Protein AF-0000000083389148 (afdb_homodimer)

Organism: Coprinellus micaceus (NCBI:txid71717)

Solvent-accessible surface area (backbone atoms only — not comparable to full-atom values): 21450 Å² total; per-residue (Å²): 126,83,51,64,66,78,69,57,43,71,58,50,53,53,45,54,47,49,53,52,48,44,46,50,51,17,46,52,50,36,64,71,65,41,65,90,82,55,54,67,67,57,47,53,50,42,22,49,34,43,27,48,22,49,42,19,52,53,56,44,33,50,50,49,64,32,34,44,97,87,35,23,25,69,78,48,78,57,72,66,26,52,40,46,45,57,49,20,66,25,35,42,52,67,25,64,41,32,40,64,60,51,44,50,43,50,44,35,34,72,41,46,15,56,49,29,50,51,37,50,54,26,56,68,66,68,40,59,46,31,41,62,52,48,35,45,46,27,42,48,43,42,52,48,55,49,63,68,44,42,31,36,62,75,69,69,32,84,51,48,34,73,82,45,66,62,30,29,52,46,59,55,38,51,68,42,47,56,53,46,53,51,32,51,53,51,36,55,54,30,45,54,57,46,34,49,32,36,45,49,50,51,50,52,54,52,53,59,66,76,100,127,83,50,63,67,79,70,57,44,71,59,52,51,52,46,54,47,48,54,52,48,45,46,50,51,17,46,51,50,37,65,70,65,42,65,91,82,55,54,67,67,58,48,51,49,43,22,49,35,42,27,49,23,48,44,20,52,53,56,45,33,48,50,49,64,32,35,44,97,88,36,23,25,69,79,49,77,56,74,67,25,52,39,47,46,58,48,20,67,25,34,42,51,67,27,63,42,32,39,65,59,50,44,49,44,50,44,35,34,71,42,45,16,56,49,29,50,52,37,49,54,25,56,68,68,67,40,59,46,31,42,61,53,49,36,43,48,27,42,47,43,42,51,48,55,48,66,69,44,41,32,36,59,74,67,70,32,82,52,47,33,75,83,44,66,62,30,30,52,46,60,57,38,50,69,44,47,56,55,45,53,51,34,50,54,51,38,55,55,30,46,53,57,46,33,49,31,35,45,49,50,52,52,51,55,53,53,60,67,76,99

Sequence (422 aa):
MSDFADVFTLTSAFSLGGVVLLGTVAYGTSKSLLPKNTRWQDQYIFVWLAFDALIHFIFEGSFLWLSVFGRQVNTSTGPFAEMWREYTKADARWGVSDPTVVSLELLTVLGAGPLACYILYQLVKNDPARHYWIVVLSTAELYGGWMTFCPEWLTGSPALSTSNVLHLWVYLFLMNFIWVVIPILLMVDSYNHIAGSLRLAQANSKAKKGLMSDFADVFTLTSAFSLGGVVLLGTVAYGTSKSLLPKNTRWQDQYIFVWLAFDALIHFIFEGSFLWLSVFGRQVNTSTGPFAEMWREYTKADARWGVSDPTVVSLELLTVLGAGPLACYILYQLVKNDPARHYWIVVLSTAELYGGWMTFCPEWLTGSPALSTSNVLHLWVYLFLMNFIWVVIPILLMVDSYNHIAGSLRLAQANSKAKKGL

Structure (mmCIF, N/CA/C/O backbone):
data_AF-0000000083389148-model_v1
#
loop_
_entity.id
_entity.type
_entity.pdbx_description
1 polymer 'Emopamil-binding protein'
#
loop_
_atom_site.group_PDB
_atom_site.id
_atom_site.type_symbol
_atom_site.label_atom_id
_atom_site.label_alt_id
_atom_site.label_comp_id
_atom_site.label_asym_id
_atom_site.label_entity_id
_atom_site.label_seq_id
_atom_site.pdbx_PDB_ins_code
_atom_site.Cartn_x
_atom_site.Cartn_y
_atom_site.Cartn_z
_atom_site.occupancy
_atom_site.B_iso_or_equiv
_atom_site.auth_seq_id
_atom_site.auth_comp_id
_atom_site.auth_asym_id
_atom_site.auth_atom_id
_atom_site.pdbx_PDB_model_num
ATOM 1 N N . MET A 1 1 ? -25.859 -15.594 -28.031 1 37.41 1 MET A N 1
ATOM 2 C CA . MET A 1 1 ? -26.188 -14.492 -27.141 1 37.41 1 MET A CA 1
ATOM 3 C C . MET A 1 1 ? -26.594 -15.016 -25.766 1 37.41 1 MET A C 1
ATOM 5 O O . MET A 1 1 ? -27.672 -15.594 -25.594 1 37.41 1 MET A O 1
ATOM 9 N N . SER A 1 2 ? -25.625 -15.484 -24.984 1 50.69 2 SER A N 1
ATOM 10 C CA . SER A 1 2 ? -26 -16.141 -23.734 1 50.69 2 SER A CA 1
ATOM 11 C C . SER A 1 2 ? -26.984 -15.289 -22.953 1 50.69 2 SER A C 1
ATOM 13 O O . SER A 1 2 ? -26.859 -14.062 -22.891 1 50.69 2 SER A O 1
ATOM 15 N N . ASP A 1 3 ? -28.188 -15.734 -22.812 1 55.72 3 ASP A N 1
ATOM 16 C CA . ASP A 1 3 ? -29.328 -15.133 -22.125 1 55.72 3 ASP A CA 1
ATOM 17 C C . ASP A 1 3 ? -28.906 -14.445 -20.828 1 55.72 3 ASP A C 1
ATOM 19 O O . ASP A 1 3 ? -28.016 -14.93 -20.125 1 55.72 3 ASP A O 1
ATOM 23 N N . PHE A 1 4 ? -29.156 -13.109 -20.875 1 57.38 4 PHE A N 1
ATOM 24 C CA . PHE A 1 4 ? -28.938 -12.297 -19.688 1 57.38 4 PHE A CA 1
ATOM 25 C C . PHE A 1 4 ? -29.25 -13.086 -18.422 1 57.38 4 PHE A C 1
ATOM 27 O O . PHE A 1 4 ? -28.547 -12.945 -17.422 1 57.38 4 PHE A O 1
ATOM 34 N N . ALA A 1 5 ? -30.25 -13.836 -18.516 1 58.66 5 ALA A N 1
ATOM 35 C CA . ALA A 1 5 ? -30.672 -14.641 -17.375 1 58.66 5 ALA A CA 1
ATOM 36 C C . ALA A 1 5 ? -29.625 -15.703 -17.031 1 58.66 5 ALA A C 1
ATOM 38 O O . ALA A 1 5 ? -29.547 -16.172 -15.891 1 58.66 5 ALA A O 1
ATOM 39 N N . ASP A 1 6 ? -28.953 -16.031 -18 1 70.88 6 ASP A N 1
ATOM 40 C CA . ASP A 1 6 ? -27.906 -17.031 -17.766 1 70.88 6 ASP A CA 1
ATOM 41 C C . ASP A 1 6 ? -26.719 -16.422 -17.047 1 70.88 6 ASP A C 1
ATOM 43 O O . ASP A 1 6 ? -25.984 -17.125 -16.344 1 70.88 6 ASP A O 1
ATOM 47 N N . VAL A 1 7 ? -26.844 -15.109 -17.109 1 74.31 7 VAL A N 1
ATOM 48 C CA . VAL A 1 7 ? -25.656 -14.445 -16.562 1 74.31 7 VAL A CA 1
ATOM 49 C C . VAL A 1 7 ? -26.016 -13.781 -15.227 1 74.31 7 VAL A C 1
ATOM 51 O O . VAL A 1 7 ? -25.25 -13.859 -14.266 1 74.31 7 VAL A O 1
ATOM 54 N N . PHE A 1 8 ? -27.266 -13.25 -15.141 1 85.69 8 PHE A N 1
ATOM 55 C CA . PHE A 1 8 ? -27.734 -12.602 -13.922 1 85.69 8 PHE A CA 1
ATOM 56 C C . PHE A 1 8 ? -28.641 -13.539 -13.133 1 85.69 8 PHE A C 1
ATOM 58 O O . PHE A 1 8 ? -29.812 -13.703 -13.461 1 85.69 8 PHE A O 1
ATOM 65 N N . THR A 1 9 ? -28.188 -14.133 -12.031 1 88.62 9 THR A N 1
ATOM 66 C CA . THR A 1 9 ? -28.875 -15.148 -11.234 1 88.62 9 THR A CA 1
ATOM 67 C C . THR A 1 9 ? -29.438 -14.539 -9.961 1 88.62 9 THR A C 1
ATOM 69 O O . THR A 1 9 ? -29.25 -13.344 -9.695 1 88.62 9 THR A O 1
ATOM 72 N N . LEU A 1 10 ? -30.203 -15.328 -9.25 1 90.06 10 LEU A N 1
ATOM 73 C CA . LEU A 1 10 ? -30.688 -14.914 -7.945 1 90.06 10 LEU A CA 1
ATOM 74 C C . LEU A 1 10 ? -29.531 -14.578 -7.008 1 90.06 10 LEU A C 1
ATOM 76 O O . LEU A 1 10 ? -29.625 -13.641 -6.219 1 90.06 10 LEU A O 1
ATOM 80 N N . THR A 1 11 ? -28.531 -15.289 -7.102 1 90.38 11 THR A N 1
ATOM 81 C CA . THR A 1 11 ? -27.328 -15.031 -6.305 1 90.38 11 THR A CA 1
ATOM 82 C C . THR A 1 11 ? -26.719 -13.68 -6.664 1 90.38 11 THR A C 1
ATOM 84 O O . THR A 1 11 ? -26.281 -12.938 -5.785 1 90.38 11 THR A O 1
ATOM 87 N N . SER A 1 12 ? -26.703 -13.391 -7.945 1 91.31 12 SER A N 1
ATOM 88 C CA . SER A 1 12 ? -26.234 -12.078 -8.383 1 91.31 12 SER A CA 1
ATOM 89 C C . SER A 1 12 ? -27.047 -10.961 -7.746 1 91.31 12 SER A C 1
ATOM 91 O O . SER A 1 12 ? -26.5 -9.984 -7.242 1 91.31 12 SER A O 1
ATOM 93 N N . ALA A 1 13 ? -28.344 -11.164 -7.801 1 91.69 13 ALA A N 1
ATOM 94 C CA . ALA A 1 13 ? -29.25 -10.148 -7.27 1 91.69 13 ALA A CA 1
ATOM 95 C C . ALA A 1 13 ? -29.047 -9.961 -5.773 1 91.69 13 ALA A C 1
ATOM 97 O O . ALA A 1 13 ? -28.953 -8.828 -5.293 1 91.69 13 ALA A O 1
ATOM 98 N N . PHE A 1 14 ? -28.953 -10.992 -5.047 1 92.25 14 PHE A N 1
ATOM 99 C CA . PHE A 1 14 ? -28.766 -10.914 -3.602 1 92.25 14 PHE A CA 1
ATOM 100 C C . PHE A 1 14 ? -27.406 -10.312 -3.262 1 92.25 14 PHE A C 1
ATOM 102 O O . PHE A 1 14 ? -27.281 -9.555 -2.295 1 92.25 14 PHE A O 1
ATOM 109 N N . SER A 1 15 ? -26.438 -10.672 -4.012 1 91.88 15 SER A N 1
ATOM 110 C CA . SER A 1 15 ? -25.094 -10.156 -3.766 1 91.88 15 SER A CA 1
ATOM 111 C C . SER A 1 15 ? -25.031 -8.656 -3.994 1 91.88 15 SER A C 1
ATOM 113 O O . SER A 1 15 ? -24.5 -7.914 -3.154 1 91.88 15 SER A O 1
ATOM 115 N N . LEU A 1 16 ? -25.547 -8.219 -5.094 1 92.88 16 LEU A N 1
ATOM 116 C CA . LEU A 1 16 ? -25.578 -6.789 -5.395 1 92.88 16 LEU A CA 1
ATOM 117 C C . LEU A 1 16 ? -26.469 -6.039 -4.418 1 92.88 16 LEU A C 1
ATOM 119 O O . LEU A 1 16 ? -26.172 -4.906 -4.039 1 92.88 16 LEU A O 1
ATOM 123 N N . GLY A 1 17 ? -27.594 -6.723 -4.059 1 95 17 GLY A N 1
ATOM 124 C CA . GLY A 1 17 ? -28.453 -6.168 -3.018 1 95 17 GLY A CA 1
ATOM 125 C C . GLY A 1 17 ? -27.734 -5.984 -1.692 1 95 17 GLY A C 1
ATOM 126 O O . GLY A 1 17 ? -28 -5.023 -0.967 1 95 17 GLY A O 1
ATOM 127 N N . GLY A 1 18 ? -26.859 -6.902 -1.344 1 95.69 18 GLY A N 1
ATOM 128 C CA . GLY A 1 18 ? -26.031 -6.777 -0.148 1 95.69 18 GLY A CA 1
ATOM 129 C C . GLY A 1 18 ? -25.141 -5.559 -0.17 1 95.69 18 GLY A C 1
ATOM 130 O O . GLY A 1 18 ? -24.984 -4.871 0.843 1 95.69 18 GLY A O 1
ATOM 131 N N . VAL A 1 19 ? -24.547 -5.281 -1.296 1 95.31 19 VAL A N 1
ATOM 132 C CA . VAL A 1 19 ? -23.688 -4.102 -1.449 1 95.31 19 VAL A CA 1
ATOM 133 C C . VAL A 1 19 ? -24.516 -2.838 -1.224 1 95.31 19 VAL A C 1
ATOM 135 O O . VAL A 1 19 ? -24.094 -1.937 -0.493 1 95.31 19 VAL A O 1
ATOM 138 N N . VAL A 1 20 ? -25.703 -2.799 -1.841 1 96.12 20 VAL A N 1
ATOM 139 C CA . VAL A 1 20 ? -26.594 -1.648 -1.716 1 96.12 20 VAL A CA 1
ATOM 140 C C . VAL A 1 20 ? -27.016 -1.485 -0.26 1 96.12 20 VAL A C 1
ATOM 142 O O . VAL A 1 20 ? -27.078 -0.366 0.253 1 96.12 20 VAL A O 1
ATOM 145 N N . LEU A 1 21 ? -27.312 -2.602 0.357 1 97.69 21 LEU A N 1
ATOM 146 C CA . LEU A 1 21 ? -27.703 -2.568 1.761 1 97.69 21 LEU A CA 1
ATOM 147 C C . LEU A 1 21 ? -26.594 -1.964 2.623 1 97.69 21 LEU A C 1
ATOM 149 O O . LEU A 1 21 ? -26.875 -1.136 3.494 1 97.69 21 LEU A O 1
ATOM 153 N N . LEU A 1 22 ? -25.391 -2.34 2.418 1 97.75 22 LEU A N 1
ATOM 154 C CA . LEU A 1 22 ? -24.281 -1.797 3.195 1 97.75 22 LEU A CA 1
ATOM 155 C C . LEU A 1 22 ? -24.125 -0.3 2.945 1 97.75 22 LEU A C 1
ATOM 157 O O . LEU A 1 22 ? -23.812 0.459 3.869 1 97.75 22 LEU A O 1
ATOM 161 N N . GLY A 1 23 ? -24.281 0.124 1.681 1 97.62 23 GLY A N 1
ATOM 162 C CA . GLY A 1 23 ? -24.281 1.548 1.384 1 97.62 23 GLY A CA 1
ATOM 163 C C . GLY A 1 23 ? -25.375 2.312 2.102 1 97.62 23 GLY A C 1
ATOM 164 O O . GLY A 1 23 ? -25.156 3.422 2.59 1 97.62 23 GLY A O 1
ATOM 165 N N . THR A 1 24 ? -26.531 1.688 2.17 1 98 24 THR A N 1
ATOM 166 C CA . THR A 1 24 ? -27.672 2.309 2.84 1 98 24 THR A CA 1
ATOM 167 C C . THR A 1 24 ? -27.422 2.418 4.34 1 98 24 THR A C 1
ATOM 169 O O . THR A 1 24 ? -27.75 3.432 4.961 1 98 24 THR A O 1
ATOM 172 N N . VAL A 1 25 ? -26.859 1.427 4.891 1 98.06 25 VAL A N 1
ATOM 173 C CA . VAL A 1 25 ? -26.516 1.456 6.309 1 98.06 25 VAL A CA 1
ATOM 174 C C . VAL A 1 25 ? -25.484 2.557 6.562 1 98.06 25 VAL A C 1
ATOM 176 O O . VAL A 1 25 ? -25.594 3.311 7.531 1 98.06 25 VAL A O 1
ATOM 179 N N . ALA A 1 26 ? -24.469 2.65 5.719 1 98.12 26 ALA A N 1
ATOM 180 C CA . ALA A 1 26 ? -23.453 3.691 5.836 1 98.12 26 ALA A CA 1
ATOM 181 C C . ALA A 1 26 ? -24.078 5.082 5.789 1 98.12 26 ALA A C 1
ATOM 183 O O . ALA A 1 26 ? -23.75 5.945 6.605 1 98.12 26 ALA A O 1
ATOM 184 N N . TYR A 1 27 ? -24.984 5.262 4.875 1 96.94 27 TYR A N 1
ATOM 185 C CA . TYR A 1 27 ? -25.688 6.535 4.746 1 96.94 27 TYR A CA 1
ATOM 186 C C . TYR A 1 27 ? -26.5 6.844 6 1 96.94 27 TYR A C 1
ATOM 188 O O . TYR A 1 27 ? -26.453 7.961 6.516 1 96.94 27 TYR A O 1
ATOM 196 N N . GLY A 1 28 ? -27.25 5.879 6.473 1 96.94 28 GLY A N 1
ATOM 197 C CA . GLY A 1 28 ? -28.031 6.059 7.68 1 96.94 28 GLY A CA 1
ATOM 198 C C . GLY A 1 28 ? -27.188 6.41 8.891 1 96.94 28 GLY A C 1
ATOM 199 O O . GLY A 1 28 ? -27.578 7.262 9.695 1 96.94 28 GLY A O 1
ATOM 200 N N . THR A 1 29 ? -26.047 5.754 9.062 1 96.56 29 THR A N 1
ATOM 201 C CA . THR A 1 29 ? -25.156 6.02 10.195 1 96.56 29 THR A CA 1
ATOM 202 C C . THR A 1 29 ? -24.594 7.438 10.117 1 96.56 29 THR A C 1
ATOM 204 O O . THR A 1 29 ? -24.359 8.078 11.148 1 96.56 29 THR A O 1
ATOM 207 N N . SER A 1 30 ? -24.312 7.906 8.898 1 95.44 30 SER A N 1
ATOM 208 C CA . SER A 1 30 ? -23.844 9.281 8.742 1 95.44 30 SER A CA 1
ATOM 209 C C . SER A 1 30 ? -24.875 10.281 9.242 1 95.44 30 SER A C 1
ATOM 211 O O . SER A 1 30 ? -24.516 11.273 9.891 1 95.44 30 SER A O 1
ATOM 213 N N . LYS A 1 31 ? -26.188 9.992 9.023 1 94.56 31 LYS A N 1
ATOM 214 C CA . LYS A 1 31 ? -27.266 10.883 9.445 1 94.56 31 LYS A CA 1
ATOM 215 C C . LYS A 1 31 ? -27.469 10.828 10.953 1 94.56 31 LYS A C 1
ATOM 217 O O . LYS A 1 31 ? -27.875 11.82 11.562 1 94.56 31 LYS A O 1
ATOM 222 N N . SER A 1 32 ? -27.109 9.781 11.523 1 95 32 SER A N 1
ATOM 223 C CA . SER A 1 32 ? -27.328 9.594 12.953 1 95 32 SER A CA 1
ATOM 224 C C . SER A 1 32 ? -26.172 10.148 13.766 1 95 32 SER A C 1
ATOM 226 O O . SER A 1 32 ? -26.359 10.648 14.875 1 95 32 SER A O 1
ATOM 228 N N . LEU A 1 33 ? -24.984 10.078 13.219 1 94.31 33 LEU A N 1
ATOM 229 C CA . LEU A 1 33 ? -23.812 10.336 14.039 1 94.31 33 LEU A CA 1
ATOM 230 C C . LEU A 1 33 ? -23.25 11.719 13.758 1 94.31 33 LEU A C 1
ATOM 232 O O . LEU A 1 33 ? -22.5 12.266 14.57 1 94.31 33 LEU A O 1
ATOM 236 N N . LEU A 1 34 ? -23.547 12.227 12.609 1 92.94 34 LEU A N 1
ATOM 237 C CA . LEU A 1 34 ? -23.031 13.547 12.273 1 92.94 34 LEU A CA 1
ATOM 238 C C . LEU A 1 34 ? -24.062 14.625 12.602 1 92.94 34 LEU A C 1
ATOM 240 O O . LEU A 1 34 ? -25.266 14.414 12.43 1 92.94 34 LEU A O 1
ATOM 244 N N . PRO A 1 35 ? -23.547 15.805 13.055 1 90.75 35 PRO A N 1
ATOM 245 C CA . PRO A 1 35 ? -24.484 16.922 13.242 1 90.75 35 PRO A CA 1
ATOM 246 C C . PRO A 1 35 ? -25.203 17.312 11.961 1 90.75 35 PRO A C 1
ATOM 248 O O . PRO A 1 35 ? -24.688 17.109 10.859 1 90.75 35 PRO A O 1
ATOM 251 N N . LYS A 1 36 ? -26.328 17.922 12.148 1 89.69 36 LYS A N 1
ATOM 252 C CA . LYS A 1 36 ? -27.172 18.281 11.016 1 89.69 36 LYS A CA 1
ATOM 253 C C . LYS A 1 36 ? -26.5 19.344 10.156 1 89.69 36 LYS A C 1
ATOM 255 O O . LYS A 1 36 ? -26.75 19.422 8.945 1 89.69 36 LYS A O 1
ATOM 260 N N . ASN A 1 37 ? -25.578 20.109 10.703 1 89.31 37 ASN A N 1
ATOM 261 C CA . ASN A 1 37 ? -24.953 21.203 9.969 1 89.31 37 ASN A CA 1
ATOM 262 C C . ASN A 1 37 ? -23.594 20.797 9.398 1 89.31 37 ASN A C 1
ATOM 264 O O . ASN A 1 37 ? -22.797 21.641 9.008 1 89.31 37 ASN A O 1
ATOM 268 N N . THR A 1 38 ? -23.422 19.5 9.344 1 90.5 38 THR A N 1
ATOM 269 C CA . THR A 1 38 ? -22.172 19 8.789 1 90.5 38 THR A CA 1
ATOM 270 C C . THR A 1 38 ? -22.078 19.328 7.301 1 90.5 38 THR A C 1
ATOM 272 O O . THR A 1 38 ? -23.047 19.203 6.562 1 90.5 38 THR A O 1
ATOM 275 N N . ARG A 1 39 ? -20.844 19.766 6.93 1 90.12 39 ARG A N 1
ATOM 276 C CA . ARG A 1 39 ? -20.609 20.031 5.516 1 90.12 39 ARG A CA 1
ATOM 277 C C . ARG A 1 39 ? -20.859 18.797 4.668 1 90.12 39 ARG A C 1
ATOM 279 O O . ARG A 1 39 ? -20.516 17.688 5.082 1 90.12 39 ARG A O 1
ATOM 286 N N . TRP A 1 40 ? -21.359 18.984 3.398 1 91.31 40 TRP A N 1
ATOM 287 C CA . TRP A 1 40 ? -21.719 17.859 2.541 1 91.31 40 TRP A CA 1
ATOM 288 C C . TRP A 1 40 ? -20.5 17 2.225 1 91.31 40 TRP A C 1
ATOM 290 O O . TRP A 1 40 ? -20.609 15.781 2.104 1 91.31 40 TRP A O 1
ATOM 300 N N . GLN A 1 41 ? -19.359 17.609 2.059 1 91.25 41 GLN A N 1
ATOM 301 C CA . GLN A 1 41 ? -18.141 16.844 1.803 1 91.25 41 GLN A CA 1
ATOM 302 C C . GLN A 1 41 ? -17.859 15.859 2.939 1 91.25 41 GLN A C 1
ATOM 304 O O . GLN A 1 41 ? -17.516 14.703 2.697 1 91.25 41 GLN A O 1
ATOM 309 N N . ASP A 1 42 ? -18.016 16.344 4.137 1 93 42 ASP A N 1
ATOM 310 C CA . ASP A 1 42 ? -17.766 15.492 5.293 1 93 42 ASP A CA 1
ATOM 311 C C . ASP A 1 42 ? -18.797 14.367 5.391 1 93 42 ASP A C 1
ATOM 313 O O . ASP A 1 42 ? -18.469 13.266 5.84 1 93 42 ASP A O 1
ATOM 317 N N . GLN A 1 43 ? -20 14.688 5.008 1 94.81 43 GLN A N 1
ATOM 318 C CA . GLN A 1 43 ? -21.031 13.664 4.996 1 94.81 43 GLN A CA 1
ATOM 319 C C . GLN A 1 43 ? -20.688 12.531 4.031 1 94.81 43 GLN A C 1
ATOM 321 O O . GLN A 1 43 ? -20.797 11.359 4.375 1 94.81 43 GLN A O 1
ATOM 326 N N . TYR A 1 44 ? -20.266 12.914 2.867 1 95.81 44 TYR A N 1
ATOM 327 C CA . TYR A 1 44 ? -19.938 11.914 1.859 1 95.81 44 TYR A CA 1
ATOM 328 C C . TYR A 1 44 ? -18.688 11.133 2.254 1 95.81 44 TYR A C 1
ATOM 330 O O . TYR A 1 44 ? -18.578 9.938 1.971 1 95.81 44 TYR A O 1
ATOM 338 N N . ILE A 1 45 ? -17.75 11.859 2.854 1 97.25 45 ILE A N 1
ATOM 339 C CA . ILE A 1 45 ? -16.547 11.188 3.336 1 97.25 45 ILE A CA 1
ATOM 340 C C . ILE A 1 45 ? -16.938 10.164 4.406 1 97.25 45 ILE A C 1
ATOM 342 O O . ILE A 1 45 ? -16.422 9.039 4.398 1 97.25 45 ILE A O 1
ATOM 346 N N . PHE A 1 46 ? -17.859 10.586 5.262 1 97.88 46 PHE A N 1
ATOM 347 C CA . PHE A 1 46 ? -18.328 9.664 6.289 1 97.88 46 PHE A CA 1
ATOM 348 C C . PHE A 1 46 ? -18.969 8.438 5.66 1 97.88 46 PHE A C 1
ATOM 350 O O . PHE A 1 46 ? -18.656 7.305 6.047 1 97.88 46 PHE A O 1
ATOM 357 N N . VAL A 1 47 ? -19.781 8.656 4.754 1 98.31 47 VAL A N 1
ATOM 358 C CA . VAL A 1 47 ? -20.5 7.559 4.113 1 98.31 47 VAL A CA 1
ATOM 359 C C . VAL A 1 47 ? -19.5 6.605 3.455 1 98.31 47 VAL A C 1
ATOM 361 O O . VAL A 1 47 ? -19.625 5.387 3.59 1 98.31 47 VAL A O 1
ATOM 364 N N . TRP A 1 48 ? -18.562 7.117 2.773 1 98.56 48 TRP A N 1
ATOM 365 C CA . TRP A 1 48 ? -17.562 6.285 2.121 1 98.56 48 TRP A CA 1
ATOM 366 C C . TRP A 1 48 ? -16.812 5.441 3.143 1 98.56 48 TRP A C 1
ATOM 368 O O . TRP A 1 48 ? -16.641 4.234 2.957 1 98.56 48 TRP A O 1
ATOM 378 N N . LEU A 1 49 ? -16.344 6.098 4.176 1 98.81 49 LEU A N 1
ATOM 379 C CA . LEU A 1 49 ? -15.531 5.418 5.172 1 98.81 49 LEU A CA 1
ATOM 380 C C . LEU A 1 49 ? -16.344 4.344 5.895 1 98.81 49 LEU A C 1
ATOM 382 O O . LEU A 1 49 ? -15.82 3.266 6.195 1 98.81 49 LEU A O 1
ATOM 386 N N . ALA A 1 50 ? -17.578 4.672 6.184 1 98.69 50 ALA A N 1
ATOM 387 C CA . ALA A 1 50 ? -18.438 3.678 6.812 1 98.69 50 ALA A CA 1
ATOM 388 C C . ALA A 1 50 ? -18.703 2.506 5.867 1 98.69 50 ALA A C 1
ATOM 390 O O . ALA A 1 50 ? -18.625 1.345 6.277 1 98.69 50 ALA A O 1
ATOM 391 N N . PHE A 1 51 ? -19.078 2.816 4.664 1 98.69 51 PHE A N 1
ATOM 392 C CA . PHE A 1 51 ? -19.281 1.793 3.645 1 98.69 51 PHE A CA 1
ATOM 393 C C . PHE A 1 51 ? -18.031 0.936 3.488 1 98.69 51 PHE A C 1
ATOM 395 O O . PHE A 1 51 ? -18.109 -0.292 3.422 1 98.69 51 PHE A O 1
ATOM 402 N N . ASP A 1 52 ? -16.906 1.585 3.404 1 98.69 52 ASP A N 1
ATOM 403 C CA . ASP A 1 52 ? -15.602 0.942 3.295 1 98.69 52 ASP A CA 1
ATOM 404 C C . ASP A 1 52 ? -15.375 -0.042 4.441 1 98.69 52 ASP A C 1
ATOM 406 O O . ASP A 1 52 ? -15.055 -1.208 4.207 1 98.69 52 ASP A O 1
ATOM 410 N N . ALA A 1 53 ? -15.562 0.419 5.629 1 98.69 53 ALA A N 1
ATOM 411 C CA . ALA A 1 53 ? -15.398 -0.431 6.805 1 98.69 53 ALA A CA 1
ATOM 412 C C . ALA A 1 53 ? -16.328 -1.635 6.746 1 98.69 53 ALA A C 1
ATOM 414 O O . ALA A 1 53 ? -15.922 -2.766 7.012 1 98.69 53 ALA A O 1
ATOM 415 N N . LEU A 1 54 ? -17.562 -1.415 6.402 1 98.62 54 LEU A N 1
ATOM 416 C CA . LEU A 1 54 ? -18.547 -2.484 6.34 1 98.62 54 LEU A CA 1
ATOM 417 C C . LEU A 1 54 ? -18.172 -3.516 5.281 1 98.62 54 LEU A C 1
ATOM 419 O O . LEU A 1 54 ? -18.297 -4.723 5.512 1 98.62 54 LEU A O 1
ATOM 423 N N . ILE A 1 55 ? -17.75 -3.078 4.145 1 98.44 55 ILE A N 1
ATOM 424 C CA . ILE A 1 55 ? -17.328 -3.988 3.09 1 98.44 55 ILE A CA 1
ATOM 425 C C . ILE A 1 55 ? -16.156 -4.84 3.59 1 98.44 55 ILE A C 1
ATOM 427 O O . ILE A 1 55 ? -16.156 -6.059 3.416 1 98.44 55 ILE A O 1
ATOM 431 N N . HIS A 1 56 ? -15.141 -4.223 4.219 1 98.56 56 HIS A N 1
ATOM 432 C CA . HIS A 1 56 ? -13.969 -4.949 4.695 1 98.56 56 HIS A CA 1
ATOM 433 C C . HIS A 1 56 ? -14.352 -5.973 5.762 1 98.56 56 HIS A C 1
ATOM 435 O O . HIS A 1 56 ? -13.922 -7.125 5.703 1 98.56 56 HIS A O 1
ATOM 441 N N . PHE A 1 57 ? -15.203 -5.621 6.648 1 98.5 57 PHE A N 1
ATOM 442 C CA . PHE A 1 57 ? -15.492 -6.5 7.777 1 98.5 57 PHE A CA 1
ATOM 443 C C . PHE A 1 57 ? -16.469 -7.594 7.375 1 98.5 57 PHE A C 1
ATOM 445 O O . PHE A 1 57 ? -16.312 -8.75 7.766 1 98.5 57 PHE A O 1
ATOM 452 N N . ILE A 1 58 ? -17.5 -7.246 6.621 1 98.25 58 ILE A N 1
ATOM 453 C CA . ILE A 1 58 ? -18.562 -8.211 6.352 1 98.25 58 ILE A CA 1
ATOM 454 C C . ILE A 1 58 ? -18.219 -9.016 5.098 1 98.25 58 ILE A C 1
ATOM 456 O O . ILE A 1 58 ? -18.062 -10.234 5.16 1 98.25 58 ILE A O 1
ATOM 460 N N . PHE A 1 59 ? -18.031 -8.375 3.971 1 97.81 59 PHE A N 1
ATOM 461 C CA . PHE A 1 59 ? -17.781 -9.102 2.734 1 97.81 59 PHE A CA 1
ATOM 462 C C . PHE A 1 59 ? -16.375 -9.68 2.719 1 97.81 59 PHE A C 1
ATOM 464 O O . PHE A 1 59 ? -16.203 -10.898 2.66 1 97.81 59 PHE A O 1
ATOM 471 N N . GLU A 1 60 ? -15.398 -8.891 2.885 1 98.12 60 GLU A N 1
ATOM 472 C CA . GLU A 1 60 ? -14.031 -9.398 2.783 1 98.12 60 GLU A CA 1
ATOM 473 C C . GLU A 1 60 ? -13.664 -10.242 4 1 98.12 60 GLU A C 1
ATOM 475 O O . GLU A 1 60 ? -12.898 -11.195 3.889 1 98.12 60 GLU A O 1
ATOM 480 N N . GLY A 1 61 ? -14.25 -9.828 5.133 1 98.69 61 GLY A N 1
ATOM 481 C CA . GLY A 1 61 ? -14.094 -10.695 6.289 1 98.69 61 GLY A CA 1
ATOM 482 C C . GLY A 1 61 ? -14.633 -12.102 6.062 1 98.69 61 GLY A C 1
ATOM 483 O O . GLY A 1 61 ? -14 -13.086 6.445 1 98.69 61 GLY A O 1
ATOM 484 N N . SER A 1 62 ? -15.805 -12.227 5.496 1 98.69 62 SER A N 1
ATOM 485 C CA . SER A 1 62 ? -16.375 -13.539 5.191 1 98.69 62 SER A CA 1
ATOM 486 C C . SER A 1 62 ? -15.508 -14.289 4.18 1 98.69 62 SER A C 1
ATOM 488 O O . SER A 1 62 ? -15.336 -15.5 4.285 1 98.69 62 SER A O 1
ATOM 490 N N . PHE A 1 63 ? -15 -13.609 3.189 1 98.69 63 PHE A N 1
ATOM 491 C CA . PHE A 1 63 ? -14.078 -14.227 2.24 1 98.69 63 PHE A CA 1
ATOM 492 C C . PHE A 1 63 ? -12.875 -14.812 2.959 1 98.69 63 PHE A C 1
ATOM 494 O O . PHE A 1 63 ? -12.469 -15.945 2.686 1 98.69 63 PHE A O 1
ATOM 501 N N . LEU A 1 64 ? -12.281 -14 3.818 1 98.62 64 LEU A N 1
ATOM 502 C CA . LEU A 1 64 ? -11.102 -14.469 4.551 1 98.62 64 LEU A CA 1
ATOM 503 C C . LEU A 1 64 ? -11.43 -15.711 5.367 1 98.62 64 LEU A C 1
ATOM 505 O O . LEU A 1 64 ? -10.664 -16.672 5.367 1 98.62 64 LEU A O 1
ATOM 509 N N . TRP A 1 65 ? -12.57 -15.656 6.047 1 98.25 65 TRP A N 1
ATOM 510 C CA . TRP A 1 65 ? -13 -16.812 6.82 1 98.25 65 TRP A CA 1
ATOM 511 C C . TRP A 1 65 ? -13.078 -18.062 5.938 1 98.25 65 TRP A C 1
ATOM 513 O O . TRP A 1 65 ? -12.68 -19.156 6.348 1 98.25 65 TRP A O 1
ATOM 523 N N . LEU A 1 66 ? -13.5 -17.906 4.742 1 98.62 66 LEU A N 1
ATOM 524 C CA . LEU A 1 66 ? -13.727 -19.016 3.816 1 98.62 66 LEU A CA 1
ATOM 525 C C . LEU A 1 66 ? -12.438 -19.406 3.1 1 98.62 66 LEU A C 1
ATOM 527 O O . LEU A 1 66 ? -12.422 -20.344 2.301 1 98.62 66 LEU A O 1
ATOM 531 N N . SER A 1 67 ? -11.312 -18.703 3.365 1 98.56 67 SER A N 1
ATOM 532 C CA . SER A 1 67 ? -10.148 -18.875 2.504 1 98.56 67 SER A CA 1
ATOM 533 C C . SER A 1 67 ? -8.898 -19.203 3.32 1 98.56 67 SER A C 1
ATOM 535 O O . SER A 1 67 ? -7.797 -19.297 2.773 1 98.56 67 SER A O 1
ATOM 537 N N . VAL A 1 68 ? -9.008 -19.312 4.648 1 96.88 68 VAL A N 1
ATOM 538 C CA . VAL A 1 68 ? -7.848 -19.609 5.484 1 96.88 68 VAL A CA 1
ATOM 539 C C . VAL A 1 68 ? -8.039 -20.953 6.168 1 96.88 68 VAL A C 1
ATOM 541 O O . VAL A 1 68 ? -9.125 -21.547 6.113 1 96.88 68 VAL A O 1
ATOM 544 N N . PHE A 1 69 ? -6.898 -21.531 6.668 1 95.44 69 PHE A N 1
ATOM 545 C CA . PHE A 1 69 ? -6.879 -22.75 7.453 1 95.44 69 PHE A CA 1
ATOM 546 C C . PHE A 1 69 ? -7.445 -23.922 6.652 1 95.44 69 PHE A C 1
ATOM 548 O O . PHE A 1 69 ? -8.219 -24.719 7.18 1 95.44 69 PHE A O 1
ATOM 555 N N . GLY A 1 70 ? -7.141 -23.938 5.379 1 94.81 70 GLY A N 1
ATOM 556 C CA . GLY A 1 70 ? -7.473 -25.078 4.531 1 94.81 70 GLY A CA 1
ATOM 557 C C . GLY A 1 70 ? -8.828 -24.938 3.861 1 94.81 70 GLY A C 1
ATOM 558 O O . GLY A 1 70 ? -9.219 -25.797 3.066 1 94.81 70 GLY A O 1
ATOM 559 N N . ARG A 1 71 ? -9.594 -23.828 4.121 1 97.56 71 ARG A N 1
ATOM 560 C CA . ARG A 1 71 ? -10.891 -23.594 3.502 1 97.56 71 ARG A CA 1
ATOM 561 C C . ARG A 1 71 ? -10.75 -22.875 2.166 1 97.56 71 ARG A C 1
ATOM 563 O O . ARG A 1 71 ? -9.766 -22.172 1.94 1 97.56 71 ARG A O 1
ATOM 570 N N . GLN A 1 72 ? -11.664 -23.125 1.322 1 98.5 72 GLN A N 1
ATOM 571 C CA . GLN A 1 72 ? -11.828 -22.406 0.058 1 98.5 72 GLN A CA 1
ATOM 572 C C . GLN A 1 72 ? -13.289 -22.062 -0.199 1 98.5 72 GLN A C 1
ATOM 574 O O . GLN A 1 72 ? -14.188 -22.812 0.203 1 98.5 72 GLN A O 1
ATOM 579 N N . VAL A 1 73 ? -13.477 -20.984 -0.83 1 98.69 73 VAL A N 1
ATOM 580 C CA . VAL A 1 73 ? -14.82 -20.578 -1.202 1 98.69 73 VAL A CA 1
ATOM 581 C C . VAL A 1 73 ? -15.508 -21.703 -1.979 1 98.69 73 VAL A C 1
ATOM 583 O O . VAL A 1 73 ? -16.641 -22.062 -1.68 1 98.69 73 VAL A O 1
ATOM 586 N N . ASN A 1 74 ? -14.836 -22.312 -2.936 1 98.56 74 ASN A N 1
ATOM 587 C CA . ASN A 1 74 ? -15.414 -23.281 -3.848 1 98.56 74 ASN A CA 1
ATOM 588 C C . ASN A 1 74 ? -15.852 -24.547 -3.111 1 98.56 74 ASN A C 1
ATOM 590 O O . ASN A 1 74 ? -16.734 -25.281 -3.584 1 98.56 74 ASN A O 1
ATOM 594 N N . THR A 1 75 ? -15.32 -24.844 -1.98 1 98.25 75 THR A N 1
ATOM 595 C CA . THR A 1 75 ? -15.656 -26.078 -1.266 1 98.25 75 THR A CA 1
ATOM 596 C C . THR A 1 75 ? -16.484 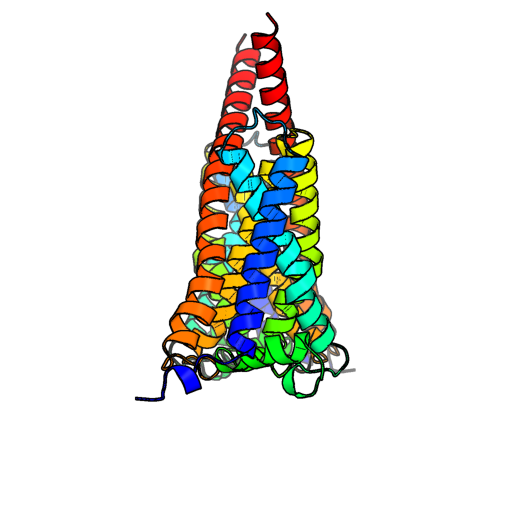-25.766 -0.018 1 98.25 75 THR A C 1
ATOM 598 O O . THR A 1 75 ? -16.734 -26.656 0.798 1 98.25 75 THR A O 1
ATOM 601 N N . SER A 1 76 ? -16.812 -24.547 0.188 1 98.19 76 SER A N 1
ATOM 602 C CA . SER A 1 76 ? -17.562 -24.141 1.365 1 98.19 76 SER A CA 1
ATOM 603 C C . SER A 1 76 ? -19.062 -24.031 1.054 1 98.19 76 SER A C 1
ATOM 605 O O . SER A 1 76 ? -19.453 -24.109 -0.108 1 98.19 76 SER A O 1
ATOM 607 N N . THR A 1 77 ? -19.891 -2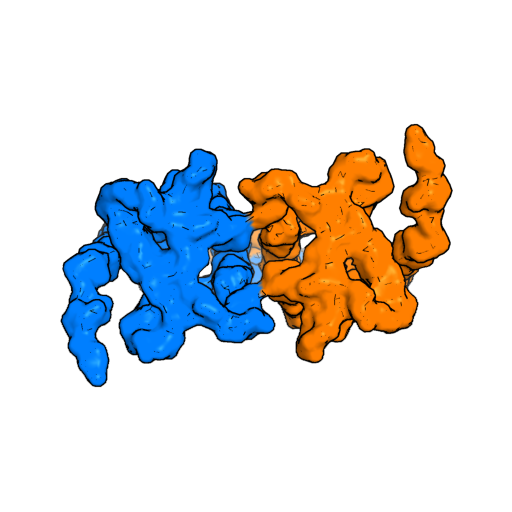3.969 2.121 1 97.31 77 THR A N 1
ATOM 608 C CA . THR A 1 77 ? -21.328 -23.828 1.991 1 97.31 77 THR A CA 1
ATOM 609 C C . THR A 1 77 ? -21.812 -22.609 2.77 1 97.31 77 THR A C 1
ATOM 611 O O . THR A 1 77 ? -21.078 -22.047 3.586 1 97.31 77 THR A O 1
ATOM 614 N N . GLY A 1 78 ? -23.062 -22.188 2.385 1 96.5 78 GLY A N 1
ATOM 615 C CA . GLY A 1 78 ? -23.672 -21.047 3.066 1 96.5 78 GLY A CA 1
ATOM 616 C C . GLY A 1 78 ? -23.844 -19.844 2.17 1 96.5 78 GLY A C 1
ATOM 617 O O . GLY A 1 78 ? -23.344 -19.812 1.04 1 96.5 78 GLY A O 1
ATOM 618 N N . PRO A 1 79 ? -24.562 -18.891 2.688 1 95.5 79 PRO A N 1
ATOM 619 C CA . PRO A 1 79 ? -24.906 -17.734 1.856 1 95.5 79 PRO A CA 1
ATOM 620 C C . PRO A 1 79 ? -23.688 -16.922 1.409 1 95.5 79 PRO A C 1
ATOM 622 O O . PRO A 1 79 ? -23.625 -16.484 0.26 1 95.5 79 PRO A O 1
ATOM 625 N N . PHE A 1 80 ? -22.703 -16.75 2.271 1 97.81 80 PHE A N 1
ATOM 626 C CA . PHE A 1 80 ? -21.516 -16 1.887 1 97.81 80 PHE A CA 1
ATOM 627 C C . PHE A 1 80 ? -20.688 -16.781 0.879 1 97.81 80 PHE A C 1
ATOM 629 O O . PHE A 1 80 ? -20.078 -16.203 -0.025 1 97.81 80 PHE A O 1
ATOM 636 N N . ALA A 1 81 ? -20.609 -18.078 1.047 1 98.19 81 ALA A N 1
ATOM 637 C CA . ALA A 1 81 ? -19.906 -18.922 0.073 1 98.19 81 ALA A CA 1
ATOM 638 C C . ALA A 1 81 ? -20.547 -18.797 -1.308 1 98.19 81 ALA A C 1
ATOM 640 O O . ALA A 1 81 ? -19.844 -18.703 -2.316 1 98.19 81 ALA A O 1
ATOM 641 N N . GLU A 1 82 ? -21.875 -18.812 -1.305 1 96.88 82 GLU A N 1
ATOM 642 C CA . GLU A 1 82 ? -22.578 -18.672 -2.57 1 96.88 82 GLU A CA 1
ATOM 643 C C . GLU A 1 82 ? -22.312 -17.312 -3.207 1 96.88 82 GLU A C 1
ATOM 645 O O . GLU A 1 82 ? -22.125 -17.219 -4.422 1 96.88 82 GLU A O 1
ATOM 650 N N . MET A 1 83 ? -22.328 -16.312 -2.383 1 96.75 83 MET A N 1
ATOM 651 C CA . MET A 1 83 ? -22.062 -14.961 -2.877 1 96.75 83 MET A CA 1
ATOM 652 C C . MET A 1 83 ? -20.672 -14.875 -3.51 1 96.75 83 MET A C 1
ATOM 654 O O . MET A 1 83 ? -20.531 -14.375 -4.629 1 96.75 83 MET A O 1
ATOM 658 N N . TRP A 1 84 ? -19.672 -15.391 -2.822 1 97.88 84 TRP A N 1
ATOM 659 C CA . TRP A 1 84 ? -18.312 -15.305 -3.338 1 97.88 84 TRP A CA 1
ATOM 660 C C . TRP A 1 84 ? -18.125 -16.219 -4.543 1 97.88 84 TRP A C 1
ATOM 662 O O . TRP A 1 84 ? -17.359 -15.906 -5.457 1 97.88 84 TRP A O 1
ATOM 672 N N . ARG A 1 85 ? -18.812 -17.375 -4.578 1 97 85 ARG A N 1
ATOM 673 C CA . ARG A 1 85 ? -18.734 -18.219 -5.758 1 97 85 ARG A C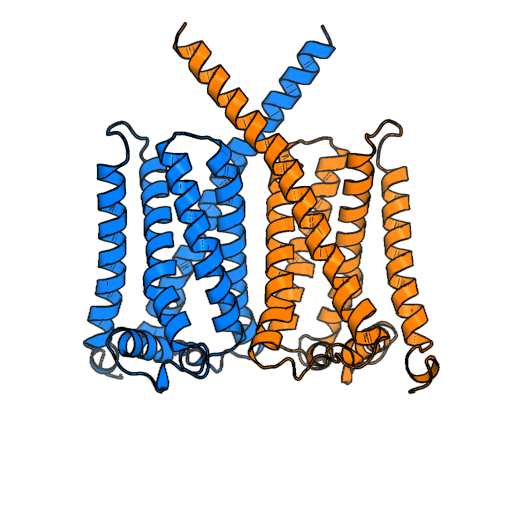A 1
ATOM 674 C C . ARG A 1 85 ? -19.266 -17.5 -6.992 1 97 85 ARG A C 1
ATOM 676 O O . ARG A 1 85 ? -18.766 -17.719 -8.102 1 97 85 ARG A O 1
ATOM 683 N N . GLU A 1 86 ? -20.266 -16.672 -6.762 1 94.75 86 GLU A N 1
ATOM 684 C CA . GLU A 1 86 ? -20.719 -15.812 -7.848 1 94.75 86 GLU A CA 1
ATOM 685 C C . GLU A 1 86 ? -19.594 -14.93 -8.367 1 94.75 86 GLU A C 1
ATOM 687 O O . GLU A 1 86 ? -19.422 -14.773 -9.578 1 94.75 86 GLU A O 1
ATOM 692 N N . TYR A 1 87 ? -18.828 -14.383 -7.492 1 96.19 87 TYR A N 1
ATOM 693 C CA . TYR A 1 87 ? -17.75 -13.5 -7.887 1 96.19 87 TYR A CA 1
ATOM 694 C C . TYR A 1 87 ? -16.609 -14.281 -8.531 1 96.19 87 TYR A C 1
ATOM 696 O O . TYR A 1 87 ? -15.867 -13.742 -9.359 1 96.19 87 TYR A O 1
ATOM 704 N N . THR A 1 88 ? -16.484 -15.586 -8.219 1 97.06 88 THR A N 1
ATOM 705 C CA . THR A 1 88 ? -15.438 -16.406 -8.828 1 97.06 88 THR A CA 1
ATOM 706 C C . THR A 1 88 ? -15.656 -16.531 -10.328 1 97.06 88 THR A C 1
ATOM 708 O O . THR A 1 88 ? -14.727 -16.859 -11.07 1 97.06 88 THR A O 1
ATOM 711 N N . LYS A 1 89 ? -16.859 -16.328 -10.773 1 95.12 89 LYS A N 1
ATOM 712 C CA . LYS A 1 89 ? -17.156 -16.375 -12.203 1 95.12 89 LYS A CA 1
ATOM 713 C C . LYS A 1 89 ? -16.453 -15.234 -12.938 1 95.12 89 LYS A C 1
ATOM 715 O O . LYS A 1 89 ? -16.156 -15.344 -14.125 1 95.12 89 LYS A O 1
ATOM 720 N N . ALA A 1 90 ? -16.203 -14.164 -12.211 1 96.25 90 ALA A N 1
ATOM 721 C CA . ALA A 1 90 ? -15.5 -13.023 -12.773 1 96.25 90 ALA A CA 1
ATOM 722 C C . ALA A 1 90 ? -14 -13.117 -12.516 1 96.25 90 ALA A C 1
ATOM 724 O O . ALA A 1 90 ? -13.188 -12.781 -13.383 1 96.25 90 ALA A O 1
ATOM 725 N N . ASP A 1 91 ? -13.609 -13.586 -11.406 1 98.12 91 ASP A N 1
ATOM 726 C CA . ASP A 1 91 ? -12.219 -13.773 -10.992 1 98.12 91 ASP A CA 1
ATOM 727 C C . ASP A 1 91 ? -12.047 -15.094 -10.242 1 98.12 91 ASP A C 1
ATOM 729 O O . ASP A 1 91 ? -12.289 -15.164 -9.039 1 98.12 91 ASP A O 1
ATOM 733 N N . ALA A 1 92 ? -11.578 -16.094 -10.906 1 98.38 92 ALA A N 1
ATOM 734 C CA . ALA A 1 92 ? -11.547 -17.469 -10.422 1 98.38 92 ALA A CA 1
ATOM 735 C C . ALA A 1 92 ? -10.617 -17.609 -9.219 1 98.38 92 ALA A C 1
ATOM 737 O O . ALA A 1 92 ? -10.75 -18.547 -8.422 1 98.38 92 ALA A O 1
ATOM 738 N N . ARG A 1 93 ? -9.664 -16.688 -8.969 1 98.38 93 ARG A N 1
ATOM 739 C CA . ARG A 1 93 ? -8.711 -16.766 -7.867 1 98.38 93 ARG A CA 1
ATOM 740 C C . ARG A 1 93 ? -9.422 -16.688 -6.52 1 98.38 93 ARG A C 1
ATOM 742 O O . ARG A 1 93 ? -8.938 -17.234 -5.527 1 98.38 93 ARG A O 1
ATOM 749 N N . TRP A 1 94 ? -10.562 -16.031 -6.48 1 98.38 94 TRP A N 1
ATOM 750 C CA . TRP A 1 94 ? -11.312 -15.82 -5.242 1 98.38 94 TRP A CA 1
ATOM 751 C C . TRP A 1 94 ? -11.961 -17.125 -4.773 1 98.38 94 TRP A C 1
ATOM 753 O O . TRP A 1 94 ? -12.484 -17.188 -3.66 1 98.38 94 TRP A O 1
ATOM 763 N N . GLY A 1 95 ? -11.859 -18.234 -5.594 1 98.69 95 GLY A N 1
ATOM 764 C CA . GLY A 1 95 ? -12.477 -19.5 -5.246 1 98.69 95 GLY A CA 1
ATOM 765 C C . GLY A 1 95 ? -11.5 -20.5 -4.676 1 98.69 95 GLY A C 1
ATOM 766 O O . GLY A 1 95 ? -11.906 -21.516 -4.113 1 98.69 95 GLY A O 1
ATOM 767 N N . VAL A 1 96 ? -10.211 -20.219 -4.777 1 98.31 96 VAL A N 1
ATOM 768 C CA . VAL A 1 96 ? -9.25 -21.297 -4.543 1 98.31 96 VAL A CA 1
ATOM 769 C C . VAL A 1 96 ? -8.195 -20.828 -3.537 1 98.31 96 VAL A C 1
ATOM 771 O O . VAL A 1 96 ? -7.043 -21.266 -3.6 1 98.31 96 VAL A O 1
ATOM 774 N N . SER A 1 97 ? -8.508 -19.812 -2.695 1 98.06 97 SER A N 1
ATOM 775 C CA . SER A 1 97 ? -7.609 -19.281 -1.674 1 98.06 97 SER A CA 1
ATOM 776 C C . SER A 1 97 ? -6.266 -18.875 -2.273 1 98.06 97 SER A C 1
ATOM 778 O O . SER A 1 97 ? -5.211 -19.281 -1.774 1 98.06 97 SER A O 1
ATOM 780 N N . ASP A 1 98 ? -6.355 -18.172 -3.373 1 98.25 98 ASP A N 1
ATOM 781 C CA . ASP A 1 98 ? -5.137 -17.641 -3.977 1 98.25 98 ASP A CA 1
ATOM 782 C C . ASP A 1 98 ? -4.316 -16.859 -2.959 1 98.25 98 ASP A C 1
ATOM 784 O O . ASP A 1 98 ? -4.828 -15.938 -2.318 1 98.25 98 ASP A O 1
ATOM 788 N N . PRO A 1 99 ? -3.064 -17.172 -2.797 1 97.88 99 PRO A N 1
ATOM 789 C CA . PRO A 1 99 ? -2.291 -16.562 -1.711 1 97.88 99 PRO A CA 1
ATOM 790 C C . PRO A 1 99 ? -2.143 -15.047 -1.864 1 97.88 99 PRO A C 1
ATOM 792 O O . PRO A 1 99 ? -2.066 -14.328 -0.866 1 97.88 99 PRO A O 1
ATOM 795 N N . THR A 1 100 ? -2.027 -14.547 -3.09 1 98.06 100 THR A N 1
ATOM 796 C CA . THR A 1 100 ? -1.931 -13.109 -3.32 1 98.06 100 THR A CA 1
ATOM 797 C C . THR A 1 100 ? -3.219 -12.406 -2.898 1 98.06 100 THR A C 1
ATOM 799 O O . THR A 1 100 ? -3.18 -11.414 -2.176 1 98.06 100 THR A O 1
ATOM 802 N N . VAL A 1 101 ? -4.336 -12.977 -3.289 1 98.31 101 VAL A N 1
ATOM 803 C CA . VAL A 1 101 ? -5.633 -12.391 -2.975 1 98.31 101 VAL A CA 1
ATOM 804 C C . VAL A 1 101 ? -5.875 -12.445 -1.467 1 98.31 101 VAL A C 1
ATOM 806 O O . VAL A 1 101 ? -6.281 -11.445 -0.861 1 98.31 101 VAL A O 1
ATOM 809 N N . VAL A 1 102 ? -5.617 -13.594 -0.897 1 98.69 102 VAL A N 1
ATOM 810 C CA . VAL A 1 102 ? -5.828 -13.758 0.538 1 98.69 102 VAL A CA 1
ATOM 811 C C . VAL A 1 102 ? -4.938 -12.781 1.305 1 98.69 102 VAL A C 1
ATOM 813 O O . VAL A 1 102 ? -5.375 -12.18 2.285 1 98.69 102 VAL A O 1
ATOM 816 N N . SER A 1 103 ? -3.697 -12.617 0.886 1 98.62 103 SER A N 1
ATOM 817 C CA . SER A 1 103 ? -2.773 -11.688 1.53 1 98.62 103 SER A CA 1
ATOM 818 C C . SER A 1 103 ? -3.311 -10.266 1.498 1 98.62 103 SER A C 1
ATOM 820 O O . SER A 1 103 ? -3.215 -9.531 2.488 1 98.62 103 SER A O 1
ATOM 822 N N . LEU A 1 104 ? -3.846 -9.836 0.405 1 98 104 LEU A N 1
ATOM 823 C CA . LEU A 1 104 ? -4.457 -8.516 0.262 1 98 104 LEU A CA 1
ATOM 824 C C . LEU A 1 104 ? -5.602 -8.344 1.256 1 98 104 LEU A C 1
ATOM 826 O O . LEU A 1 104 ? -5.691 -7.309 1.924 1 98 104 LEU A O 1
ATOM 830 N N . GLU A 1 105 ? -6.391 -9.359 1.334 1 98.5 105 GLU A N 1
ATOM 831 C CA . GLU A 1 105 ? -7.613 -9.242 2.123 1 98.5 105 GLU A CA 1
ATOM 832 C C . GLU A 1 105 ? -7.312 -9.281 3.619 1 98.5 105 GLU A C 1
ATOM 834 O O . GLU A 1 105 ? -8.039 -8.695 4.422 1 98.5 105 GLU A O 1
ATOM 839 N N . LEU A 1 106 ? -6.227 -9.914 3.969 1 98.69 106 LEU A N 1
ATOM 840 C CA . LEU A 1 106 ? -5.801 -9.836 5.363 1 98.69 106 LEU A CA 1
ATOM 841 C C . LEU A 1 106 ? -5.559 -8.391 5.773 1 98.69 106 LEU A C 1
ATOM 843 O O . LEU A 1 106 ? -5.992 -7.965 6.848 1 98.69 106 LEU A O 1
ATOM 847 N N . LEU A 1 107 ? -4.926 -7.625 4.891 1 98.25 107 LEU A N 1
ATOM 848 C CA . LEU A 1 107 ? -4.648 -6.223 5.191 1 98.25 107 LEU A CA 1
ATOM 849 C C . LEU A 1 107 ? -5.93 -5.398 5.164 1 98.25 107 LEU A C 1
ATOM 851 O O . LEU A 1 107 ? -6.074 -4.445 5.934 1 98.25 107 LEU A O 1
ATOM 855 N N . THR A 1 108 ? -6.789 -5.754 4.258 1 98 108 THR A N 1
ATOM 856 C CA . THR A 1 108 ? -8.008 -4.961 4.168 1 98 108 THR A CA 1
ATOM 857 C C . THR A 1 108 ? -8.891 -5.18 5.391 1 98 108 THR A C 1
ATOM 859 O O . THR A 1 108 ? -9.461 -4.23 5.934 1 98 108 THR A O 1
ATOM 862 N N . VAL A 1 109 ? -8.984 -6.375 5.824 1 98.62 109 VAL A N 1
ATOM 863 C CA . VAL A 1 109 ? -9.883 -6.711 6.922 1 98.62 109 VAL A CA 1
ATOM 864 C C . VAL A 1 109 ? -9.266 -6.285 8.25 1 98.62 109 VAL A C 1
ATOM 866 O O . VAL A 1 109 ? -9.93 -5.664 9.086 1 98.62 109 VAL A O 1
ATOM 869 N N . LEU A 1 110 ? -7.992 -6.535 8.453 1 98.5 110 LEU A N 1
ATOM 870 C CA . LEU A 1 110 ? -7.367 -6.32 9.75 1 98.5 110 LEU A CA 1
ATOM 871 C C . LEU A 1 110 ? -6.699 -4.949 9.812 1 98.5 110 LEU A C 1
ATOM 873 O O . LEU A 1 110 ? -6.375 -4.461 10.898 1 98.5 110 LEU A O 1
ATOM 877 N N . GLY A 1 111 ? -6.422 -4.348 8.688 1 98.44 111 GLY A N 1
ATOM 878 C CA . GLY A 1 111 ? -5.781 -3.043 8.633 1 98.44 111 GLY A CA 1
ATOM 879 C C . GLY A 1 111 ? -6.723 -1.934 8.203 1 98.44 111 GLY A C 1
ATOM 880 O O . GLY A 1 111 ? -7.121 -1.098 9.023 1 98.44 111 GLY A O 1
ATOM 881 N N . ALA A 1 112 ? -7.195 -1.989 6.957 1 98.56 112 ALA A N 1
ATOM 882 C CA . ALA A 1 112 ? -8.008 -0.936 6.355 1 98.56 112 ALA A CA 1
ATOM 883 C C . ALA A 1 112 ? -9.336 -0.782 7.09 1 98.56 112 ALA A C 1
ATOM 885 O O . ALA A 1 112 ? -9.805 0.337 7.312 1 98.56 112 ALA A O 1
ATOM 886 N N . GLY A 1 113 ? -9.992 -1.896 7.422 1 98.62 113 GLY A N 1
ATOM 887 C CA . GLY A 1 113 ? -11.242 -1.838 8.156 1 98.62 113 GLY A CA 1
ATOM 888 C C . GLY A 1 113 ? -11.141 -1.062 9.453 1 98.62 113 GLY A C 1
ATOM 889 O O . GLY A 1 113 ? -11.797 -0.034 9.625 1 98.62 113 GLY A O 1
ATOM 890 N N . PRO A 1 114 ? -10.305 -1.531 10.367 1 98.88 114 PRO A N 1
ATOM 891 C CA . PRO A 1 114 ? -10.117 -0.812 11.633 1 98.88 114 PRO A CA 1
ATOM 892 C C . PRO A 1 114 ? -9.68 0.635 11.422 1 98.88 114 PRO A C 1
ATOM 894 O O . PRO A 1 114 ? -10.109 1.527 12.156 1 98.88 114 PRO A O 1
ATOM 897 N N . LEU A 1 115 ? -8.82 0.859 10.477 1 98.88 115 LEU A N 1
ATOM 898 C CA . LEU A 1 115 ? -8.352 2.217 10.211 1 98.88 115 LEU A CA 1
ATOM 899 C C . LEU A 1 115 ? -9.508 3.111 9.766 1 98.88 115 LEU A C 1
ATOM 901 O O . LEU A 1 115 ? -9.586 4.273 10.172 1 98.88 115 LEU A O 1
ATOM 905 N N . ALA A 1 116 ? -10.367 2.59 8.883 1 98.88 116 ALA A N 1
ATOM 906 C CA . ALA A 1 116 ? -11.547 3.344 8.469 1 98.88 116 ALA A CA 1
ATOM 907 C C . ALA A 1 116 ? -12.406 3.717 9.672 1 98.88 116 ALA A C 1
ATOM 909 O O . ALA A 1 116 ? -12.891 4.848 9.773 1 98.88 116 ALA A O 1
ATOM 910 N N . CYS A 1 117 ? -12.602 2.809 10.586 1 98.75 117 CYS A N 1
ATOM 911 C CA . CYS A 1 117 ? -13.375 3.084 11.797 1 98.75 117 CYS A CA 1
ATOM 912 C C . CYS A 1 117 ? -12.711 4.172 12.633 1 98.75 117 CYS A C 1
ATOM 914 O O . CYS A 1 117 ? -13.391 5.035 13.188 1 98.75 117 CYS A O 1
ATOM 916 N N . TYR A 1 118 ? -11.406 4.125 12.758 1 98.88 118 TYR A N 1
ATOM 917 C CA . TYR A 1 118 ? -10.688 5.137 13.516 1 98.88 118 TYR A CA 1
ATOM 918 C C . TYR A 1 118 ? -10.859 6.516 12.898 1 98.88 118 TYR A C 1
ATOM 920 O O . TYR A 1 118 ? -11.031 7.508 13.609 1 98.88 118 TYR A O 1
ATOM 928 N N . ILE A 1 119 ? -10.805 6.605 11.594 1 98.75 119 ILE A N 1
ATOM 929 C CA . ILE A 1 119 ? -11 7.871 10.898 1 98.75 119 ILE A CA 1
ATOM 930 C C . ILE A 1 119 ? -12.422 8.383 11.148 1 98.75 119 ILE A C 1
ATOM 932 O O . ILE A 1 119 ? -12.633 9.578 11.336 1 98.75 119 ILE A O 1
ATOM 936 N N . LEU A 1 120 ? -13.383 7.453 11.07 1 98.5 120 LEU A N 1
ATOM 937 C CA . LEU A 1 120 ? -14.758 7.824 11.391 1 98.5 120 LEU A CA 1
ATOM 938 C C . LEU A 1 120 ? -14.852 8.43 12.781 1 98.5 120 LEU A C 1
ATOM 940 O O . LEU A 1 120 ? -15.539 9.438 12.984 1 98.5 120 LEU A O 1
ATOM 944 N N . TYR A 1 121 ? -14.203 7.816 13.742 1 98 121 TYR A N 1
ATOM 945 C CA . TYR A 1 121 ? -14.148 8.344 15.102 1 98 121 TYR A CA 1
ATOM 946 C C . TYR A 1 121 ? -13.578 9.758 15.117 1 98 121 TYR A C 1
ATOM 948 O O . TYR A 1 121 ? -14.141 10.648 15.758 1 98 121 TYR A O 1
ATOM 956 N N . GLN A 1 122 ? -12.516 9.984 14.398 1 97.62 122 GLN A N 1
ATOM 957 C CA . GLN A 1 122 ? -11.906 11.305 14.32 1 97.62 122 GLN A CA 1
ATOM 958 C C . GLN A 1 122 ? -12.844 12.305 13.648 1 97.62 122 GLN A C 1
ATOM 960 O O . GLN A 1 122 ? -12.875 13.484 14.008 1 97.62 122 GLN A O 1
ATOM 965 N N . LEU A 1 123 ? -13.484 11.82 12.609 1 96.38 123 LEU A N 1
ATOM 966 C CA . LEU A 1 123 ? -14.43 12.664 11.898 1 96.38 123 LEU A CA 1
ATOM 967 C C . LEU A 1 123 ? -15.539 13.148 12.828 1 96.38 123 LEU A C 1
ATOM 969 O O . LEU A 1 123 ? -15.883 14.336 12.836 1 96.38 123 LEU A O 1
ATOM 973 N N . VAL A 1 124 ? -16.078 12.266 13.617 1 95.44 124 VAL A N 1
ATOM 974 C CA . VAL A 1 124 ? -17.141 12.594 14.555 1 95.44 124 VAL A CA 1
ATOM 975 C C . VAL A 1 124 ? -16.609 13.555 15.617 1 95.44 124 VAL A C 1
ATOM 977 O O . VAL A 1 124 ? -17.328 14.469 16.047 1 95.44 124 VAL A O 1
ATOM 980 N N . LYS A 1 125 ? -15.375 13.445 16.016 1 95.25 125 LYS A N 1
ATOM 981 C CA . LYS A 1 125 ? -14.773 14.289 17.031 1 95.25 125 LYS A CA 1
ATOM 982 C C . LYS A 1 125 ? -14.195 15.562 16.422 1 95.25 125 LYS A C 1
ATOM 984 O O . LYS A 1 125 ? -13.586 16.375 17.125 1 95.25 125 LYS A O 1
ATOM 989 N N . ASN A 1 126 ? -14.328 15.672 15.18 1 94.56 126 ASN A N 1
ATOM 990 C CA . ASN A 1 126 ? -13.82 16.828 14.438 1 94.56 126 ASN A CA 1
ATOM 991 C C . ASN A 1 126 ? -12.312 17 14.648 1 94.56 126 ASN A C 1
ATOM 993 O O . ASN A 1 126 ? -11.836 18.125 14.828 1 94.56 126 ASN A O 1
ATOM 997 N N . ASP A 1 127 ? -11.586 15.906 14.766 1 97.19 127 ASP A N 1
ATOM 998 C CA . ASP A 1 127 ? -10.125 15.914 14.828 1 97.19 127 ASP A CA 1
ATOM 999 C C . ASP A 1 127 ? -9.508 15.992 13.438 1 97.19 127 ASP A C 1
ATOM 1001 O O . ASP A 1 127 ? -9.641 15.062 12.641 1 97.19 127 ASP A O 1
ATOM 1005 N N . PRO A 1 128 ? -8.766 17.047 13.141 1 97.81 128 PRO A N 1
ATOM 1006 C CA . PRO A 1 128 ? -8.242 17.219 11.789 1 97.81 128 PRO A CA 1
ATOM 1007 C C . PRO A 1 128 ? -7.109 16.25 11.461 1 97.81 128 PRO A C 1
ATOM 1009 O O . PRO A 1 128 ? -6.723 16.125 10.297 1 97.81 128 PRO A O 1
ATOM 1012 N N . ALA A 1 129 ? -6.629 15.562 12.43 1 98.38 129 ALA A N 1
ATOM 1013 C CA . ALA A 1 129 ? -5.586 14.57 12.188 1 98.38 129 ALA A CA 1
ATOM 1014 C C . ALA A 1 129 ? -6.113 13.422 11.336 1 98.38 129 ALA A C 1
ATOM 1016 O O . ALA A 1 129 ? -5.336 12.594 10.844 1 98.38 129 ALA A O 1
ATOM 1017 N N . ARG A 1 130 ? -7.426 13.383 11.102 1 98.5 130 ARG A N 1
ATOM 1018 C CA . ARG A 1 130 ? -8.023 12.375 10.234 1 98.5 130 ARG A CA 1
ATOM 1019 C C . ARG A 1 130 ? -7.402 12.398 8.844 1 98.5 130 ARG A C 1
ATOM 1021 O O . ARG A 1 130 ? -7.309 11.367 8.18 1 98.5 130 ARG A O 1
ATOM 1028 N N . HIS A 1 131 ? -6.988 13.555 8.414 1 98.75 131 HIS A N 1
ATOM 1029 C CA . HIS A 1 131 ? -6.43 13.688 7.074 1 98.75 131 HIS A CA 1
ATOM 1030 C C . HIS A 1 131 ? -5.16 12.859 6.926 1 98.75 131 HIS A C 1
ATOM 1032 O O . HIS A 1 131 ? -4.898 12.305 5.855 1 98.75 131 HIS A O 1
ATOM 1038 N N . TYR A 1 132 ? -4.332 12.789 7.996 1 98.94 132 TYR A N 1
ATOM 1039 C CA . TYR A 1 132 ? -3.168 11.906 7.98 1 98.94 132 TYR A CA 1
ATOM 1040 C C . TYR A 1 132 ? -3.574 10.469 7.711 1 98.94 132 TYR A C 1
ATOM 1042 O O . TYR A 1 132 ? -3.023 9.812 6.82 1 98.94 132 TYR A O 1
ATOM 1050 N N . TRP A 1 133 ? -4.516 10.008 8.383 1 98.94 133 TRP A N 1
ATOM 1051 C CA . TRP A 1 133 ? -4.918 8.609 8.32 1 98.94 133 TRP A CA 1
ATOM 1052 C C . TRP A 1 133 ? -5.684 8.32 7.031 1 98.94 133 TRP A C 1
ATOM 1054 O O . TRP A 1 133 ? -5.605 7.215 6.488 1 98.94 133 TRP A O 1
ATOM 1064 N N . ILE A 1 134 ? -6.406 9.305 6.527 1 98.88 134 ILE A N 1
ATOM 1065 C CA . ILE A 1 134 ? -7.062 9.164 5.23 1 98.88 134 ILE A CA 1
ATOM 1066 C C . ILE A 1 134 ? -6.016 8.914 4.148 1 98.88 134 ILE A C 1
ATOM 1068 O O . ILE A 1 134 ? -6.223 8.094 3.25 1 98.88 134 ILE A O 1
ATOM 1072 N N . VAL A 1 135 ? -4.879 9.586 4.246 1 98.94 135 VAL A N 1
ATOM 1073 C CA . VAL A 1 135 ? -3.807 9.398 3.273 1 98.94 135 VAL A CA 1
ATOM 1074 C C . VAL A 1 135 ? -3.25 7.977 3.389 1 98.94 135 VAL A C 1
ATOM 1076 O O . VAL A 1 135 ? -3.033 7.305 2.379 1 98.94 135 VAL A O 1
ATOM 1079 N N . VAL A 1 136 ? -3.047 7.492 4.602 1 98.94 136 VAL A N 1
ATOM 1080 C CA . VAL A 1 136 ? -2.545 6.141 4.828 1 98.94 136 VAL A CA 1
ATOM 1081 C C . VAL A 1 136 ? -3.521 5.125 4.242 1 98.94 136 VAL A C 1
ATOM 1083 O O . VAL A 1 136 ? -3.127 4.254 3.465 1 98.94 136 VAL A O 1
ATOM 1086 N N . LEU A 1 137 ? -4.793 5.262 4.57 1 98.94 137 LEU A N 1
ATOM 1087 C CA . LEU A 1 137 ? -5.82 4.328 4.129 1 98.94 137 LEU A CA 1
ATOM 1088 C C . LEU A 1 137 ? -5.945 4.332 2.609 1 98.94 137 LEU A C 1
ATOM 1090 O O . LEU A 1 137 ? -5.984 3.271 1.981 1 98.94 137 LEU A O 1
ATOM 1094 N N . SER A 1 138 ? -6.02 5.52 2.068 1 98.88 138 SER A N 1
ATOM 1095 C CA . SER A 1 138 ? -6.207 5.656 0.626 1 98.88 138 SER A CA 1
ATOM 1096 C C . SER A 1 138 ? -5.016 5.09 -0.14 1 98.88 138 SER A C 1
ATOM 1098 O O . SER A 1 138 ? -5.191 4.41 -1.154 1 98.88 138 SER A O 1
ATOM 1100 N N . THR A 1 139 ? -3.805 5.371 0.325 1 98.88 139 THR A N 1
ATOM 1101 C CA . THR A 1 139 ? -2.613 4.812 -0.305 1 98.88 139 THR A CA 1
ATOM 1102 C C . THR A 1 139 ? -2.652 3.287 -0.278 1 98.88 139 THR A C 1
ATOM 1104 O O . THR A 1 139 ? -2.375 2.637 -1.287 1 98.88 139 THR A O 1
ATOM 1107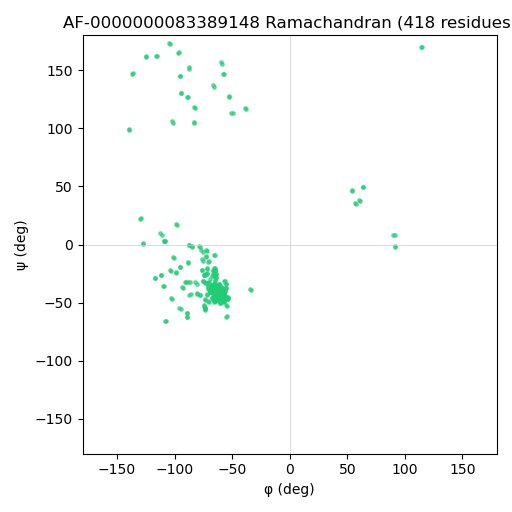 N N . ALA A 1 140 ? -3 2.768 0.862 1 98.69 140 ALA A N 1
ATOM 1108 C CA . ALA A 1 140 ? -3.082 1.316 1.014 1 98.69 140 ALA A CA 1
ATOM 1109 C C . ALA A 1 140 ? -4.113 0.723 0.06 1 98.69 140 ALA A C 1
ATOM 1111 O O . ALA A 1 140 ? -3.871 -0.318 -0.558 1 98.69 140 ALA A O 1
ATOM 1112 N N . GLU A 1 141 ? -5.238 1.369 -0.072 1 98.44 141 GLU A N 1
ATOM 1113 C CA . GLU A 1 141 ? -6.309 0.85 -0.917 1 98.44 141 GLU A CA 1
ATOM 1114 C C . GLU A 1 141 ? -5.918 0.893 -2.393 1 98.44 141 GLU A C 1
ATOM 1116 O O . GLU A 1 141 ? -6.219 -0.035 -3.146 1 98.44 141 GLU A O 1
ATOM 1121 N N . LEU A 1 142 ? -5.277 1.955 -2.779 1 98.69 142 LEU A N 1
ATOM 1122 C CA . LEU A 1 142 ? -4.797 2.043 -4.156 1 98.69 142 LEU A CA 1
ATOM 1123 C C . LEU A 1 142 ? -3.768 0.955 -4.441 1 98.69 142 LEU A C 1
ATOM 1125 O O . LEU A 1 142 ? -3.799 0.33 -5.504 1 98.69 142 LEU A O 1
ATOM 1129 N N . TYR A 1 143 ? -2.834 0.751 -3.5 1 98.56 143 TYR A N 1
ATOM 1130 C CA . TYR A 1 143 ? -1.832 -0.3 -3.646 1 98.56 143 TYR A CA 1
ATOM 1131 C C . TYR A 1 143 ? -2.492 -1.669 -3.764 1 98.56 143 TYR A C 1
ATOM 1133 O O . TYR A 1 143 ? -2.105 -2.48 -4.605 1 98.56 143 TYR A O 1
ATOM 1141 N N . GLY A 1 144 ? -3.463 -1.926 -2.898 1 97.81 144 GLY A N 1
ATOM 1142 C CA . GLY A 1 144 ? -4.195 -3.182 -2.957 1 97.81 144 GLY A CA 1
ATOM 1143 C C . GLY A 1 144 ? -4.895 -3.402 -4.281 1 97.81 144 GLY A C 1
ATOM 1144 O O . GLY A 1 144 ? -4.902 -4.52 -4.809 1 97.81 144 GLY A O 1
ATOM 1145 N N . GLY A 1 145 ? -5.535 -2.328 -4.793 1 97.62 145 GLY A N 1
ATOM 1146 C CA . GLY A 1 145 ? -6.141 -2.426 -6.113 1 97.62 145 GLY A CA 1
ATOM 1147 C C . GLY A 1 145 ? -5.145 -2.795 -7.195 1 97.62 145 GLY A C 1
ATOM 1148 O O . GLY A 1 145 ? -5.438 -3.627 -8.055 1 97.62 145 GLY A O 1
ATOM 1149 N N . TRP A 1 146 ? -3.973 -2.174 -7.148 1 98.25 146 TRP A N 1
ATOM 1150 C CA . TRP A 1 146 ? -2.906 -2.479 -8.094 1 98.25 146 TRP A CA 1
ATOM 1151 C C . TRP A 1 146 ? -2.508 -3.947 -8.016 1 98.25 146 TRP A C 1
ATOM 1153 O O . TRP A 1 146 ? -2.404 -4.629 -9.039 1 98.25 146 TRP A O 1
ATOM 1163 N N . MET A 1 147 ? -2.371 -4.508 -6.836 1 98.19 147 MET A N 1
ATOM 1164 C CA . MET A 1 147 ? -1.902 -5.879 -6.648 1 98.19 147 MET A CA 1
ATOM 1165 C C . MET A 1 147 ? -3.006 -6.879 -6.98 1 98.19 147 MET A C 1
ATOM 1167 O O . MET A 1 147 ? -2.729 -8.055 -7.234 1 98.19 147 MET A O 1
ATOM 1171 N N . THR A 1 148 ? -4.242 -6.406 -6.922 1 97.56 148 THR A N 1
ATOM 1172 C CA . THR A 1 148 ? -5.352 -7.281 -7.281 1 97.56 148 THR A CA 1
ATOM 1173 C C . THR A 1 148 ? -5.316 -7.613 -8.773 1 97.56 148 THR A C 1
ATOM 1175 O O . THR A 1 148 ? -5.586 -8.75 -9.164 1 97.56 148 THR A O 1
ATOM 1178 N N . PHE A 1 149 ? -4.887 -6.66 -9.602 1 97.88 149 PHE A N 1
ATOM 1179 C CA . PHE A 1 149 ? -5.137 -6.863 -11.023 1 97.88 149 PHE A CA 1
ATOM 1180 C C . PHE A 1 149 ? -3.824 -6.98 -11.789 1 97.88 149 PHE A C 1
ATOM 1182 O O . PHE A 1 149 ? -3.75 -7.676 -12.805 1 97.88 149 PHE A O 1
ATOM 1189 N N . CYS A 1 150 ? -2.787 -6.363 -11.336 1 98.12 150 CYS A N 1
ATOM 1190 C CA . CYS A 1 150 ? -1.569 -6.262 -12.133 1 98.12 150 CYS A CA 1
ATOM 1191 C C . CYS A 1 150 ? -0.949 -7.633 -12.367 1 98.12 150 CYS A C 1
ATOM 1193 O O . CYS A 1 150 ? -0.526 -7.949 -13.477 1 98.12 150 CYS A O 1
ATOM 1195 N N . PRO A 1 151 ? -0.839 -8.508 -11.352 1 97.88 151 PRO A N 1
ATOM 1196 C CA . PRO A 1 151 ? -0.285 -9.836 -11.633 1 97.88 151 PRO A CA 1
ATOM 1197 C C . PRO A 1 151 ? -1.04 -10.57 -12.734 1 97.88 151 PRO A C 1
ATOM 1199 O O . PRO A 1 151 ? -0.428 -11.273 -13.547 1 97.88 151 PRO A O 1
ATOM 1202 N N . GLU A 1 152 ? -2.348 -10.383 -12.828 1 97.12 152 GLU A N 1
ATOM 1203 C CA . GLU A 1 152 ? -3.166 -11 -13.867 1 97.12 152 GLU A CA 1
ATOM 1204 C C . GLU A 1 152 ? -2.908 -10.352 -15.227 1 97.12 152 GLU A C 1
ATOM 1206 O O . GLU A 1 152 ? -2.764 -11.055 -16.234 1 97.12 152 GLU A O 1
ATOM 1211 N N . TRP A 1 153 ? -2.818 -9.047 -15.211 1 96.81 153 TRP A N 1
ATOM 1212 C CA . TRP A 1 153 ? -2.568 -8.359 -16.469 1 96.81 153 TRP A CA 1
ATOM 1213 C C . TRP A 1 153 ? -1.235 -8.789 -17.078 1 96.81 153 TRP A C 1
ATOM 1215 O O . TRP A 1 153 ? -1.122 -8.953 -18.297 1 96.81 153 TRP A O 1
ATOM 1225 N N . LEU A 1 154 ? -0.261 -9.07 -16.25 1 97 154 LEU A N 1
ATOM 1226 C CA . LEU A 1 154 ? 1.085 -9.414 -16.703 1 97 154 LEU A CA 1
ATOM 1227 C C . LEU A 1 154 ? 1.111 -10.797 -17.328 1 97 154 LEU A C 1
ATOM 1229 O O . LEU A 1 154 ? 2.01 -11.117 -18.109 1 97 154 LEU A O 1
ATOM 1233 N N . THR A 1 155 ? 0.116 -11.625 -17 1 95.94 155 THR A N 1
ATOM 1234 C CA . THR A 1 155 ? 0.126 -13.008 -17.484 1 95.94 155 THR A CA 1
ATOM 1235 C C . THR A 1 155 ? -0.991 -13.227 -18.5 1 95.94 155 THR A C 1
ATOM 1237 O O . THR A 1 155 ? -1.334 -14.367 -18.812 1 95.94 155 THR A O 1
ATOM 1240 N N . GLY A 1 156 ? -1.656 -12.188 -18.906 1 94.75 156 GLY A N 1
ATOM 1241 C CA . GLY A 1 156 ? -2.709 -12.312 -19.906 1 94.75 156 GLY A CA 1
ATOM 1242 C C . GLY A 1 156 ? -4.082 -12.539 -19.297 1 94.75 156 GLY A C 1
ATOM 1243 O O . GLY A 1 156 ? -5 -12.984 -19.984 1 94.75 156 GLY A O 1
ATOM 1244 N N . SER A 1 157 ? -4.293 -12.461 -18.031 1 96.5 157 SER A N 1
ATOM 1245 C CA . SER A 1 157 ? -5.535 -12.453 -17.281 1 96.5 157 SER A CA 1
ATOM 1246 C C . SER A 1 157 ? -6.293 -13.766 -17.438 1 96.5 157 SER A C 1
ATOM 1248 O O . SER A 1 157 ? -7.492 -13.766 -17.719 1 96.5 157 SER A O 1
ATOM 1250 N N . PRO A 1 158 ? -5.629 -14.883 -17.25 1 96.12 158 PRO A N 1
ATOM 1251 C CA . PRO A 1 158 ? -6.312 -16.172 -17.438 1 96.12 158 PRO A CA 1
ATOM 1252 C C . PRO A 1 158 ? -7.441 -16.391 -16.438 1 96.12 158 PRO A C 1
ATOM 1254 O O . PRO A 1 158 ? -8.398 -17.109 -16.719 1 96.12 158 PRO A O 1
ATOM 1257 N N . ALA A 1 159 ? -7.391 -15.766 -15.273 1 97.25 159 ALA A N 1
ATOM 1258 C CA . ALA A 1 159 ? -8.383 -16 -14.227 1 97.25 159 ALA A CA 1
ATOM 1259 C C . ALA A 1 159 ? -9.578 -15.055 -14.383 1 97.25 159 ALA A C 1
ATOM 1261 O O . ALA A 1 159 ? -10.617 -15.25 -13.75 1 97.25 159 ALA A O 1
ATOM 1262 N N . LEU A 1 160 ? -9.461 -14.031 -15.133 1 96.5 160 LEU A N 1
ATOM 1263 C CA . LEU A 1 160 ? -10.492 -13.008 -15.242 1 96.5 160 LEU A CA 1
ATOM 1264 C C . LEU A 1 160 ? -11.422 -13.289 -16.422 1 96.5 160 LEU A C 1
ATOM 1266 O O . LEU A 1 160 ? -10.953 -13.586 -17.531 1 96.5 160 LEU A O 1
ATOM 1270 N N . SER A 1 161 ? -12.68 -13.242 -16.172 1 94.56 161 SER A N 1
ATOM 1271 C CA . SER A 1 161 ? -13.68 -13.328 -17.219 1 94.56 161 SER A CA 1
ATOM 1272 C C . SER A 1 161 ? -13.922 -11.977 -17.875 1 94.56 161 SER A C 1
ATOM 1274 O O . SER A 1 161 ? -14.672 -11.148 -17.344 1 94.56 161 SER A O 1
ATOM 1276 N N . THR A 1 162 ? -13.406 -11.797 -19.062 1 91.31 162 THR A N 1
ATOM 1277 C CA . THR A 1 162 ? -13.492 -10.484 -19.703 1 91.31 162 THR A CA 1
ATOM 1278 C C . THR A 1 162 ? -14.477 -10.508 -20.859 1 91.31 162 THR A C 1
ATOM 1280 O O . THR A 1 162 ? -14.703 -9.477 -21.516 1 91.31 162 THR A O 1
ATOM 1283 N N . SER A 1 163 ? -15.125 -11.609 -21.078 1 91.12 163 SER A N 1
ATOM 1284 C CA . SER A 1 163 ? -16.016 -11.719 -22.234 1 91.12 163 SER A CA 1
ATOM 1285 C C . SER A 1 163 ? -17.469 -11.492 -21.828 1 91.12 163 SER A C 1
ATOM 1287 O O . SER A 1 163 ? -18.297 -11.133 -22.672 1 91.12 163 SER A O 1
ATOM 1289 N N . ASN A 1 164 ? -17.75 -11.742 -20.578 1 90.81 164 ASN A N 1
ATOM 1290 C CA . ASN A 1 164 ? -19.109 -11.539 -20.062 1 90.81 164 ASN A CA 1
ATOM 1291 C C . ASN A 1 164 ? -19.297 -10.109 -19.562 1 90.81 164 ASN A C 1
ATOM 1293 O O . ASN A 1 164 ? -18.547 -9.625 -18.734 1 90.81 164 ASN A O 1
ATOM 1297 N N . VAL A 1 165 ? -20.312 -9.438 -20.031 1 90.69 165 VAL A N 1
ATOM 1298 C CA . VAL A 1 165 ? -20.531 -8.016 -19.781 1 90.69 165 VAL A CA 1
ATOM 1299 C C . VAL A 1 165 ? -20.734 -7.777 -18.297 1 90.69 165 VAL A C 1
ATOM 1301 O O . VAL A 1 165 ? -20.172 -6.824 -17.734 1 90.69 165 VAL A O 1
ATOM 1304 N N . LEU A 1 166 ? -21.516 -8.641 -17.625 1 90.88 166 LEU A N 1
ATOM 1305 C CA . LEU A 1 166 ? -21.75 -8.492 -16.188 1 90.88 166 LEU A CA 1
ATOM 1306 C C . LEU A 1 166 ? -20.453 -8.688 -15.406 1 90.88 166 LEU A C 1
ATOM 1308 O O . LEU A 1 166 ? -20.141 -7.895 -14.516 1 90.88 166 LEU A O 1
ATOM 1312 N N . HIS A 1 167 ? -19.719 -9.727 -15.742 1 93.5 167 HIS A N 1
ATOM 1313 C CA . HIS A 1 167 ? -18.484 -10.031 -15.047 1 93.5 167 HIS A CA 1
ATOM 1314 C C . HIS A 1 167 ? -17.453 -8.922 -15.242 1 93.5 167 HIS A C 1
ATOM 1316 O O . HIS A 1 167 ? -16.844 -8.453 -14.273 1 93.5 167 HIS A O 1
ATOM 1322 N N . LEU A 1 168 ? -17.359 -8.477 -16.422 1 94.5 168 LEU A N 1
ATOM 1323 C CA . LEU A 1 168 ? -16.328 -7.492 -16.75 1 94.5 168 LEU A CA 1
ATOM 1324 C C . LEU A 1 168 ? -16.703 -6.121 -16.188 1 94.5 168 LEU A C 1
ATOM 1326 O O . LEU A 1 168 ? -15.93 -5.531 -15.43 1 94.5 168 LEU A O 1
ATOM 1330 N N . TRP A 1 169 ? -17.859 -5.602 -16.453 1 94.44 169 TRP A N 1
ATOM 1331 C CA . TRP A 1 169 ? -18.141 -4.184 -16.234 1 94.44 169 TRP A CA 1
ATOM 1332 C C . TRP A 1 169 ? -18.688 -3.949 -14.828 1 94.44 169 TRP A C 1
ATOM 1334 O O . TRP A 1 169 ? -18.438 -2.902 -14.227 1 94.44 169 TRP A O 1
ATOM 1344 N N . VAL A 1 170 ? -19.391 -4.867 -14.312 1 93.44 170 VAL A N 1
ATOM 1345 C CA . VAL A 1 170 ? -19.969 -4.656 -12.984 1 93.44 170 VAL A CA 1
ATOM 1346 C C . VAL A 1 170 ? -19.047 -5.25 -11.922 1 93.44 170 VAL A C 1
ATOM 1348 O O . VAL A 1 170 ? -18.578 -4.539 -11.031 1 93.44 170 VAL A O 1
ATOM 1351 N N . TYR A 1 171 ? -18.719 -6.539 -12.055 1 94.12 171 TYR A N 1
ATOM 1352 C CA . TYR A 1 171 ? -17.969 -7.207 -11 1 94.12 171 TYR A CA 1
ATOM 1353 C C . TYR A 1 171 ? -16.516 -6.758 -11 1 94.12 171 TYR A C 1
ATOM 1355 O O . TYR A 1 171 ? -15.969 -6.375 -9.961 1 94.12 171 TYR A O 1
ATOM 1363 N N . LEU A 1 172 ? -15.93 -6.75 -12.141 1 96.25 172 LEU A N 1
ATOM 1364 C CA . LEU A 1 172 ? -14.5 -6.457 -12.195 1 96.25 172 LEU A CA 1
ATOM 1365 C C . LEU A 1 172 ? -14.258 -4.953 -12.258 1 96.25 172 LEU A C 1
ATOM 1367 O O . LEU A 1 172 ? -13.383 -4.43 -11.562 1 96.25 172 LEU A O 1
ATOM 1371 N N . PHE A 1 173 ? -14.969 -4.219 -13.008 1 95.81 173 PHE A N 1
ATOM 1372 C CA . PHE A 1 173 ? -14.656 -2.809 -13.219 1 95.81 173 PHE A CA 1
ATOM 1373 C C . PHE A 1 173 ? -15.344 -1.938 -12.18 1 95.81 173 PHE A C 1
ATOM 1375 O O . PHE A 1 173 ? -14.688 -1.291 -11.367 1 95.81 173 PHE A O 1
ATOM 1382 N N . LEU A 1 174 ? -16.641 -1.916 -12.117 1 93.5 174 LEU A N 1
ATOM 1383 C CA . LEU A 1 174 ? -17.375 -0.99 -11.266 1 93.5 174 LEU A CA 1
ATOM 1384 C C . LEU A 1 174 ? -17.062 -1.239 -9.789 1 93.5 174 LEU A C 1
ATOM 1386 O O . LEU A 1 174 ? -16.828 -0.296 -9.039 1 93.5 174 LEU A O 1
ATOM 1390 N N . MET A 1 175 ? -17.016 -2.439 -9.375 1 93.06 175 MET A N 1
ATOM 1391 C CA . MET A 1 175 ? -16.812 -2.777 -7.969 1 93.06 175 MET A CA 1
ATOM 1392 C C . MET A 1 175 ? -15.391 -2.463 -7.527 1 93.06 175 MET A C 1
ATOM 1394 O O . MET A 1 175 ? -15.117 -2.396 -6.328 1 93.06 175 MET A O 1
ATOM 1398 N N . ASN A 1 176 ? -14.586 -2.256 -8.492 1 95.19 176 ASN A N 1
ATOM 1399 C CA . ASN A 1 176 ? -13.211 -1.94 -8.133 1 95.19 176 ASN A CA 1
ATOM 1400 C C . ASN A 1 176 ? -12.859 -0.497 -8.484 1 95.19 176 ASN A C 1
ATOM 1402 O O . ASN A 1 176 ? -12.008 0.114 -7.828 1 95.19 176 ASN A O 1
ATOM 1406 N N . PHE A 1 177 ? -13.5 0.051 -9.414 1 96.12 177 PHE A N 1
ATOM 1407 C CA . PHE A 1 177 ? -13.172 1.378 -9.922 1 96.12 177 PHE A CA 1
ATOM 1408 C C . PHE A 1 177 ? -13.461 2.445 -8.867 1 96.12 177 PHE A C 1
ATOM 1410 O O . PHE A 1 177 ? -12.719 3.418 -8.75 1 96.12 177 PHE A O 1
ATOM 1417 N N . ILE A 1 178 ? -14.477 2.279 -8.109 1 95.25 178 ILE A N 1
ATOM 1418 C CA . ILE A 1 178 ? -14.844 3.232 -7.07 1 95.25 178 ILE A CA 1
ATOM 1419 C C . ILE A 1 178 ? -13.758 3.273 -6 1 95.25 178 ILE A C 1
ATOM 1421 O O . ILE A 1 178 ? -13.5 4.324 -5.402 1 95.25 178 ILE A O 1
ATOM 1425 N N . TRP A 1 179 ? -13.109 2.137 -5.828 1 96.94 179 TRP A N 1
ATOM 1426 C CA . TRP A 1 179 ? -12.039 2.039 -4.84 1 96.94 179 TRP A CA 1
ATOM 1427 C C . TRP A 1 179 ? -10.75 2.66 -5.371 1 96.94 179 TRP A C 1
ATOM 1429 O O . TRP A 1 179 ? -9.742 2.701 -4.668 1 96.94 179 TRP A O 1
ATOM 1439 N N . VAL A 1 180 ? -10.727 3.123 -6.512 1 97.88 180 VAL A N 1
ATOM 1440 C CA . VAL A 1 180 ? -9.594 3.857 -7.074 1 97.88 180 VAL A CA 1
ATOM 1441 C C . VAL A 1 180 ? -9.898 5.355 -7.066 1 97.88 180 VAL A C 1
ATOM 1443 O O . VAL A 1 180 ? -9.094 6.152 -6.586 1 97.88 180 VAL A O 1
ATOM 1446 N N . VAL A 1 181 ? -11.07 5.707 -7.496 1 98.12 181 VAL A N 1
ATOM 1447 C CA . VAL A 1 181 ? -11.43 7.105 -7.707 1 98.12 181 VAL A CA 1
ATOM 1448 C C . VAL A 1 181 ? -11.57 7.812 -6.359 1 98.12 181 VAL A C 1
ATOM 1450 O O . VAL A 1 181 ? -10.992 8.883 -6.148 1 98.12 181 VAL A O 1
ATOM 1453 N N . ILE A 1 182 ? -12.289 7.23 -5.461 1 98.31 182 ILE A N 1
ATOM 1454 C CA . ILE A 1 182 ? -12.617 7.906 -4.211 1 98.31 182 ILE A CA 1
ATOM 1455 C C . ILE A 1 182 ? -11.352 8.086 -3.379 1 98.31 182 ILE A C 1
ATOM 1457 O O . ILE A 1 182 ? -11.07 9.188 -2.887 1 98.31 182 ILE A O 1
ATOM 1461 N N . PRO A 1 183 ? -10.523 7.059 -3.24 1 98.62 183 PRO A N 1
ATOM 1462 C CA . PRO A 1 183 ? -9.273 7.273 -2.506 1 98.62 183 PRO A CA 1
ATOM 1463 C C . PRO A 1 183 ? -8.414 8.375 -3.117 1 98.62 183 PRO A C 1
ATOM 1465 O O . PRO A 1 183 ? -7.793 9.156 -2.389 1 98.62 183 PRO A O 1
ATOM 1468 N N . ILE A 1 184 ? -8.336 8.461 -4.402 1 98.75 184 ILE A N 1
ATOM 1469 C CA . ILE A 1 184 ? -7.547 9.5 -5.051 1 98.75 184 ILE A CA 1
ATOM 1470 C C . ILE A 1 184 ? -8.117 10.875 -4.691 1 98.75 184 ILE A C 1
ATOM 1472 O O . ILE A 1 184 ? -7.371 11.789 -4.348 1 98.75 184 ILE A O 1
ATOM 1476 N N . LEU A 1 185 ? -9.43 11.008 -4.77 1 98.38 185 LEU A N 1
ATOM 1477 C CA . LEU A 1 185 ? -10.078 12.273 -4.43 1 98.38 185 LEU A CA 1
ATOM 1478 C C . LEU A 1 185 ? -9.82 12.633 -2.971 1 98.38 185 LEU A C 1
ATOM 1480 O O . LEU A 1 185 ? -9.57 13.797 -2.65 1 98.38 185 LEU A O 1
ATOM 1484 N N . LEU A 1 186 ? -9.891 11.672 -2.113 1 98.62 186 LEU A N 1
ATOM 1485 C CA . LEU A 1 186 ? -9.633 11.906 -0.696 1 98.62 186 LEU A CA 1
ATOM 1486 C C . LEU A 1 186 ? -8.188 12.336 -0.468 1 98.62 186 LEU A C 1
ATOM 1488 O O . LEU A 1 186 ? -7.914 13.195 0.371 1 98.62 186 LEU A O 1
ATOM 1492 N N . MET A 1 187 ? -7.316 11.719 -1.186 1 98.75 187 MET A N 1
ATOM 1493 C CA . MET A 1 187 ? -5.906 12.078 -1.053 1 98.75 187 MET A CA 1
ATOM 1494 C C . MET A 1 187 ? -5.66 13.508 -1.515 1 98.75 187 MET A C 1
ATOM 1496 O O . MET A 1 187 ? -4.895 14.242 -0.89 1 98.75 187 MET A O 1
ATOM 1500 N N . VAL A 1 188 ? -6.266 13.906 -2.584 1 98.56 188 VAL A N 1
ATOM 1501 C CA . VAL A 1 188 ? -6.117 15.266 -3.086 1 98.56 188 VAL A CA 1
ATOM 1502 C C . VAL A 1 188 ? -6.672 16.25 -2.062 1 98.56 188 VAL A C 1
ATOM 1504 O O . VAL A 1 188 ? -6.047 17.281 -1.776 1 98.56 188 VAL A O 1
ATOM 1507 N N . ASP A 1 189 ? -7.828 15.977 -1.545 1 98.12 189 ASP A N 1
ATOM 1508 C CA . ASP A 1 189 ? -8.422 16.812 -0.513 1 98.12 189 ASP A CA 1
ATOM 1509 C C . ASP A 1 189 ? -7.504 16.922 0.701 1 98.12 189 ASP A C 1
ATOM 1511 O O . ASP A 1 189 ? -7.246 18.031 1.192 1 98.12 189 ASP A O 1
ATOM 1515 N N . SER A 1 190 ? -7.023 15.805 1.162 1 98.56 190 SER A N 1
ATOM 1516 C CA . SER A 1 190 ? -6.16 15.781 2.34 1 98.56 190 SER A CA 1
ATOM 1517 C C . SER A 1 190 ? -4.836 16.484 2.068 1 98.56 190 SER A C 1
ATOM 1519 O O . SER A 1 190 ? -4.262 17.109 2.965 1 98.56 190 SER A O 1
ATOM 1521 N N . TYR A 1 191 ? -4.324 16.391 0.848 1 98.75 191 TYR A N 1
ATOM 1522 C CA . TYR A 1 191 ? -3.119 17.141 0.5 1 98.75 191 TYR A CA 1
ATOM 1523 C C . TYR A 1 191 ? -3.314 18.625 0.742 1 98.75 191 TYR A C 1
ATOM 1525 O O . TYR A 1 191 ? -2.438 19.297 1.296 1 98.75 191 TYR A O 1
ATOM 1533 N N . ASN A 1 192 ? -4.418 19.141 0.302 1 98.12 192 ASN A N 1
ATOM 1534 C CA . ASN A 1 192 ? -4.691 20.562 0.446 1 98.12 192 ASN A CA 1
ATOM 1535 C C . ASN A 1 192 ? -4.746 20.984 1.913 1 98.12 192 ASN A C 1
ATOM 1537 O O . ASN A 1 192 ? -4.184 22.016 2.293 1 98.12 192 ASN A O 1
ATOM 1541 N N . HIS A 1 193 ? -5.367 20.219 2.744 1 97.31 193 HIS A N 1
ATOM 1542 C CA . HIS A 1 193 ? -5.438 20.516 4.168 1 97.31 193 HIS A CA 1
ATOM 1543 C C . HIS A 1 193 ? -4.059 20.438 4.816 1 97.31 193 HIS A C 1
ATOM 1545 O O . HIS A 1 193 ? -3.67 21.328 5.578 1 97.31 193 HIS A O 1
ATOM 1551 N N . ILE A 1 194 ? -3.344 19.391 4.477 1 98.44 194 ILE A N 1
ATOM 1552 C CA . ILE A 1 194 ? -2.068 19.125 5.133 1 98.44 194 ILE A CA 1
ATOM 1553 C C . ILE A 1 194 ? -1.018 20.109 4.645 1 98.44 194 ILE A C 1
ATOM 1555 O O . ILE A 1 194 ? -0.399 20.812 5.449 1 98.44 194 ILE A O 1
ATOM 1559 N N . ALA A 1 195 ? -0.842 20.172 3.363 1 98.31 195 ALA A N 1
ATOM 1560 C CA . ALA A 1 195 ? 0.175 21.047 2.801 1 98.31 195 ALA A CA 1
ATOM 1561 C C . ALA A 1 195 ? -0.093 22.5 3.176 1 98.31 195 ALA A C 1
ATOM 1563 O O . ALA A 1 195 ? 0.827 23.234 3.557 1 98.31 195 ALA A O 1
ATOM 1564 N N . GLY A 1 196 ? -1.329 22.906 3.051 1 97.25 196 GLY A N 1
ATOM 1565 C CA . GLY A 1 196 ? -1.676 24.266 3.428 1 97.25 196 GLY A CA 1
ATOM 1566 C C . GLY A 1 196 ? -1.346 24.594 4.875 1 97.25 196 GLY A C 1
ATOM 1567 O O . GLY A 1 196 ? -0.754 25.625 5.164 1 97.25 196 GLY A O 1
ATOM 1568 N N . SER A 1 197 ? -1.74 23.719 5.715 1 97 197 SER A N 1
ATOM 1569 C CA . SER A 1 197 ? -1.5 23.938 7.137 1 97 197 SER A CA 1
ATOM 1570 C C . SER A 1 197 ? -0.008 23.938 7.453 1 97 197 SER A C 1
ATOM 1572 O O . SER A 1 197 ? 0.46 24.75 8.258 1 97 197 SER A O 1
ATOM 1574 N N . LEU A 1 198 ? 0.724 23.031 6.898 1 97.75 198 LEU A N 1
ATOM 1575 C CA . LEU A 1 198 ? 2.16 22.953 7.145 1 97.75 198 LEU A CA 1
ATOM 1576 C C . LEU A 1 198 ? 2.877 24.188 6.629 1 97.75 198 LEU A C 1
ATOM 1578 O O . LEU A 1 198 ? 3.742 24.734 7.316 1 97.75 198 LEU A O 1
ATOM 1582 N N . ARG A 1 199 ? 2.545 24.578 5.473 1 97.06 199 ARG A N 1
ATOM 1583 C CA . ARG A 1 199 ? 3.191 25.766 4.898 1 97.06 199 ARG A CA 1
ATOM 1584 C C . ARG A 1 199 ? 2.838 27.016 5.68 1 97.06 199 ARG A C 1
ATOM 1586 O O . ARG A 1 199 ? 3.682 27.891 5.867 1 97.06 199 ARG A O 1
ATOM 1593 N N . LEU A 1 200 ? 1.611 27.109 6.074 1 94.62 200 LEU A N 1
ATOM 1594 C CA . LEU A 1 200 ? 1.205 28.234 6.902 1 94.62 200 LEU A CA 1
ATOM 1595 C C . LEU A 1 200 ? 1.966 28.234 8.227 1 94.62 200 LEU A C 1
ATOM 1597 O O . LEU A 1 200 ? 2.402 29.297 8.688 1 94.62 200 LEU A O 1
ATOM 1601 N N . ALA A 1 201 ? 2.043 27.109 8.836 1 94.19 201 ALA A N 1
ATOM 1602 C CA . ALA A 1 201 ? 2.785 27 10.086 1 94.19 201 ALA A CA 1
ATOM 1603 C C . ALA A 1 201 ? 4.246 27.406 9.898 1 94.19 201 ALA A C 1
ATOM 1605 O O . ALA A 1 201 ? 4.828 28.062 10.766 1 94.19 201 ALA A O 1
ATOM 1606 N N . GLN A 1 202 ? 4.812 26.922 8.844 1 94.44 202 GLN A N 1
ATOM 1607 C CA . GLN A 1 202 ? 6.203 27.266 8.547 1 94.44 202 GLN A CA 1
ATOM 1608 C C . GLN A 1 202 ? 6.371 28.766 8.336 1 94.44 202 GLN A C 1
ATOM 1610 O O . GLN A 1 202 ? 7.332 29.359 8.828 1 94.44 202 GLN A O 1
ATOM 1615 N N . ALA A 1 203 ? 5.484 29.375 7.633 1 93.44 203 ALA A N 1
ATOM 1616 C CA . ALA A 1 203 ? 5.523 30.812 7.395 1 93.44 203 ALA A CA 1
ATOM 1617 C C . ALA A 1 203 ? 5.406 31.594 8.703 1 93.44 203 ALA A C 1
ATOM 1619 O O . ALA A 1 203 ? 6.113 32.594 8.906 1 93.44 203 ALA A O 1
ATOM 1620 N N . ASN A 1 204 ? 4.539 31.125 9.508 1 91.56 204 ASN A N 1
ATOM 1621 C CA . ASN A 1 204 ? 4.34 31.797 10.797 1 91.56 204 ASN A CA 1
ATOM 1622 C C . ASN A 1 204 ? 5.578 31.688 11.68 1 91.56 204 ASN A C 1
ATOM 1624 O O . ASN A 1 204 ? 5.906 32.625 12.414 1 91.56 204 ASN A O 1
ATOM 1628 N N . SER A 1 205 ? 6.16 30.547 11.664 1 90.56 205 SER A N 1
ATOM 1629 C CA . SER A 1 205 ? 7.367 30.359 12.461 1 90.56 205 SER A CA 1
ATOM 1630 C C . SER A 1 205 ? 8.508 31.234 11.961 1 90.56 205 SER A C 1
ATOM 1632 O O . SER A 1 205 ? 9.281 31.766 12.758 1 90.56 205 SER A O 1
ATOM 1634 N N . LYS A 1 206 ? 8.656 31.422 10.688 1 89.31 206 LYS A N 1
ATOM 1635 C CA . LYS A 1 206 ? 9.68 32.281 10.102 1 89.31 206 LYS A CA 1
ATOM 1636 C C . LYS A 1 206 ? 9.422 33.75 10.453 1 89.31 206 LYS A C 1
ATOM 1638 O O . LYS A 1 206 ? 10.359 34.5 10.734 1 89.31 206 LYS A O 1
ATOM 1643 N N . ALA A 1 207 ? 8.195 34.094 10.469 1 89.25 207 ALA A N 1
ATOM 1644 C CA . ALA A 1 207 ? 7.816 35.469 10.797 1 89.25 207 ALA A CA 1
ATOM 1645 C C . ALA A 1 207 ? 8.133 35.781 12.25 1 89.25 207 ALA A C 1
ATOM 1647 O O . ALA A 1 207 ? 8.578 36.906 12.562 1 89.25 207 ALA A O 1
ATOM 1648 N N . LYS A 1 208 ? 7.945 35.031 13.086 1 89.38 208 LYS A N 1
ATOM 1649 C CA . LYS A 1 208 ? 8.203 35.25 14.508 1 89.38 208 LYS A CA 1
ATOM 1650 C C . LYS A 1 208 ? 9.703 35.312 14.781 1 89.38 208 LYS A C 1
ATOM 1652 O O . LYS A 1 208 ? 10.133 36.094 15.656 1 89.38 208 LYS A O 1
ATOM 1657 N N . LYS A 1 209 ? 10.492 34.656 14.047 1 83.62 209 LYS A N 1
ATOM 1658 C CA . LYS A 1 209 ? 11.938 34.656 14.258 1 83.62 209 LYS A CA 1
ATOM 1659 C C . LYS A 1 209 ? 12.586 35.875 13.633 1 83.62 209 LYS A C 1
ATOM 1661 O O . LYS A 1 209 ? 13.68 36.281 14.023 1 83.62 209 LYS A O 1
ATOM 1666 N N . GLY A 1 210 ? 12.07 36.312 12.609 1 70.38 210 GLY A N 1
ATOM 1667 C CA . GLY A 1 210 ? 12.57 37.531 12.008 1 70.38 210 GLY A CA 1
ATOM 1668 C C . GLY A 1 210 ? 12.117 38.781 12.734 1 70.38 210 GLY A C 1
ATOM 1669 O O . GLY A 1 210 ? 12.469 39.906 12.344 1 70.38 210 GLY A O 1
ATOM 1670 N N . LEU A 1 211 ? 11.211 38.781 13.82 1 53.53 211 LEU A N 1
ATOM 1671 C CA . LEU A 1 211 ? 10.875 39.906 14.68 1 53.53 211 LEU A CA 1
ATOM 1672 C C . LEU A 1 211 ? 11.789 39.938 15.898 1 53.53 211 LEU A C 1
ATOM 1674 O O . LEU A 1 211 ? 12.234 38.906 16.391 1 53.53 211 LEU A O 1
ATOM 1678 N N . MET B 1 1 ? 27.953 -28.969 7.777 1 37.03 1 MET B N 1
ATOM 1679 C CA . MET B 1 1 ? 28.234 -27.547 7.945 1 37.03 1 MET B CA 1
ATOM 1680 C C . MET B 1 1 ? 28.625 -26.922 6.617 1 37.03 1 MET B C 1
ATOM 1682 O O . MET B 1 1 ? 29.734 -27.156 6.117 1 37.03 1 MET B O 1
ATOM 1686 N N . SER B 1 2 ? 27.703 -26.688 5.723 1 50.5 2 SER B N 1
ATOM 1687 C CA . SER B 1 2 ? 28.094 -26.234 4.395 1 50.5 2 SER B CA 1
ATOM 1688 C C . SER B 1 2 ? 29.031 -25.031 4.477 1 50.5 2 SER B C 1
ATOM 1690 O O . SER B 1 2 ? 28.859 -24.141 5.312 1 50.5 2 SER B O 1
ATOM 1692 N N . ASP B 1 3 ? 30.219 -25.203 4.086 1 56.28 3 ASP B N 1
ATOM 1693 C CA . ASP B 1 3 ? 31.328 -24.234 4.062 1 56.28 3 ASP B CA 1
ATOM 1694 C C . ASP B 1 3 ? 30.844 -22.844 3.676 1 56.28 3 ASP B C 1
ATOM 1696 O O . ASP B 1 3 ? 29.984 -22.703 2.799 1 56.28 3 ASP B O 1
ATOM 1700 N N . PHE B 1 4 ? 31.031 -21.969 4.691 1 57 4 PHE B N 1
ATOM 1701 C CA . PHE B 1 4 ? 30.719 -20.562 4.488 1 57 4 PHE B CA 1
ATOM 1702 C C . PHE B 1 4 ? 31.031 -20.141 3.062 1 57 4 PHE B C 1
ATOM 1704 O O . PHE B 1 4 ? 30.312 -19.344 2.469 1 57 4 PHE B O 1
ATOM 1711 N N . ALA B 1 5 ? 32.094 -20.703 2.633 1 56.81 5 ALA B N 1
ATOM 1712 C CA . ALA B 1 5 ? 32.562 -20.359 1.284 1 56.81 5 ALA B CA 1
ATOM 1713 C C . ALA B 1 5 ? 31.578 -20.875 0.236 1 56.81 5 ALA B C 1
ATOM 1715 O O . ALA B 1 5 ? 31.484 -20.328 -0.866 1 56.81 5 ALA B O 1
ATOM 1716 N N . ASP B 1 6 ? 30.938 -21.844 0.596 1 68.81 6 ASP B N 1
ATOM 1717 C CA . ASP B 1 6 ? 29.953 -22.406 -0.327 1 68.81 6 ASP B CA 1
ATOM 1718 C C . ASP B 1 6 ? 28.688 -21.531 -0.38 1 68.81 6 ASP B C 1
ATOM 1720 O O . ASP B 1 6 ? 27.969 -21.531 -1.382 1 68.81 6 ASP B O 1
ATOM 1724 N N . VAL B 1 7 ? 28.75 -20.672 0.622 1 73.94 7 VAL B N 1
ATOM 1725 C CA . VAL B 1 7 ? 27.516 -19.891 0.721 1 73.94 7 VAL B CA 1
ATOM 1726 C C . VAL B 1 7 ? 27.797 -18.438 0.321 1 73.94 7 VAL B C 1
ATOM 1728 O O . VAL B 1 7 ? 27 -17.828 -0.392 1 73.94 7 VAL B O 1
ATOM 1731 N N . PHE B 1 8 ? 29 -17.938 0.666 1 85.56 8 PHE B N 1
ATOM 1732 C CA . PHE B 1 8 ? 29.391 -16.562 0.329 1 85.56 8 PHE B CA 1
ATOM 1733 C C . PHE B 1 8 ? 30.328 -16.547 -0.871 1 85.56 8 PHE B C 1
ATOM 1735 O O . PHE B 1 8 ? 31.516 -16.844 -0.738 1 85.56 8 PHE B O 1
ATOM 1742 N N . THR B 1 9 ? 29.891 -16.141 -2.062 1 88.25 9 THR B N 1
ATOM 1743 C CA . THR B 1 9 ? 30.609 -16.188 -3.328 1 88.25 9 THR B CA 1
ATOM 1744 C C . THR B 1 9 ? 31.094 -14.797 -3.721 1 88.25 9 THR B C 1
ATOM 1746 O O . THR B 1 9 ? 30.812 -13.812 -3.023 1 88.25 9 THR B O 1
ATOM 1749 N N . LEU B 1 10 ? 31.859 -14.75 -4.758 1 89.81 10 LEU B N 1
ATOM 1750 C CA . LEU B 1 10 ? 32.281 -13.461 -5.312 1 89.81 10 LEU B CA 1
ATOM 1751 C C . LEU B 1 10 ? 31.078 -12.633 -5.723 1 89.81 10 LEU B C 1
ATOM 1753 O O . LEU B 1 10 ? 31.062 -11.406 -5.555 1 89.81 10 LEU B O 1
ATOM 1757 N N . THR B 1 11 ? 30.125 -13.25 -6.215 1 90.19 11 THR B N 1
ATOM 1758 C CA . THR B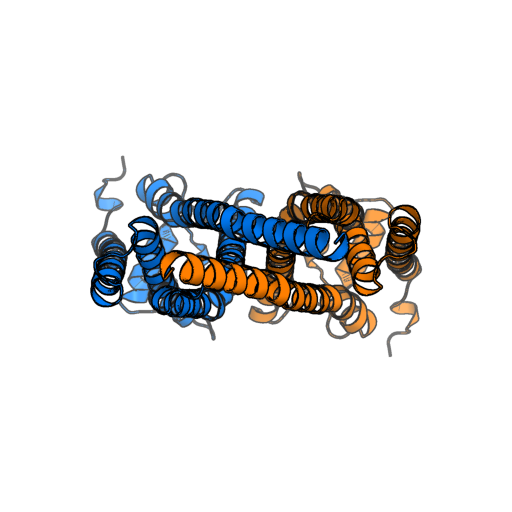 1 11 ? 28.891 -12.57 -6.594 1 90.19 11 THR B CA 1
ATOM 1759 C C . THR B 1 11 ? 28.203 -11.977 -5.363 1 90.19 11 THR B C 1
ATOM 1761 O O . THR B 1 11 ? 27.688 -10.867 -5.418 1 90.19 11 THR B O 1
ATOM 1764 N N . SER B 1 12 ? 28.234 -12.734 -4.297 1 91 12 SER B N 1
ATOM 1765 C CA . SER B 1 12 ? 27.688 -12.211 -3.047 1 91 12 SER B CA 1
ATOM 1766 C C . SER B 1 12 ? 28.406 -10.938 -2.619 1 91 12 SER B C 1
ATOM 1768 O O . SER B 1 12 ? 27.75 -9.953 -2.25 1 91 12 SER B O 1
ATOM 1770 N N . ALA B 1 13 ? 29.703 -11.008 -2.689 1 91.5 13 ALA B N 1
ATOM 1771 C CA . ALA B 1 13 ? 30.516 -9.875 -2.273 1 91.5 13 ALA B CA 1
ATOM 1772 C C . ALA B 1 13 ? 30.25 -8.648 -3.143 1 91.5 13 ALA B C 1
ATOM 1774 O O . ALA B 1 13 ? 30.047 -7.547 -2.627 1 91.5 13 ALA B O 1
ATOM 1775 N N . PHE B 1 14 ? 30.203 -8.812 -4.395 1 92 14 PHE B N 1
ATOM 1776 C CA . PHE B 1 14 ? 29.953 -7.711 -5.316 1 92 14 PHE B CA 1
ATOM 1777 C C . PHE B 1 14 ? 28.547 -7.152 -5.137 1 92 14 PHE B C 1
ATOM 1779 O O . PHE B 1 14 ? 28.344 -5.941 -5.227 1 92 14 PHE B O 1
ATOM 1786 N N . SER B 1 15 ? 27.625 -8.016 -4.93 1 91.69 15 SER B N 1
ATOM 1787 C CA . SER B 1 15 ? 26.234 -7.586 -4.75 1 91.69 15 SER B CA 1
ATOM 1788 C C . SER B 1 15 ? 26.078 -6.75 -3.484 1 91.69 15 SER B C 1
ATOM 1790 O O . SER B 1 15 ? 25.484 -5.668 -3.518 1 91.69 15 SER B O 1
ATOM 1792 N N . LEU B 1 16 ? 26.609 -7.238 -2.408 1 92.69 16 LEU B N 1
ATOM 1793 C CA . LEU B 1 16 ? 26.547 -6.504 -1.148 1 92.69 16 LEU B CA 1
ATOM 1794 C C . LEU B 1 16 ? 27.359 -5.219 -1.224 1 92.69 16 LEU B C 1
ATOM 1796 O O . LEU B 1 16 ? 26.984 -4.199 -0.648 1 92.69 16 LEU B O 1
ATOM 1800 N N . GLY B 1 17 ? 28.531 -5.32 -1.937 1 94.88 17 GLY B N 1
ATOM 1801 C CA . GLY B 1 17 ? 29.312 -4.121 -2.199 1 94.88 17 GLY B CA 1
ATOM 1802 C C . GLY B 1 17 ? 28.531 -3.068 -2.975 1 94.88 17 GLY B C 1
ATOM 1803 O O . GLY B 1 17 ? 28.703 -1.87 -2.74 1 94.88 17 GLY B O 1
ATOM 1804 N N . GLY B 1 18 ? 27.719 -3.484 -3.916 1 95.56 18 GLY B N 1
ATOM 1805 C CA . GLY B 1 18 ? 26.859 -2.572 -4.648 1 95.56 18 GLY B CA 1
ATOM 1806 C C . GLY B 1 18 ? 25.875 -1.836 -3.758 1 95.56 18 GLY B C 1
ATOM 1807 O O . GLY B 1 18 ? 25.641 -0.637 -3.932 1 95.56 18 GLY B O 1
ATOM 1808 N N . VAL B 1 19 ? 25.297 -2.52 -2.818 1 95.19 19 VAL B N 1
ATOM 1809 C CA . VAL B 1 19 ? 24.375 -1.904 -1.869 1 95.19 19 VAL B CA 1
ATOM 1810 C C . VAL B 1 19 ? 25.109 -0.835 -1.058 1 95.19 19 VAL B C 1
ATOM 1812 O O . VAL B 1 19 ? 24.594 0.279 -0.893 1 95.19 19 VAL B O 1
ATOM 1815 N N . VAL B 1 20 ? 26.297 -1.186 -0.579 1 96 20 VAL B N 1
ATOM 1816 C CA . VAL B 1 20 ? 27.094 -0.263 0.217 1 96 20 VAL B CA 1
ATOM 1817 C C . VAL B 1 20 ? 27.469 0.955 -0.625 1 96 20 VAL B C 1
ATOM 1819 O O . VAL B 1 20 ? 27.438 2.088 -0.138 1 96 20 VAL B O 1
ATOM 1822 N N . LEU B 1 21 ? 27.828 0.685 -1.859 1 97.62 21 LEU B N 1
ATOM 1823 C CA . LEU B 1 21 ? 28.172 1.775 -2.766 1 97.62 21 LEU B CA 1
ATOM 1824 C C . LEU B 1 21 ? 27 2.74 -2.928 1 97.62 21 LEU B C 1
ATOM 1826 O O . LEU B 1 21 ? 27.188 3.959 -2.885 1 97.62 21 LEU B O 1
ATOM 1830 N N . LEU B 1 22 ? 25.812 2.258 -3.096 1 97.69 22 LEU B N 1
ATOM 1831 C CA . LEU B 1 22 ? 24.641 3.117 -3.248 1 97.69 22 LEU B CA 1
ATOM 1832 C C . LEU B 1 22 ? 24.391 3.92 -1.976 1 97.69 22 LEU B C 1
ATOM 1834 O O . LEU B 1 22 ? 24.016 5.09 -2.041 1 97.69 22 LEU B O 1
ATOM 1838 N N . GLY B 1 23 ? 24.578 3.281 -0.812 1 97.56 23 GLY B N 1
ATOM 1839 C CA . GLY B 1 23 ? 24.484 4.012 0.442 1 97.56 23 GLY B CA 1
ATOM 1840 C C . GLY B 1 23 ? 25.5 5.133 0.559 1 97.56 23 GLY B C 1
ATOM 1841 O O . GLY B 1 23 ? 25.188 6.219 1.044 1 97.56 23 GLY B O 1
ATOM 1842 N N . THR B 1 24 ? 26.688 4.848 0.085 1 97.94 24 THR B N 1
ATOM 1843 C CA . THR B 1 24 ? 27.766 5.84 0.13 1 97.94 24 THR B CA 1
ATOM 1844 C C . THR B 1 24 ? 27.453 7.008 -0.804 1 97.94 24 THR B C 1
ATOM 1846 O O . THR B 1 24 ? 27.703 8.164 -0.457 1 97.94 24 THR B O 1
ATOM 1849 N N . VAL B 1 25 ? 26.953 6.715 -1.925 1 98 25 VAL B N 1
ATOM 1850 C CA . VAL B 1 25 ? 26.562 7.758 -2.863 1 98 25 VAL B CA 1
ATOM 1851 C C . VAL B 1 25 ? 25.453 8.609 -2.252 1 98 25 VAL B C 1
ATOM 1853 O O . VAL B 1 25 ? 25.484 9.836 -2.338 1 98 25 VAL B O 1
ATOM 1856 N N . ALA B 1 26 ? 24.453 7.977 -1.644 1 98.06 26 ALA B N 1
ATOM 1857 C CA . ALA B 1 26 ? 23.375 8.688 -0.98 1 98.06 26 ALA B CA 1
ATOM 1858 C C . ALA B 1 26 ? 23.906 9.625 0.098 1 98.06 26 ALA B C 1
ATOM 1860 O O . ALA B 1 26 ? 23.484 10.789 0.178 1 98.06 26 ALA B O 1
ATOM 1861 N N . TYR B 1 27 ? 24.812 9.133 0.874 1 96.94 27 TYR B N 1
ATOM 1862 C CA . TYR B 1 27 ? 25.422 9.938 1.925 1 96.94 27 TYR B CA 1
ATOM 1863 C C . TYR B 1 27 ? 26.172 11.133 1.335 1 96.94 27 TYR B C 1
ATOM 1865 O O . TYR B 1 27 ? 26.047 12.258 1.815 1 96.94 27 TYR B O 1
ATOM 1873 N N . GLY B 1 28 ? 26.969 10.875 0.32 1 96.94 28 GLY B N 1
ATOM 1874 C CA . GLY B 1 28 ? 27.703 11.945 -0.335 1 96.94 28 GLY B CA 1
ATOM 1875 C C . GLY B 1 28 ? 26.812 13.023 -0.913 1 96.94 28 GLY B C 1
ATOM 1876 O O . GLY B 1 28 ? 27.109 14.211 -0.806 1 96.94 28 GLY B O 1
ATOM 1877 N N . THR B 1 29 ? 25.688 12.641 -1.537 1 96.56 29 THR B N 1
ATOM 1878 C CA . THR B 1 29 ? 24.766 13.594 -2.121 1 96.56 29 THR B CA 1
ATOM 1879 C C . THR B 1 29 ? 24.109 14.445 -1.034 1 96.56 29 THR B C 1
ATOM 1881 O O . THR B 1 29 ? 23.797 15.617 -1.255 1 96.56 29 THR B O 1
ATOM 1884 N N . SER B 1 30 ? 23.844 13.844 0.118 1 95.38 30 SER B N 1
ATOM 1885 C CA . SER B 1 30 ? 23.281 14.602 1.229 1 95.38 30 SER B CA 1
ATOM 1886 C C . SER B 1 30 ? 24.219 15.719 1.668 1 95.38 30 SER B C 1
ATOM 1888 O O . SER B 1 30 ? 23.781 16.828 1.958 1 95.38 30 SER B O 1
ATOM 1890 N N . LYS B 1 31 ? 25.562 15.445 1.639 1 94.5 31 LYS B N 1
ATOM 1891 C CA . LYS B 1 31 ? 26.562 16.422 2.053 1 94.5 31 LYS B CA 1
ATOM 1892 C C . LYS B 1 31 ? 26.719 17.531 1.008 1 94.5 31 LYS B C 1
ATOM 1894 O O . LYS B 1 31 ? 27.047 18.672 1.347 1 94.5 31 LYS B O 1
ATOM 1899 N N . SER B 1 32 ? 26.422 17.219 -0.163 1 94.94 32 SER B N 1
ATOM 1900 C CA . SER B 1 32 ? 26.594 18.172 -1.253 1 94.94 32 SER B CA 1
ATOM 1901 C C . SER B 1 32 ? 25.375 19.062 -1.419 1 94.94 32 SER B C 1
ATOM 1903 O O . SER B 1 32 ? 25.5 20.234 -1.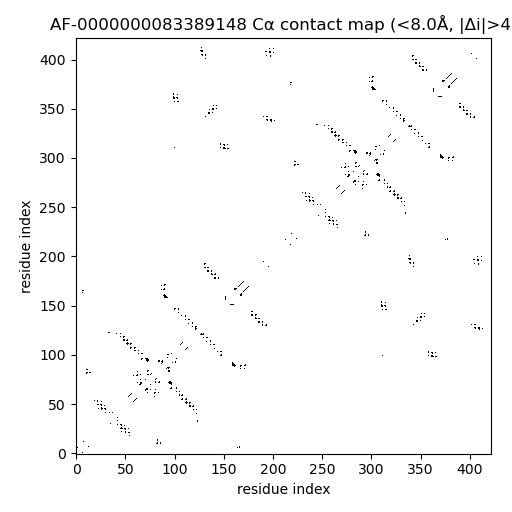781 1 94.94 32 SER B O 1
ATOM 1905 N N . LEU B 1 33 ? 24.234 18.516 -1.135 1 94.25 33 LEU B N 1
ATOM 1906 C CA . LEU B 1 33 ? 23.016 19.234 -1.531 1 94.25 33 LEU B CA 1
ATOM 1907 C C . LEU B 1 33 ? 22.359 19.891 -0.329 1 94.25 33 LEU B C 1
ATOM 1909 O O . LEU B 1 33 ? 21.547 20.812 -0.488 1 94.25 33 LEU B O 1
ATOM 1913 N N . LEU B 1 34 ? 22.656 19.391 0.818 1 92.94 34 LEU B N 1
ATOM 1914 C CA . LEU B 1 34 ? 22.062 20 2.01 1 92.94 34 LEU B CA 1
ATOM 1915 C C . LEU B 1 34 ? 23.016 21.031 2.627 1 92.94 34 LEU B C 1
ATOM 1917 O O . LEU B 1 34 ? 24.234 20.844 2.623 1 92.94 34 LEU B O 1
ATOM 1921 N N . PRO B 1 35 ? 22.406 22.109 3.18 1 90.69 35 PRO B N 1
ATOM 1922 C CA . PRO B 1 35 ? 23.234 23.062 3.912 1 90.69 35 PRO B CA 1
ATOM 1923 C C . PRO B 1 35 ? 23.984 22.422 5.082 1 90.69 35 PRO B C 1
ATOM 1925 O O . PRO B 1 35 ? 23.5 21.438 5.652 1 90.69 35 PRO B O 1
ATOM 1928 N N . LYS B 1 36 ? 25.062 23.031 5.434 1 89.62 36 LYS B N 1
ATOM 1929 C CA . LYS B 1 36 ? 25.906 22.484 6.488 1 89.62 36 LYS B CA 1
ATOM 1930 C C . LYS B 1 36 ? 25.203 22.516 7.836 1 89.62 36 LYS B C 1
ATOM 1932 O O . LYS B 1 36 ? 25.484 21.672 8.703 1 89.62 36 LYS B O 1
ATOM 1937 N N . ASN B 1 37 ? 24.203 23.375 8.016 1 89.56 37 ASN B N 1
ATOM 1938 C CA . ASN B 1 37 ? 23.516 23.516 9.297 1 89.56 37 ASN B CA 1
ATOM 1939 C C . ASN B 1 37 ? 22.219 22.719 9.328 1 89.56 37 ASN B C 1
ATOM 1941 O O . ASN B 1 37 ? 21.375 22.938 10.203 1 89.56 37 ASN B O 1
ATOM 1945 N N . THR B 1 38 ? 22.125 21.812 8.391 1 90.44 38 THR B N 1
ATOM 1946 C CA . THR B 1 38 ? 20.938 20.969 8.352 1 90.44 38 THR B CA 1
ATOM 1947 C C . THR B 1 38 ? 20.875 20.078 9.586 1 90.44 38 THR B C 1
ATOM 1949 O O . THR B 1 38 ? 21.875 19.516 10.008 1 90.44 38 THR B O 1
ATOM 1952 N N . ARG B 1 39 ? 19.641 20.016 10.148 1 90.5 39 ARG B N 1
ATOM 1953 C CA . ARG B 1 39 ? 19.422 19.125 11.289 1 90.5 39 ARG B CA 1
ATOM 1954 C C . ARG B 1 39 ? 19.781 17.688 10.93 1 90.5 39 ARG B C 1
ATOM 1956 O O . ARG B 1 39 ? 19.5 17.234 9.82 1 90.5 39 ARG B O 1
ATOM 1963 N N . TRP B 1 40 ? 20.297 16.906 11.93 1 91.5 40 TRP B N 1
ATOM 1964 C CA . TRP B 1 40 ? 20.766 15.555 11.68 1 91.5 40 TRP B CA 1
ATOM 1965 C C . TRP B 1 40 ? 19.609 14.656 11.219 1 91.5 40 TRP B C 1
ATOM 1967 O O . TRP B 1 40 ? 19.812 13.758 10.398 1 91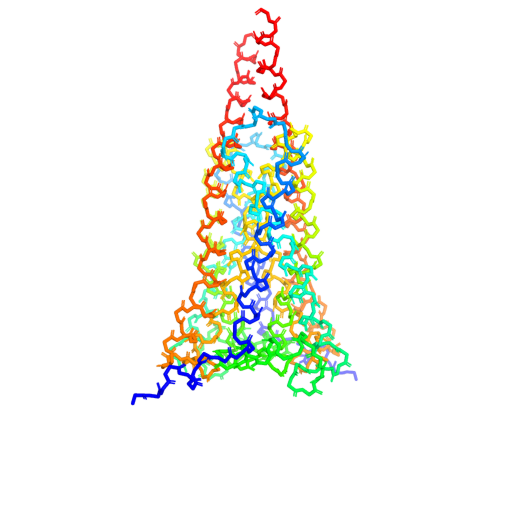.5 40 TRP B O 1
ATOM 1977 N N . GLN B 1 41 ? 18.438 14.883 11.742 1 91.19 41 GLN B N 1
ATOM 1978 C CA . GLN B 1 41 ? 17.297 14.102 11.312 1 91.19 41 GLN B CA 1
ATOM 1979 C C . GLN B 1 41 ? 17.031 14.266 9.82 1 91.19 41 GLN B C 1
ATOM 1981 O O . GLN B 1 41 ? 16.781 13.289 9.117 1 91.19 41 GLN B O 1
ATOM 1986 N N . ASP B 1 42 ? 17.125 15.484 9.383 1 93 42 ASP B N 1
ATOM 1987 C CA . ASP B 1 42 ? 16.891 15.75 7.969 1 93 42 ASP B CA 1
ATOM 1988 C C . ASP B 1 42 ? 17.984 15.148 7.102 1 93 42 ASP B C 1
ATOM 1990 O O . ASP B 1 42 ? 17.734 14.727 5.973 1 93 42 ASP B O 1
ATOM 1994 N N . GLN B 1 43 ? 19.188 15.156 7.629 1 94.81 43 GLN B N 1
ATOM 1995 C CA . GLN B 1 43 ? 20.297 14.539 6.906 1 94.81 43 GLN B CA 1
ATOM 1996 C C . GLN B 1 43 ? 20.047 13.039 6.707 1 94.81 43 GLN B C 1
ATOM 1998 O O . GLN B 1 43 ? 20.234 12.523 5.602 1 94.81 43 GLN B O 1
ATOM 2003 N N . TYR B 1 44 ? 19.641 12.406 7.754 1 95.81 44 TYR B N 1
ATOM 2004 C CA . TYR B 1 44 ? 19.422 10.969 7.672 1 95.81 44 TYR B CA 1
ATOM 2005 C C . TYR B 1 44 ? 18.219 10.656 6.797 1 95.81 44 TYR B C 1
ATOM 2007 O O . TYR B 1 44 ? 18.188 9.641 6.094 1 95.81 44 TYR B O 1
ATOM 2015 N N . ILE B 1 45 ? 17.219 11.516 6.914 1 97.25 45 ILE B N 1
ATOM 2016 C CA . ILE B 1 45 ? 16.047 11.344 6.055 1 97.25 45 ILE B CA 1
ATOM 2017 C C . ILE B 1 45 ? 16.453 11.477 4.59 1 97.25 45 ILE B C 1
ATOM 2019 O O . ILE B 1 45 ? 16.031 10.688 3.742 1 97.25 45 ILE B O 1
ATOM 2023 N N . PHE B 1 46 ? 17.312 12.469 4.348 1 97.88 46 PHE B N 1
ATOM 2024 C CA . PHE B 1 46 ? 17.828 12.648 2.992 1 97.88 46 PHE B CA 1
ATOM 2025 C C . PHE B 1 46 ? 18.562 11.406 2.52 1 97.88 46 PHE B C 1
ATOM 2027 O O . PHE B 1 46 ? 18.328 10.914 1.414 1 97.88 46 PHE B O 1
ATOM 2034 N N . VAL B 1 47 ? 19.406 10.938 3.311 1 98.38 47 VAL B N 1
ATOM 2035 C CA . VAL B 1 47 ? 20.219 9.781 2.945 1 98.38 47 VAL B CA 1
ATOM 2036 C C . VAL B 1 47 ? 19.312 8.586 2.654 1 98.38 47 VAL B C 1
ATOM 2038 O O . VAL B 1 47 ? 19.5 7.883 1.662 1 98.38 47 VAL B O 1
ATOM 2041 N N . TRP B 1 48 ? 18.359 8.359 3.459 1 98.56 48 TRP B N 1
ATOM 2042 C CA . TRP B 1 48 ? 17.438 7.25 3.25 1 98.56 48 TRP B CA 1
ATOM 2043 C C . TRP B 1 48 ? 16.703 7.391 1.918 1 98.56 48 TRP B C 1
ATOM 2045 O O . TRP B 1 48 ? 16.625 6.438 1.143 1 98.56 48 TRP B O 1
ATOM 2055 N N . LEU B 1 49 ? 16.172 8.562 1.698 1 98.81 49 LEU B N 1
ATOM 2056 C CA . LEU B 1 49 ? 15.367 8.789 0.5 1 98.81 49 LEU B CA 1
ATOM 2057 C C . LEU B 1 49 ? 16.219 8.664 -0.757 1 98.81 49 LEU B C 1
ATOM 2059 O O . LEU B 1 49 ? 15.766 8.133 -1.772 1 98.81 49 LEU B O 1
ATOM 2063 N N . ALA B 1 50 ? 17.422 9.18 -0.672 1 98.69 50 ALA B N 1
ATOM 2064 C CA . ALA B 1 50 ? 18.328 9.039 -1.805 1 98.69 50 ALA B CA 1
ATOM 2065 C C . ALA B 1 50 ? 18.703 7.578 -2.033 1 98.69 50 ALA B C 1
ATOM 2067 O O . ALA B 1 50 ? 18.703 7.098 -3.17 1 98.69 50 ALA B O 1
ATOM 2068 N N . PHE B 1 51 ? 19.109 6.918 -0.982 1 98.69 51 PHE B N 1
ATOM 2069 C CA . PHE B 1 51 ? 19.406 5.488 -1.05 1 98.69 51 PHE B CA 1
ATOM 2070 C C . PHE B 1 51 ? 18.219 4.719 -1.615 1 98.69 51 PHE B C 1
ATOM 2072 O O . PHE B 1 51 ? 18.391 3.852 -2.477 1 98.69 51 PHE B O 1
ATOM 2079 N N . ASP B 1 52 ? 17.062 5.02 -1.108 1 98.69 52 ASP B N 1
ATOM 2080 C CA . ASP B 1 52 ? 15.805 4.422 -1.551 1 98.69 52 ASP B CA 1
ATOM 2081 C C . ASP B 1 52 ? 15.617 4.594 -3.055 1 98.69 52 ASP B C 1
ATOM 2083 O O . ASP B 1 52 ? 15.375 3.621 -3.773 1 98.69 52 ASP B O 1
ATOM 2087 N N . ALA B 1 53 ? 15.719 5.785 -3.521 1 98.69 53 ALA B N 1
ATOM 2088 C CA . ALA B 1 53 ? 15.586 6.078 -4.945 1 98.69 53 ALA B CA 1
ATOM 2089 C C . ALA B 1 53 ? 16.609 5.297 -5.766 1 98.69 53 ALA B C 1
ATOM 2091 O O . ALA B 1 53 ? 16.266 4.707 -6.797 1 98.69 53 ALA B O 1
ATOM 2092 N N . LEU B 1 54 ? 17.828 5.27 -5.332 1 98.62 54 LEU B N 1
ATOM 2093 C CA . LEU B 1 54 ? 18.891 4.578 -6.055 1 98.62 54 LEU B CA 1
ATOM 2094 C C . LEU B 1 54 ? 18.609 3.08 -6.121 1 98.62 54 LEU B C 1
ATOM 2096 O O . LEU B 1 54 ? 18.812 2.453 -7.164 1 98.62 54 LEU B O 1
ATOM 2100 N N . ILE B 1 55 ? 18.203 2.508 -5.047 1 98.38 55 ILE B N 1
ATOM 2101 C CA . ILE B 1 55 ? 17.875 1.089 -5.027 1 98.38 55 ILE B CA 1
ATOM 2102 C C . ILE B 1 55 ? 16.75 0.811 -6.031 1 98.38 55 ILE B C 1
ATOM 2104 O O . ILE B 1 55 ? 16.844 -0.131 -6.824 1 98.38 55 ILE B O 1
ATOM 2108 N N . HIS B 1 56 ? 15.68 1.604 -6.027 1 98.56 56 HIS B N 1
ATOM 2109 C CA . HIS B 1 56 ? 14.547 1.392 -6.922 1 98.56 56 HIS B CA 1
ATOM 2110 C C . HIS B 1 56 ? 14.969 1.528 -8.383 1 98.56 56 HIS B C 1
ATOM 2112 O O . HIS B 1 56 ? 14.625 0.684 -9.211 1 98.56 56 HIS B O 1
ATOM 2118 N N . PHE B 1 57 ? 15.773 2.486 -8.688 1 98.5 57 PHE B N 1
ATOM 2119 C CA . PHE B 1 57 ? 16.078 2.762 -10.086 1 98.5 57 PHE B CA 1
ATOM 2120 C C . PHE B 1 57 ? 17.141 1.801 -10.602 1 98.5 57 PHE B C 1
ATOM 2122 O O . PHE B 1 57 ? 17.062 1.317 -11.734 1 98.5 57 PHE B O 1
ATOM 2129 N N . ILE B 1 58 ? 18.156 1.536 -9.812 1 98.25 58 ILE B N 1
ATOM 2130 C CA . ILE B 1 58 ? 19.297 0.766 -10.312 1 98.25 58 ILE B CA 1
ATOM 2131 C C . ILE B 1 58 ? 19.047 -0.723 -10.078 1 98.25 58 ILE B C 1
ATOM 2133 O O . ILE B 1 58 ? 18.969 -1.504 -11.031 1 98.25 58 ILE B O 1
ATOM 2137 N N . PHE B 1 59 ? 18.859 -1.146 -8.852 1 97.75 59 PHE B N 1
ATOM 2138 C CA . PHE B 1 59 ? 18.703 -2.568 -8.57 1 97.75 59 PHE B CA 1
ATOM 2139 C C . PHE B 1 59 ? 17.328 -3.062 -9.023 1 97.75 59 PHE B C 1
ATOM 2141 O O . PHE B 1 59 ? 17.234 -3.936 -9.891 1 97.75 59 PHE B O 1
ATOM 2148 N N . GLU B 1 60 ? 16.297 -2.477 -8.578 1 98.12 60 GLU B N 1
ATOM 2149 C CA . GLU B 1 60 ? 14.977 -2.984 -8.93 1 98.12 60 GLU B CA 1
ATOM 2150 C C . GLU B 1 60 ? 14.625 -2.672 -10.375 1 98.12 60 GLU B C 1
ATOM 2152 O O . GLU B 1 60 ? 13.93 -3.447 -11.039 1 98.12 60 GLU B O 1
ATOM 2157 N N . GLY B 1 61 ? 15.141 -1.527 -10.82 1 98.69 61 GLY B N 1
ATOM 2158 C CA . GLY B 1 61 ? 15.008 -1.263 -12.242 1 98.69 61 GLY B CA 1
ATOM 2159 C C . GLY B 1 61 ? 15.648 -2.328 -13.109 1 98.69 61 GLY B C 1
ATOM 2160 O O . GLY B 1 61 ? 15.07 -2.75 -14.117 1 98.69 61 GLY B O 1
ATOM 2161 N N . SER B 1 62 ? 16.859 -2.75 -12.789 1 98.62 62 SER B N 1
ATOM 2162 C CA . SER B 1 62 ? 17.516 -3.812 -13.539 1 98.62 62 SER B CA 1
ATOM 2163 C C . SER B 1 62 ? 16.75 -5.125 -13.445 1 98.62 62 SER B C 1
ATOM 2165 O O . SER B 1 62 ? 16.656 -5.871 -14.422 1 98.62 62 SER B O 1
ATOM 2167 N N . PHE B 1 63 ? 16.203 -5.43 -12.297 1 98.69 63 PHE B N 1
ATOM 2168 C CA . PHE B 1 63 ? 15.367 -6.613 -12.148 1 98.69 63 PHE B CA 1
ATOM 2169 C C . PHE B 1 63 ? 14.18 -6.555 -13.102 1 98.69 63 PHE B C 1
ATOM 2171 O O . PHE B 1 63 ? 13.859 -7.543 -13.766 1 98.69 63 PHE B O 1
ATOM 2178 N N . LEU B 1 64 ? 13.5 -5.426 -13.102 1 98.62 64 LEU B N 1
ATOM 2179 C CA . LEU B 1 64 ? 12.344 -5.273 -13.977 1 98.62 64 LEU B CA 1
ATOM 2180 C C . LEU B 1 64 ? 12.727 -5.48 -15.438 1 98.62 64 LEU B C 1
ATOM 2182 O O . LEU B 1 64 ? 12.031 -6.18 -16.172 1 98.62 64 LEU B O 1
ATOM 2186 N N . TRP B 1 65 ? 13.844 -4.859 -15.812 1 98.31 65 TRP B N 1
ATOM 2187 C CA . TRP B 1 65 ? 14.328 -5.035 -17.172 1 98.31 65 TRP B CA 1
ATOM 2188 C C . TRP B 1 65 ? 14.516 -6.512 -17.5 1 98.31 65 TRP B C 1
ATOM 2190 O O . TRP B 1 65 ? 14.172 -6.965 -18.594 1 98.31 65 TRP B O 1
ATOM 2200 N N . LEU B 1 66 ? 14.961 -7.273 -16.578 1 98.62 66 LEU B N 1
ATOM 2201 C CA . LEU B 1 66 ? 15.297 -8.68 -16.766 1 98.62 66 LEU B CA 1
ATOM 2202 C C . LEU B 1 66 ? 14.055 -9.555 -16.609 1 98.62 66 LEU B C 1
ATOM 2204 O O . LEU B 1 66 ? 14.133 -10.781 -16.766 1 98.62 66 LEU B O 1
ATOM 2208 N N . SER B 1 67 ? 12.883 -8.969 -16.297 1 98.56 67 SER B N 1
ATOM 2209 C CA . SER B 1 67 ? 11.758 -9.805 -15.891 1 98.56 67 SER B CA 1
ATOM 2210 C C . SER B 1 67 ? 10.516 -9.5 -16.719 1 98.56 67 SER B C 1
ATOM 2212 O O . SER B 1 67 ? 9.438 -10.039 -16.453 1 98.56 67 SER B O 1
ATOM 2214 N N . VAL B 1 68 ? 10.578 -8.578 -17.672 1 96.81 68 VAL B N 1
ATOM 2215 C CA . VAL B 1 68 ? 9.422 -8.234 -18.484 1 96.81 68 VAL B CA 1
ATOM 2216 C C . VAL B 1 68 ? 9.68 -8.617 -19.938 1 96.81 68 VAL B C 1
ATOM 2218 O O . VAL B 1 68 ? 10.805 -8.977 -20.297 1 96.81 68 VAL B O 1
ATOM 2221 N N . PHE B 1 69 ? 8.562 -8.703 -20.734 1 95.31 69 PHE B N 1
ATOM 2222 C CA . PHE B 1 69 ? 8.602 -8.945 -22.172 1 95.31 69 PHE B CA 1
ATOM 2223 C C . PHE B 1 69 ? 9.266 -10.273 -22.484 1 95.31 69 PHE B C 1
ATOM 2225 O O . PHE B 1 69 ? 10.078 -10.375 -23.422 1 95.31 69 PHE B O 1
ATOM 2232 N N . GLY B 1 70 ? 9 -11.266 -21.656 1 94.81 70 GLY B N 1
ATOM 2233 C CA . GLY B 1 70 ? 9.43 -12.625 -21.922 1 94.81 70 GLY B CA 1
ATOM 2234 C C . GLY B 1 70 ? 10.789 -12.953 -21.328 1 94.81 70 GLY B C 1
ATOM 2235 O O . GLY B 1 70 ? 11.258 -14.086 -21.438 1 94.81 70 GLY B O 1
ATOM 2236 N N . ARG B 1 71 ? 11.469 -11.961 -20.656 1 97.62 71 ARG B N 1
ATOM 2237 C CA . ARG B 1 71 ? 12.766 -12.188 -20.031 1 97.62 71 ARG B CA 1
ATOM 2238 C C . ARG B 1 71 ? 12.617 -12.703 -18.609 1 97.62 71 ARG B C 1
ATOM 2240 O O . ARG B 1 71 ? 11.594 -12.469 -17.953 1 97.62 71 ARG B O 1
ATOM 2247 N N . GLN B 1 72 ? 13.57 -13.422 -18.172 1 98.5 72 GLN B N 1
ATOM 2248 C CA . GLN B 1 72 ? 13.727 -13.867 -16.797 1 98.5 72 GLN B CA 1
ATOM 2249 C C . GLN B 1 72 ? 15.18 -13.727 -16.344 1 98.5 72 GLN B C 1
ATOM 2251 O O . GLN B 1 72 ? 16.109 -13.859 -17.141 1 98.5 72 GLN B O 1
ATOM 2256 N N . VAL B 1 73 ? 15.305 -13.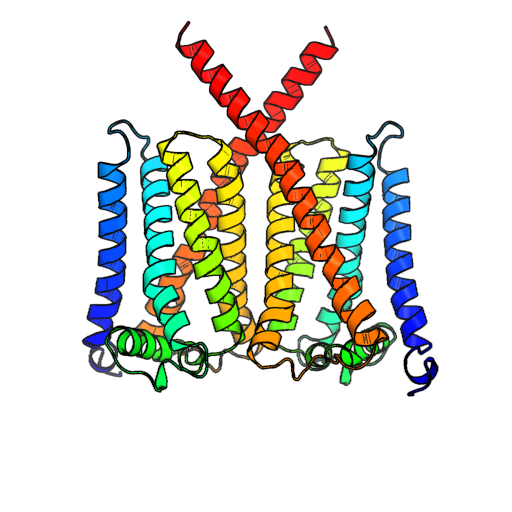445 -15.109 1 98.69 73 VAL B N 1
ATOM 2257 C CA . VAL B 1 73 ? 16.641 -13.352 -14.523 1 98.69 73 VAL B CA 1
ATOM 2258 C C . VAL B 1 73 ? 17.422 -14.633 -14.82 1 98.69 73 VAL B C 1
ATOM 2260 O O . VAL B 1 73 ? 18.578 -14.578 -15.258 1 98.69 73 VAL B O 1
ATOM 2263 N N . ASN B 1 74 ? 16.828 -15.797 -14.633 1 98.56 74 ASN B N 1
ATOM 2264 C CA . ASN B 1 74 ? 17.5 -17.078 -14.727 1 98.56 74 ASN B CA 1
ATOM 2265 C C . ASN B 1 74 ? 18 -17.359 -16.141 1 98.56 74 ASN B C 1
ATOM 2267 O O . ASN B 1 74 ? 18.938 -18.125 -16.344 1 98.56 74 ASN B O 1
ATOM 2271 N N . THR B 1 75 ? 17.453 -16.766 -17.156 1 98.31 75 THR B N 1
ATOM 2272 C CA . THR B 1 75 ? 17.844 -17.031 -18.531 1 98.31 75 THR B CA 1
ATOM 2273 C C . THR B 1 75 ? 18.609 -15.844 -19.109 1 98.31 75 THR B C 1
ATOM 2275 O O . THR B 1 75 ? 18.906 -15.82 -20.312 1 98.31 75 THR B O 1
ATOM 2278 N N . SER B 1 76 ? 18.844 -14.859 -18.344 1 98.25 76 SER B N 1
ATOM 2279 C CA . SER B 1 76 ? 19.531 -13.656 -18.812 1 98.25 76 SER B CA 1
ATOM 2280 C C . SER B 1 76 ? 21.016 -13.719 -18.484 1 98.25 76 SER B C 1
ATOM 2282 O O . SER B 1 76 ? 21.469 -14.609 -17.75 1 98.25 76 SER B O 1
ATOM 2284 N N . THR B 1 77 ? 21.812 -12.82 -19.125 1 97.31 77 THR B N 1
ATOM 2285 C CA . THR B 1 77 ? 23.25 -12.719 -18.891 1 97.31 77 THR B CA 1
ATOM 2286 C C . THR B 1 77 ? 23.625 -11.297 -18.5 1 97.31 77 THR B C 1
ATOM 2288 O O . THR B 1 77 ? 22.844 -10.367 -18.656 1 97.31 77 THR B O 1
ATOM 2291 N N . GLY B 1 78 ? 24.859 -11.211 -17.875 1 96.5 78 GLY B N 1
ATOM 2292 C CA . GLY B 1 78 ? 25.359 -9.906 -17.484 1 96.5 78 GLY B CA 1
ATOM 2293 C C . GLY B 1 78 ? 25.484 -9.75 -15.977 1 96.5 78 GLY B C 1
ATOM 2294 O O . GLY B 1 78 ? 25.031 -10.609 -15.219 1 96.5 78 GLY B O 1
ATOM 2295 N N . PRO B 1 79 ? 26.109 -8.688 -15.602 1 95.44 79 PRO B N 1
ATOM 2296 C CA . PRO B 1 79 ? 26.422 -8.5 -14.18 1 95.44 79 PRO B CA 1
ATOM 2297 C C . PRO B 1 79 ? 25.172 -8.383 -13.32 1 95.44 79 PRO B C 1
ATOM 2299 O O . PRO B 1 79 ? 25.109 -8.945 -12.219 1 95.44 79 PRO B O 1
ATOM 2302 N N . PHE B 1 80 ? 24.125 -7.699 -13.789 1 97.81 80 PHE B N 1
ATOM 2303 C CA . PHE B 1 80 ? 22.906 -7.562 -13.008 1 97.81 80 PHE B CA 1
ATOM 2304 C C . PHE B 1 80 ? 22.172 -8.891 -12.938 1 97.81 80 PHE B C 1
ATOM 2306 O O . PHE B 1 80 ? 21.562 -9.219 -11.914 1 97.81 80 PHE B O 1
ATOM 2313 N N . ALA B 1 81 ? 22.172 -9.633 -14.008 1 98.12 81 ALA B N 1
ATOM 2314 C CA . ALA B 1 81 ? 21.562 -10.961 -13.992 1 98.12 81 ALA B CA 1
ATOM 2315 C C . ALA B 1 81 ? 22.234 -11.867 -12.961 1 98.12 81 ALA B C 1
ATOM 2317 O O . ALA B 1 81 ? 21.562 -12.594 -12.227 1 98.12 81 ALA B O 1
ATOM 2318 N N . GLU B 1 82 ? 23.547 -11.781 -12.938 1 96.81 82 GLU B N 1
ATOM 2319 C CA . GLU B 1 82 ? 24.297 -12.578 -11.969 1 96.81 82 GLU B CA 1
ATOM 2320 C C . GLU B 1 82 ? 23.969 -12.156 -10.539 1 96.81 82 GLU B C 1
ATOM 2322 O O . GLU B 1 82 ? 23.797 -13 -9.656 1 96.81 82 GLU B O 1
ATOM 2327 N N . MET B 1 83 ? 23.875 -10.867 -10.352 1 96.69 83 MET B N 1
ATOM 2328 C CA . MET B 1 83 ? 23.547 -10.352 -9.023 1 96.69 83 MET B CA 1
ATOM 2329 C C . MET B 1 83 ? 22.172 -10.859 -8.578 1 96.69 83 MET B C 1
ATOM 2331 O O . MET B 1 83 ? 22.031 -11.367 -7.465 1 96.69 83 MET B O 1
ATOM 2335 N N . TRP B 1 84 ? 21.188 -10.773 -9.453 1 97.88 84 TRP B N 1
ATOM 2336 C CA . TRP B 1 84 ? 19.844 -11.188 -9.078 1 97.88 84 TRP B CA 1
ATOM 2337 C C . TRP B 1 84 ? 19.75 -12.703 -8.953 1 97.88 84 TRP B C 1
ATOM 2339 O O . TRP B 1 84 ? 19 -13.227 -8.133 1 97.88 84 TRP B O 1
ATOM 2349 N N . ARG B 1 85 ? 20.516 -13.438 -9.766 1 96.94 85 ARG B N 1
ATOM 2350 C CA . ARG B 1 85 ? 20.531 -14.891 -9.602 1 96.94 85 ARG B CA 1
ATOM 2351 C C . ARG B 1 85 ? 21.047 -15.289 -8.227 1 96.94 85 ARG B C 1
ATOM 2353 O O . ARG B 1 85 ? 20.594 -16.281 -7.656 1 96.94 85 ARG B O 1
ATOM 2360 N N . GLU B 1 86 ? 22 -14.5 -7.742 1 94.69 86 GLU B N 1
ATOM 2361 C CA . GLU B 1 86 ? 22.422 -14.695 -6.363 1 94.69 86 GLU B CA 1
ATOM 2362 C C . GLU B 1 86 ? 21.25 -14.562 -5.395 1 94.69 86 GLU B C 1
ATOM 2364 O O . GLU B 1 86 ? 21.109 -15.367 -4.473 1 94.69 86 GLU B O 1
ATOM 2369 N N . TYR B 1 87 ? 20.422 -13.617 -5.594 1 96.19 87 TYR B N 1
ATOM 2370 C CA . TYR B 1 87 ? 19.281 -13.391 -4.703 1 96.19 87 TYR B CA 1
ATOM 2371 C C . TYR B 1 87 ? 18.234 -14.469 -4.883 1 96.19 87 TYR B C 1
ATOM 2373 O O . TYR B 1 87 ? 17.484 -14.773 -3.951 1 96.19 87 TYR B O 1
ATOM 2381 N N . THR B 1 88 ? 18.188 -15.109 -6.062 1 97.06 88 THR B N 1
ATOM 2382 C CA . THR B 1 88 ? 17.219 -16.188 -6.301 1 97.06 88 THR B CA 1
ATOM 2383 C C . THR B 1 88 ? 17.5 -17.375 -5.383 1 97.06 88 THR B C 1
ATOM 2385 O O . THR B 1 88 ? 16.609 -18.203 -5.148 1 97.06 88 THR B O 1
ATOM 2388 N N . LYS B 1 89 ? 18.703 -17.469 -4.902 1 95.06 89 LYS B N 1
ATOM 2389 C CA . LYS B 1 89 ? 19.031 -18.547 -3.965 1 95.06 89 LYS B CA 1
ATOM 2390 C C . LYS B 1 89 ? 18.281 -18.375 -2.646 1 95.06 89 LYS B C 1
ATOM 2392 O O . LYS B 1 89 ? 18.031 -19.344 -1.944 1 95.06 89 LYS B O 1
ATOM 2397 N N . ALA B 1 90 ? 17.938 -17.141 -2.352 1 96.25 90 ALA B N 1
ATOM 2398 C CA . ALA B 1 90 ? 17.188 -16.844 -1.142 1 96.25 90 ALA B CA 1
ATOM 2399 C C . ALA B 1 90 ? 15.68 -16.812 -1.432 1 96.25 90 ALA B C 1
ATOM 2401 O O . ALA B 1 90 ? 14.883 -17.281 -0.622 1 96.25 90 ALA B O 1
ATOM 2402 N N . ASP B 1 91 ? 15.281 -16.344 -2.537 1 98.12 91 ASP B N 1
ATOM 2403 C CA . ASP B 1 91 ? 13.906 -16.25 -3 1 98.12 91 ASP B CA 1
ATOM 2404 C C . ASP B 1 91 ? 13.797 -16.594 -4.484 1 98.12 91 ASP B C 1
ATOM 2406 O O . ASP B 1 91 ? 14.008 -15.727 -5.34 1 98.12 91 ASP B O 1
ATOM 2410 N N . ALA B 1 92 ? 13.422 -17.781 -4.793 1 98.44 92 ALA B N 1
ATOM 2411 C CA . ALA B 1 92 ? 13.469 -18.344 -6.141 1 98.44 92 ALA B CA 1
ATOM 2412 C C . ALA B 1 92 ? 12.516 -17.594 -7.078 1 98.44 92 ALA B C 1
ATOM 2414 O O . ALA B 1 92 ? 12.688 -17.625 -8.297 1 98.44 92 ALA B O 1
ATOM 2415 N N . ARG B 1 93 ? 11.492 -16.859 -6.598 1 98.44 93 ARG B N 1
ATOM 2416 C CA . ARG B 1 93 ? 10.516 -16.156 -7.414 1 98.44 93 ARG B CA 1
ATOM 2417 C C . ARG B 1 93 ? 11.18 -15.062 -8.242 1 98.44 93 ARG B C 1
ATOM 2419 O O . ARG B 1 93 ? 10.703 -14.719 -9.32 1 98.44 93 ARG B O 1
ATOM 2426 N N . TRP B 1 94 ? 12.266 -14.523 -7.742 1 98.38 94 TRP B N 1
ATOM 2427 C CA . TRP B 1 94 ? 12.953 -13.414 -8.398 1 98.38 94 TRP B CA 1
ATOM 2428 C C . TRP B 1 94 ? 13.68 -13.891 -9.648 1 98.38 94 TRP B C 1
ATOM 2430 O O . TRP B 1 94 ? 14.18 -13.078 -10.43 1 98.38 94 TRP B O 1
ATOM 2440 N N . GLY B 1 95 ? 13.672 -15.242 -9.922 1 98.69 95 GLY B N 1
ATOM 2441 C CA . GLY B 1 95 ? 14.367 -15.789 -11.078 1 98.69 95 GLY B CA 1
ATOM 2442 C C . GLY B 1 95 ? 13.445 -16.109 -12.234 1 98.69 95 GLY B C 1
ATOM 2443 O O . GLY B 1 95 ? 13.906 -16.359 -13.352 1 98.69 95 GLY B O 1
ATOM 2444 N N . VAL B 1 96 ? 12.148 -16.078 -12 1 98.38 96 VAL B N 1
ATOM 2445 C CA . VAL B 1 96 ? 11.25 -16.703 -12.977 1 98.38 96 VAL B CA 1
ATOM 2446 C C . VAL B 1 96 ? 10.141 -15.719 -13.344 1 98.38 96 VAL B C 1
ATOM 2448 O O . VAL B 1 96 ? 9.023 -16.141 -13.656 1 98.38 96 VAL B O 1
ATOM 2451 N N . SER B 1 97 ? 10.352 -14.398 -13.148 1 98.12 97 SER B N 1
ATOM 2452 C CA . SER B 1 97 ? 9.391 -13.344 -13.469 1 98.12 97 SER B CA 1
ATOM 2453 C C . SER B 1 97 ? 8.039 -13.609 -12.805 1 98.12 97 SER B C 1
ATOM 2455 O O . SER B 1 97 ? 7 -13.578 -13.469 1 98.12 97 SER B O 1
ATOM 2457 N N . ASP B 1 98 ? 8.117 -13.945 -11.539 1 98.25 98 ASP B N 1
ATOM 2458 C CA . ASP B 1 98 ? 6.883 -14.125 -10.781 1 98.25 98 ASP B CA 1
ATOM 2459 C C . ASP B 1 98 ? 5.98 -12.898 -10.906 1 98.25 98 ASP B C 1
ATOM 2461 O O . ASP B 1 98 ? 6.406 -11.773 -10.641 1 98.25 98 ASP B O 1
ATOM 2465 N N . PRO B 1 99 ? 4.742 -13.078 -11.273 1 97.88 99 PRO B N 1
ATOM 2466 C CA . PRO B 1 99 ? 3.895 -11.922 -11.578 1 97.88 99 PRO B CA 1
ATOM 2467 C C . PRO B 1 99 ? 3.645 -11.031 -10.359 1 97.88 99 PRO B C 1
ATOM 2469 O O . PRO B 1 99 ? 3.484 -9.82 -10.5 1 97.88 99 PRO B O 1
ATOM 2472 N N . THR B 1 100 ? 3.535 -11.617 -9.172 1 98.06 100 THR B N 1
ATOM 2473 C CA . THR B 1 100 ? 3.346 -10.836 -7.953 1 98.06 100 THR B CA 1
ATOM 2474 C C . THR B 1 100 ? 4.566 -9.961 -7.676 1 98.06 100 THR B C 1
ATOM 2476 O O . THR B 1 100 ? 4.438 -8.766 -7.426 1 98.06 100 THR B O 1
ATOM 2479 N N . VAL B 1 101 ? 5.742 -10.547 -7.805 1 98.31 101 VAL B N 1
ATOM 2480 C CA . VAL B 1 101 ? 6.984 -9.828 -7.539 1 98.31 101 VAL B CA 1
ATOM 2481 C C . VAL B 1 101 ? 7.18 -8.734 -8.586 1 98.31 101 VAL B C 1
ATOM 2483 O O . VAL B 1 101 ? 7.492 -7.59 -8.242 1 98.31 101 VAL B O 1
ATOM 2486 N N . VAL B 1 102 ? 6.988 -9.102 -9.828 1 98.69 102 VAL B N 1
ATOM 2487 C CA . VAL B 1 102 ? 7.164 -8.133 -10.906 1 98.69 102 VAL B CA 1
ATOM 2488 C C . VAL B 1 102 ? 6.184 -6.977 -10.727 1 98.69 102 VAL B C 1
ATOM 2490 O O . VAL B 1 102 ? 6.543 -5.812 -10.922 1 98.69 102 VAL B O 1
ATOM 2493 N N . SER B 1 103 ? 4.938 -7.254 -10.359 1 98.62 103 SER B N 1
ATOM 2494 C CA . SER B 1 103 ? 3.932 -6.219 -10.133 1 98.62 103 SER B CA 1
ATOM 2495 C C . SER B 1 103 ? 4.367 -5.254 -9.039 1 98.62 103 SER B C 1
ATOM 2497 O O . SER B 1 103 ? 4.195 -4.039 -9.172 1 98.62 103 SER B O 1
ATOM 2499 N N . LEU B 1 104 ? 4.906 -5.746 -7.973 1 97.94 104 LEU B N 1
ATOM 2500 C CA . LEU B 1 104 ? 5.426 -4.93 -6.879 1 97.94 104 LEU B CA 1
ATOM 2501 C C . LEU B 1 104 ? 6.527 -3.996 -7.375 1 97.94 104 LEU B C 1
ATOM 2503 O O . LEU B 1 104 ? 6.531 -2.807 -7.051 1 97.94 104 LEU B O 1
ATOM 2507 N N . GLU B 1 105 ? 7.387 -4.578 -8.156 1 98.5 105 GLU B N 1
ATOM 2508 C CA . GLU B 1 105 ? 8.578 -3.83 -8.555 1 98.5 105 GLU B CA 1
ATOM 2509 C C . GLU B 1 105 ? 8.234 -2.768 -9.594 1 98.5 105 GLU B C 1
ATOM 2511 O O . GLU B 1 105 ? 8.898 -1.731 -9.672 1 98.5 105 GLU B O 1
ATOM 2516 N N . LEU B 1 106 ? 7.188 -2.996 -10.336 1 98.69 106 LEU B N 1
ATOM 2517 C CA . LEU B 1 106 ? 6.719 -1.939 -11.219 1 98.69 106 LEU B CA 1
ATOM 2518 C C . LEU B 1 106 ? 6.367 -0.683 -10.43 1 98.69 106 LEU B C 1
ATOM 2520 O O . LEU B 1 106 ? 6.734 0.426 -10.828 1 98.69 106 LEU B O 1
ATOM 2524 N N . LEU B 1 107 ? 5.703 -0.876 -9.289 1 98.25 107 LEU B N 1
ATOM 2525 C CA . LEU B 1 107 ? 5.32 0.264 -8.469 1 98.25 107 LEU B CA 1
ATOM 2526 C C . LEU B 1 107 ? 6.539 0.886 -7.797 1 98.25 107 LEU B C 1
ATOM 2528 O O . LEU B 1 107 ? 6.598 2.104 -7.605 1 98.25 107 LEU B O 1
ATOM 2532 N N . THR B 1 108 ? 7.457 0.033 -7.426 1 98 108 THR B N 1
ATOM 2533 C CA . THR B 1 108 ? 8.625 0.58 -6.742 1 98 108 THR B CA 1
ATOM 2534 C C . THR B 1 108 ? 9.477 1.401 -7.703 1 98 108 THR B C 1
ATOM 2536 O O . THR B 1 108 ? 9.953 2.482 -7.348 1 98 108 THR B O 1
ATOM 2539 N N . VAL B 1 109 ? 9.641 0.939 -8.875 1 98.62 109 VAL B N 1
ATOM 2540 C CA . VAL B 1 109 ? 10.531 1.588 -9.836 1 98.62 109 VAL B CA 1
ATOM 2541 C C . VAL B 1 109 ? 9.844 2.814 -10.43 1 98.62 109 VAL B C 1
ATOM 2543 O O . VAL B 1 109 ? 10.438 3.891 -10.508 1 98.62 109 VAL B O 1
ATOM 2546 N N . LEU B 1 110 ? 8.578 2.703 -10.789 1 98.5 110 LEU B N 1
ATOM 2547 C CA . LEU B 1 110 ? 7.902 3.77 -11.516 1 98.5 110 LEU B CA 1
ATOM 2548 C C . LEU B 1 110 ? 7.145 4.688 -10.562 1 98.5 110 LEU B C 1
ATOM 2550 O O . LEU B 1 110 ? 6.758 5.793 -10.938 1 98.5 110 LEU B O 1
ATOM 2554 N N . GLY B 1 111 ? 6.863 4.238 -9.367 1 98.44 111 GLY B N 1
ATOM 2555 C CA . GLY B 1 111 ? 6.137 5.023 -8.391 1 98.44 111 GLY B CA 1
ATOM 2556 C C . GLY B 1 111 ? 7.008 5.512 -7.25 1 98.44 111 GLY B C 1
ATOM 2557 O O . GLY B 1 111 ? 7.316 6.703 -7.16 1 98.44 111 GLY B O 1
ATOM 2558 N N . ALA B 1 112 ? 7.523 4.586 -6.441 1 98.62 112 ALA B N 1
ATOM 2559 C CA . ALA B 1 112 ? 8.273 4.902 -5.23 1 98.62 112 ALA B CA 1
ATOM 2560 C C . ALA B 1 112 ? 9.57 5.645 -5.566 1 98.62 112 ALA B C 1
ATOM 2562 O O . ALA B 1 112 ? 9.945 6.59 -4.875 1 98.62 112 ALA B O 1
ATOM 2563 N N . GLY B 1 113 ? 10.289 5.188 -6.594 1 98.69 113 GLY B N 1
ATOM 2564 C CA . GLY B 1 113 ? 11.516 5.855 -7 1 98.69 113 GLY B CA 1
ATOM 2565 C C . GLY B 1 113 ? 11.32 7.332 -7.297 1 98.69 113 GLY B C 1
ATOM 2566 O O . GLY B 1 113 ? 11.898 8.188 -6.629 1 98.69 113 GLY B O 1
ATOM 2567 N N . PRO B 1 114 ? 10.5 7.637 -8.289 1 98.88 114 PRO B N 1
ATOM 2568 C CA . PRO B 1 114 ? 10.219 9.039 -8.609 1 98.88 114 PRO B CA 1
ATOM 2569 C C . PRO B 1 114 ? 9.68 9.82 -7.414 1 98.88 114 PRO B C 1
ATOM 2571 O O . PRO B 1 114 ? 10.031 10.992 -7.23 1 98.88 114 PRO B O 1
ATOM 2574 N N . LEU B 1 115 ? 8.836 9.211 -6.637 1 98.88 115 LEU B N 1
ATOM 2575 C CA . LEU B 1 115 ? 8.281 9.891 -5.473 1 98.88 115 LEU B CA 1
ATOM 2576 C C . LEU B 1 115 ? 9.383 10.242 -4.477 1 98.88 115 LEU B C 1
ATOM 2578 O O . LEU B 1 115 ? 9.367 11.32 -3.879 1 98.88 115 LEU B O 1
ATOM 2582 N N . ALA B 1 116 ? 10.305 9.289 -4.242 1 98.88 116 ALA B N 1
ATOM 2583 C CA . ALA B 1 116 ? 11.438 9.57 -3.367 1 98.88 116 ALA B CA 1
ATOM 2584 C C . ALA B 1 116 ? 12.234 10.766 -3.869 1 98.88 116 ALA B C 1
ATOM 2586 O O . ALA B 1 116 ? 12.633 11.633 -3.082 1 98.88 116 ALA B O 1
ATOM 2587 N N . CYS B 1 117 ? 12.469 10.859 -5.152 1 98.75 117 CYS B N 1
ATOM 2588 C CA . CYS B 1 117 ? 13.18 11.992 -5.73 1 98.75 117 CYS B CA 1
ATOM 2589 C C . CYS B 1 117 ? 12.414 13.289 -5.504 1 98.75 117 CYS B C 1
ATOM 2591 O O . CYS B 1 117 ? 13.016 14.328 -5.219 1 98.75 117 CYS B O 1
ATOM 2593 N N . TYR B 1 118 ? 11.117 13.258 -5.668 1 98.88 118 TYR B N 1
ATOM 2594 C CA . TYR B 1 118 ? 10.297 14.445 -5.453 1 98.88 118 TYR B CA 1
ATOM 2595 C C . TYR B 1 118 ? 10.391 14.914 -4.004 1 98.88 118 TYR B C 1
ATOM 2597 O O . TYR B 1 118 ? 10.469 16.125 -3.74 1 98.88 118 TYR B O 1
ATOM 2605 N N . ILE B 1 119 ? 10.375 14.016 -3.068 1 98.75 119 ILE B N 1
ATOM 2606 C CA . ILE B 1 119 ? 10.5 14.359 -1.657 1 98.75 119 ILE B CA 1
ATOM 2607 C C . ILE B 1 119 ? 11.875 14.984 -1.398 1 98.75 119 ILE B C 1
ATOM 2609 O O . ILE B 1 119 ? 11.992 15.938 -0.632 1 98.75 119 ILE B O 1
ATOM 2613 N N . LEU B 1 120 ? 12.906 14.375 -2.004 1 98.5 120 LEU B N 1
ATOM 2614 C CA . LEU B 1 120 ? 14.242 14.953 -1.9 1 98.5 120 LEU B CA 1
ATOM 2615 C C . LEU B 1 120 ? 14.242 16.406 -2.383 1 98.5 120 LEU B C 1
ATOM 2617 O O . LEU B 1 120 ? 14.852 17.266 -1.75 1 98.5 120 LEU B O 1
ATOM 2621 N N . TYR B 1 121 ? 13.609 16.641 -3.498 1 97.94 121 TYR B N 1
ATOM 2622 C CA . TYR B 1 121 ? 13.477 18 -4.023 1 97.94 121 TYR B CA 1
ATOM 2623 C C . TYR B 1 121 ? 12.805 18.922 -3.002 1 97.94 121 TYR B C 1
ATOM 2625 O O . TYR B 1 121 ? 13.281 20.031 -2.756 1 97.94 121 TYR B O 1
ATOM 2633 N N . GLN B 1 122 ? 11.758 18.453 -2.385 1 97.62 122 GLN B N 1
ATOM 2634 C CA . GLN B 1 122 ? 11.055 19.25 -1.372 1 97.62 122 GLN B CA 1
ATOM 2635 C C . GLN B 1 122 ? 11.938 19.484 -0.149 1 97.62 122 GLN B C 1
ATOM 2637 O O . GLN B 1 122 ? 11.875 20.531 0.479 1 97.62 122 GLN B O 1
ATOM 2642 N N . LEU B 1 123 ? 12.648 18.438 0.194 1 96.31 123 LEU B N 1
ATOM 2643 C CA . LEU B 1 123 ? 13.555 18.547 1.332 1 96.31 123 LEU B CA 1
ATOM 2644 C C . LEU B 1 123 ? 14.594 19.625 1.098 1 96.31 123 LEU B C 1
ATOM 2646 O O . LEU B 1 123 ? 14.852 20.453 1.98 1 96.31 123 LEU B O 1
ATOM 2650 N N . VAL B 1 124 ? 15.164 19.672 -0.067 1 95.31 124 VAL B N 1
ATOM 2651 C CA . VAL B 1 124 ? 16.172 20.656 -0.422 1 95.31 124 VAL B CA 1
ATOM 2652 C C . VAL B 1 124 ? 15.547 22.047 -0.442 1 95.31 124 VAL B C 1
ATOM 2654 O O . VAL B 1 124 ? 16.188 23.031 -0.029 1 95.31 124 VAL B O 1
ATOM 2657 N N . LYS B 1 125 ? 14.305 22.172 -0.824 1 95.19 125 LYS B N 1
ATOM 2658 C CA . LYS B 1 125 ? 13.609 23.438 -0.912 1 95.19 125 LYS B CA 1
ATOM 2659 C C . LYS B 1 125 ? 12.961 23.812 0.421 1 95.19 125 LYS B C 1
ATOM 2661 O O . LYS B 1 125 ? 12.273 24.828 0.524 1 95.19 125 LYS B O 1
ATOM 2666 N N . ASN B 1 126 ? 13.125 22.969 1.356 1 94.5 126 ASN B N 1
ATOM 2667 C CA . ASN B 1 126 ? 12.555 23.156 2.688 1 94.5 126 ASN B CA 1
ATOM 2668 C C . ASN B 1 126 ? 11.039 23.328 2.631 1 94.5 126 ASN B C 1
ATOM 2670 O O . ASN B 1 126 ? 10.477 24.172 3.322 1 94.5 126 ASN B O 1
ATOM 2674 N N . ASP B 1 127 ? 10.391 22.625 1.716 1 97.12 127 ASP B N 1
ATOM 2675 C CA . ASP B 1 127 ? 8.938 22.578 1.633 1 97.12 127 ASP B CA 1
ATOM 2676 C C . ASP B 1 127 ? 8.359 21.547 2.609 1 97.12 127 ASP B C 1
ATOM 2678 O O . ASP B 1 127 ? 8.578 20.344 2.453 1 97.12 127 ASP B O 1
ATOM 2682 N N . PRO B 1 128 ? 7.551 22 3.555 1 97.75 128 PRO B N 1
ATOM 2683 C CA . PRO B 1 128 ? 7.059 21.078 4.578 1 97.75 128 PRO B CA 1
ATOM 2684 C C . PRO B 1 128 ? 6.008 20.094 4.043 1 97.75 128 PRO B C 1
ATOM 2686 O O . PRO B 1 128 ? 5.668 19.125 4.715 1 97.75 128 PRO B O 1
ATOM 2689 N N . ALA B 1 129 ? 5.547 20.328 2.869 1 98.31 129 ALA B N 1
ATOM 2690 C CA . ALA B 1 129 ? 4.586 19.406 2.258 1 98.31 129 ALA B CA 1
ATOM 2691 C C . ALA B 1 129 ? 5.219 18.047 1.998 1 98.31 129 ALA B C 1
ATOM 2693 O O . ALA B 1 129 ? 4.52 17.078 1.693 1 98.31 129 ALA B O 1
ATOM 2694 N N . ARG B 1 130 ? 6.535 17.938 2.168 1 98.5 130 ARG B N 1
ATOM 2695 C CA . ARG B 1 130 ? 7.23 16.672 2.016 1 98.5 130 ARG B CA 1
ATOM 2696 C C . ARG B 1 130 ? 6.652 15.609 2.953 1 98.5 130 ARG B C 1
ATOM 2698 O O . ARG B 1 130 ? 6.656 14.422 2.633 1 98.5 130 ARG B O 1
ATOM 2705 N N . HIS B 1 131 ? 6.172 16.031 4.09 1 98.69 131 HIS B N 1
ATOM 2706 C CA . HIS B 1 131 ? 5.648 15.086 5.066 1 98.69 131 HIS B CA 1
ATOM 2707 C C . HIS B 1 131 ? 4.445 14.328 4.516 1 98.69 131 HIS B C 1
ATOM 2709 O O . HIS B 1 131 ? 4.258 13.148 4.812 1 98.69 131 HIS B O 1
ATOM 2715 N N . TYR B 1 132 ? 3.594 15.023 3.711 1 98.94 132 TYR B N 1
ATOM 2716 C CA . TYR B 1 132 ? 2.494 14.344 3.039 1 98.94 132 TYR B CA 1
ATOM 2717 C C . TYR B 1 132 ? 3.01 13.211 2.164 1 98.94 132 TYR B C 1
ATOM 2719 O O . TYR B 1 132 ? 2.535 12.07 2.264 1 98.94 132 TYR B O 1
ATOM 2727 N N . TRP B 1 133 ? 3.961 13.461 1.405 1 98.94 133 TRP B N 1
ATOM 2728 C CA . TRP B 1 133 ? 4.465 12.508 0.423 1 98.94 133 TRP B CA 1
ATOM 2729 C C . TRP B 1 133 ? 5.285 11.414 1.098 1 98.94 133 TRP B C 1
ATOM 2731 O O . TRP B 1 133 ? 5.301 10.266 0.64 1 98.94 133 TRP B O 1
ATOM 2741 N N . ILE B 1 134 ? 5.953 11.75 2.191 1 98.88 134 ILE B N 1
ATOM 2742 C CA . ILE B 1 134 ? 6.656 10.742 2.977 1 98.88 134 ILE B CA 1
ATOM 2743 C C . ILE B 1 134 ? 5.668 9.703 3.484 1 98.88 134 ILE B C 1
ATOM 2745 O O . ILE B 1 134 ? 5.961 8.5 3.484 1 98.88 134 ILE B O 1
ATOM 2749 N N . VAL B 1 135 ? 4.48 10.141 3.873 1 98.94 135 VAL B N 1
ATOM 2750 C CA . VAL B 1 135 ? 3.457 9.219 4.352 1 98.94 135 VAL B CA 1
ATOM 2751 C C . VAL B 1 135 ? 2.996 8.32 3.207 1 98.94 135 VAL B C 1
ATOM 2753 O O . VAL B 1 135 ? 2.859 7.105 3.379 1 98.94 135 VAL B O 1
ATOM 2756 N N . VAL B 1 136 ? 2.789 8.875 2.033 1 98.94 136 VAL B N 1
ATOM 2757 C CA . VAL B 1 136 ? 2.379 8.109 0.863 1 98.94 136 VAL B CA 1
ATOM 2758 C C . VAL B 1 136 ? 3.441 7.062 0.533 1 98.94 136 VAL B C 1
ATOM 2760 O O . VAL B 1 136 ? 3.135 5.879 0.396 1 98.94 136 VAL B O 1
ATOM 2763 N N . LEU B 1 137 ? 4.688 7.484 0.455 1 98.94 137 LEU B N 1
ATOM 2764 C CA . LEU B 1 137 ? 5.797 6.609 0.091 1 98.94 137 LEU B CA 1
ATOM 2765 C C . LEU B 1 137 ? 5.965 5.492 1.117 1 98.94 137 LEU B C 1
ATOM 2767 O O . LEU B 1 137 ? 6.094 4.32 0.752 1 98.94 137 LEU B O 1
ATOM 2771 N N . SER B 1 138 ? 5.973 5.887 2.363 1 98.88 138 SER B N 1
ATOM 2772 C CA . SER B 1 138 ? 6.191 4.922 3.438 1 98.88 138 SER B CA 1
ATOM 2773 C C . SER B 1 138 ? 5.07 3.893 3.494 1 98.88 138 SER B C 1
ATOM 2775 O O . SER B 1 138 ? 5.32 2.701 3.68 1 98.88 138 SER B O 1
ATOM 2777 N N . THR B 1 139 ? 3.826 4.344 3.348 1 98.88 139 THR B N 1
ATOM 2778 C CA . THR B 1 139 ? 2.697 3.422 3.32 1 98.88 139 THR B CA 1
ATOM 2779 C C . THR B 1 139 ? 2.84 2.428 2.17 1 98.88 139 THR B C 1
ATOM 2781 O O . THR B 1 139 ? 2.637 1.227 2.354 1 98.88 139 THR B O 1
ATOM 2784 N N . ALA B 1 140 ? 3.188 2.947 1.036 1 98.69 140 ALA B N 1
ATOM 2785 C CA . ALA B 1 140 ? 3.365 2.098 -0.139 1 98.69 140 ALA B CA 1
ATOM 2786 C C . ALA B 1 140 ? 4.465 1.064 0.092 1 98.69 140 ALA B C 1
ATOM 2788 O O . ALA B 1 140 ? 4.312 -0.104 -0.273 1 98.69 140 ALA B O 1
ATOM 2789 N N . GLU B 1 141 ? 5.547 1.479 0.691 1 98.44 141 GLU B N 1
ATOM 2790 C CA . GLU B 1 141 ? 6.68 0.582 0.906 1 98.44 141 GLU B CA 1
ATOM 2791 C C . GLU B 1 141 ? 6.336 -0.51 1.914 1 98.44 141 GLU B C 1
ATOM 2793 O O . GLU B 1 141 ? 6.723 -1.667 1.741 1 98.44 141 GLU B O 1
ATOM 2798 N N . LEU B 1 142 ? 5.633 -0.14 2.938 1 98.69 142 LEU B N 1
ATOM 2799 C CA . LEU B 1 142 ? 5.191 -1.134 3.91 1 98.69 142 LEU B CA 1
ATOM 2800 C C . LEU B 1 142 ? 4.25 -2.146 3.266 1 98.69 142 LEU B C 1
ATOM 2802 O O . LEU B 1 142 ? 4.363 -3.35 3.512 1 98.69 142 LEU B O 1
ATOM 2806 N N . TYR B 1 143 ? 3.301 -1.646 2.455 1 98.56 143 TYR B N 1
ATOM 2807 C CA . TYR B 1 143 ? 2.379 -2.527 1.747 1 98.56 143 TYR B CA 1
ATOM 2808 C C . TYR B 1 143 ? 3.135 -3.479 0.826 1 98.56 143 TYR B C 1
ATOM 2810 O O . TYR B 1 143 ? 2.83 -4.672 0.771 1 98.56 143 TYR B O 1
ATOM 2818 N N . GLY B 1 144 ? 4.086 -2.945 0.092 1 97.88 144 GLY B N 1
ATOM 2819 C CA . GLY B 1 144 ? 4.902 -3.771 -0.78 1 97.88 144 GLY B CA 1
ATOM 2820 C C . GLY B 1 144 ? 5.66 -4.855 -0.037 1 97.88 144 GLY B C 1
ATOM 2821 O O . GLY B 1 144 ? 5.758 -5.988 -0.513 1 97.88 144 GLY B O 1
ATOM 2822 N N . GLY B 1 145 ? 6.246 -4.477 1.116 1 97.69 145 GLY B N 1
ATOM 2823 C CA . GLY B 1 145 ? 6.895 -5.477 1.945 1 97.69 145 GLY B CA 1
ATOM 2824 C C . GLY B 1 145 ? 5.965 -6.598 2.369 1 97.69 145 GLY B C 1
ATOM 2825 O O . GLY B 1 145 ? 6.34 -7.77 2.34 1 97.69 145 GLY B O 1
ATOM 2826 N N . TRP B 1 146 ? 4.754 -6.223 2.76 1 98.25 146 TRP B N 1
ATOM 2827 C CA . TRP B 1 146 ? 3.742 -7.203 3.141 1 98.25 146 TRP B CA 1
ATOM 2828 C C . TRP B 1 146 ? 3.441 -8.148 1.985 1 98.25 146 TRP B C 1
ATOM 2830 O O . TRP B 1 146 ? 3.42 -9.367 2.164 1 98.25 146 TRP B O 1
ATOM 2840 N N . MET B 1 147 ? 3.307 -7.656 0.772 1 98.25 147 MET B N 1
ATOM 2841 C CA . MET B 1 147 ? 2.928 -8.461 -0.382 1 98.25 147 MET B CA 1
ATOM 2842 C C . MET B 1 147 ? 4.105 -9.297 -0.87 1 98.25 147 MET B C 1
ATOM 2844 O O . MET B 1 147 ? 3.918 -10.289 -1.576 1 98.25 147 MET B O 1
ATOM 2848 N N . THR B 1 148 ? 5.301 -8.859 -0.521 1 97.62 148 THR B N 1
ATOM 2849 C CA . THR B 1 148 ? 6.48 -9.633 -0.894 1 97.62 148 THR B CA 1
ATOM 2850 C C . THR B 1 148 ? 6.512 -10.961 -0.144 1 97.62 148 THR B C 1
ATOM 2852 O O . THR B 1 148 ? 6.867 -11.992 -0.716 1 97.62 148 THR B O 1
ATOM 2855 N N . PHE B 1 149 ? 6.047 -10.977 1.093 1 97.94 149 PHE B N 1
ATOM 2856 C CA . PHE B 1 149 ? 6.355 -12.148 1.902 1 97.94 149 PHE B CA 1
ATOM 2857 C C . PHE B 1 149 ? 5.082 -12.883 2.293 1 97.94 149 PHE B C 1
ATOM 2859 O O . PHE B 1 149 ? 5.086 -14.109 2.453 1 97.94 149 PHE B O 1
ATOM 2866 N N . CYS B 1 150 ? 3.984 -12.211 2.42 1 98.19 150 CYS B N 1
ATOM 2867 C CA . CYS B 1 150 ? 2.789 -12.82 2.998 1 98.19 150 CYS B CA 1
ATOM 2868 C C . CYS B 1 150 ? 2.271 -13.953 2.119 1 98.19 150 CYS B C 1
ATOM 2870 O O . CYS B 1 150 ? 1.909 -15.016 2.621 1 98.19 150 CYS B O 1
ATOM 2872 N N . PRO B 1 151 ? 2.182 -13.781 0.78 1 97.88 151 PRO B N 1
ATOM 2873 C CA . PRO B 1 151 ? 1.731 -14.922 -0.028 1 97.88 151 PRO B CA 1
ATOM 2874 C C . PRO B 1 151 ? 2.572 -16.172 0.195 1 97.88 151 PRO B C 1
ATOM 2876 O O . PRO B 1 151 ? 2.039 -17.281 0.196 1 97.88 151 PRO B O 1
ATOM 2879 N N . GLU B 1 152 ? 3.869 -16.031 0.436 1 97.19 152 GLU B N 1
ATOM 2880 C CA . GLU B 1 152 ? 4.762 -17.156 0.703 1 97.19 152 GLU B CA 1
ATOM 2881 C C . GLU B 1 152 ? 4.5 -17.75 2.082 1 97.19 152 GLU B C 1
ATOM 2883 O O . GLU B 1 152 ? 4.434 -18.969 2.234 1 97.19 152 GLU B O 1
ATOM 2888 N N . TRP B 1 153 ? 4.332 -16.875 3.031 1 96.88 153 TRP B N 1
ATOM 2889 C CA . TRP B 1 153 ? 4.074 -17.359 4.383 1 96.88 153 TRP B CA 1
ATOM 2890 C C . TRP B 1 153 ? 2.793 -18.188 4.43 1 96.88 153 TRP B C 1
ATOM 2892 O O . TRP B 1 153 ? 2.729 -19.203 5.121 1 96.88 153 TRP B O 1
ATOM 2902 N N . LEU B 1 154 ? 1.812 -17.828 3.645 1 97.06 154 LEU B N 1
ATOM 2903 C CA . LEU B 1 154 ? 0.505 -18.484 3.656 1 97.06 154 LEU B CA 1
ATOM 2904 C C . LEU B 1 154 ? 0.586 -19.875 3.049 1 97.06 154 LEU B C 1
ATOM 2906 O O . LEU B 1 154 ? -0.271 -20.719 3.312 1 97.06 154 LEU B O 1
ATOM 2910 N N . THR B 1 155 ? 1.629 -20.125 2.246 1 96 155 THR B N 1
ATOM 2911 C CA . THR B 1 155 ? 1.724 -21.406 1.557 1 96 155 THR B CA 1
ATOM 2912 C C . THR B 1 155 ? 2.891 -22.219 2.098 1 96 155 THR B C 1
ATOM 2914 O O . THR B 1 155 ? 3.33 -23.188 1.461 1 96 155 THR B O 1
ATOM 2917 N N . GLY B 1 156 ? 3.486 -21.797 3.176 1 94.81 156 GLY B N 1
ATOM 2918 C CA . GLY B 1 156 ? 4.574 -22.547 3.781 1 94.81 156 GLY B CA 1
ATOM 2919 C C . GLY B 1 156 ? 5.938 -22.156 3.244 1 94.81 156 GLY B C 1
ATOM 2920 O O . GLY B 1 156 ? 6.906 -22.906 3.387 1 94.81 156 GLY B O 1
ATOM 2921 N N . SER B 1 157 ? 6.109 -21.141 2.459 1 96.56 157 SER B N 1
ATOM 2922 C CA . SER B 1 157 ? 7.324 -20.484 1.992 1 96.56 157 SER B CA 1
ATOM 2923 C C . SER B 1 157 ? 8.172 -21.422 1.146 1 96.56 157 SER B C 1
ATOM 2925 O O . SER B 1 157 ? 9.383 -21.562 1.376 1 96.56 157 SER B O 1
ATOM 2927 N N . PRO B 1 158 ? 7.578 -22.078 0.173 1 96.25 158 PRO B N 1
ATOM 2928 C CA . PRO B 1 158 ? 8.352 -23.031 -0.632 1 96.25 158 PRO B CA 1
ATOM 2929 C C . PRO B 1 158 ? 9.469 -22.359 -1.43 1 96.25 158 PRO B C 1
ATOM 2931 O O . PRO B 1 158 ? 10.477 -22.984 -1.747 1 96.25 158 PRO B O 1
ATOM 2934 N N . ALA B 1 159 ? 9.344 -21.078 -1.757 1 97.31 159 ALA B N 1
ATOM 2935 C CA . ALA B 1 159 ? 10.328 -20.391 -2.598 1 97.31 159 ALA B CA 1
ATOM 2936 C C . ALA B 1 159 ? 11.453 -19.797 -1.757 1 97.31 159 ALA B C 1
ATOM 2938 O O . ALA B 1 159 ? 12.484 -19.391 -2.291 1 97.31 159 ALA B O 1
ATOM 2939 N N . LEU B 1 160 ? 11.281 -19.688 -0.494 1 96.5 160 LEU B N 1
ATOM 2940 C CA . LEU B 1 160 ? 12.242 -19.016 0.369 1 96.5 160 LEU B CA 1
ATOM 2941 C C . LEU B 1 160 ? 13.227 -20.016 0.98 1 96.5 160 LEU B C 1
ATOM 2943 O O . LEU B 1 160 ? 12.812 -21.047 1.489 1 96.5 160 LEU B O 1
ATOM 2947 N N . SER B 1 161 ? 14.469 -19.703 0.879 1 94.69 161 SER B N 1
ATOM 2948 C CA . SER B 1 161 ? 15.508 -20.469 1.551 1 94.69 161 SER B CA 1
ATOM 2949 C C . SER B 1 161 ? 15.68 -20.031 3 1 94.69 161 SER B C 1
ATOM 2951 O O . SER B 1 161 ? 16.359 -19.031 3.277 1 94.69 161 SER B O 1
ATOM 2953 N N . THR B 1 162 ? 15.195 -20.844 3.918 1 91.5 162 THR B N 1
ATOM 2954 C CA . THR B 1 162 ? 15.203 -20.438 5.316 1 91.5 162 THR B CA 1
ATOM 2955 C C . THR B 1 162 ? 16.234 -21.25 6.109 1 91.5 162 THR B C 1
ATOM 2957 O O . THR B 1 162 ? 16.406 -21.031 7.309 1 91.5 162 THR B O 1
ATOM 2960 N N . SER B 1 163 ? 16.953 -22.094 5.453 1 91.12 163 SER B N 1
ATOM 2961 C CA . SER B 1 163 ? 17.875 -22.969 6.168 1 91.12 163 SER B CA 1
ATOM 2962 C C . SER B 1 163 ? 19.297 -22.422 6.109 1 91.12 163 SER B C 1
ATOM 2964 O O . SER B 1 163 ? 20.141 -22.766 6.953 1 91.12 163 SER B O 1
ATOM 2966 N N . ASN B 1 164 ? 19.562 -21.625 5.102 1 90.62 164 ASN B N 1
ATOM 2967 C CA . ASN B 1 164 ? 20.891 -21.016 4.949 1 90.62 164 ASN B CA 1
ATOM 2968 C C . ASN B 1 164 ? 20.969 -19.688 5.684 1 90.62 164 ASN B C 1
ATOM 2970 O O . ASN B 1 164 ? 20.156 -18.797 5.453 1 90.62 164 ASN B O 1
ATOM 2974 N N . VAL B 1 165 ? 21.938 -19.516 6.523 1 90.62 165 VAL B N 1
ATOM 2975 C CA . VAL B 1 165 ? 22.062 -18.375 7.422 1 90.62 165 VAL B CA 1
ATOM 2976 C C . VAL B 1 165 ? 22.188 -17.094 6.609 1 90.62 165 VAL B C 1
ATOM 2978 O O . VAL B 1 165 ? 21.547 -16.078 6.922 1 90.62 165 VAL B O 1
ATOM 2981 N N . LEU B 1 166 ? 23.016 -17.109 5.539 1 90.88 166 LEU B N 1
ATOM 2982 C CA . LEU B 1 166 ? 23.188 -15.93 4.699 1 90.88 166 LEU B CA 1
ATOM 2983 C C . LEU B 1 166 ? 21.891 -15.57 3.994 1 90.88 166 LEU B C 1
ATOM 2985 O O . LEU B 1 166 ? 21.484 -14.406 3.98 1 90.88 166 LEU B O 1
ATOM 2989 N N . HIS B 1 167 ? 21.25 -16.562 3.428 1 93.5 167 HIS B N 1
ATOM 2990 C CA . HIS B 1 167 ? 20 -16.344 2.695 1 93.5 167 HIS B CA 1
ATOM 2991 C C . HIS B 1 167 ? 18.906 -15.82 3.617 1 93.5 167 HIS B C 1
ATOM 2993 O O . HIS B 1 167 ? 18.234 -14.828 3.305 1 93.5 167 HIS B O 1
ATOM 2999 N N . LEU B 1 168 ? 18.812 -16.406 4.734 1 94.56 168 LEU B N 1
ATOM 3000 C CA . LEU B 1 168 ? 17.734 -16.062 5.645 1 94.56 168 LEU B CA 1
ATOM 3001 C C . LEU B 1 168 ? 17.984 -14.711 6.305 1 94.56 168 LEU B C 1
ATOM 3003 O O . LEU B 1 168 ? 17.156 -13.805 6.211 1 94.56 168 LEU B O 1
ATOM 3007 N N . TRP B 1 169 ? 19.109 -14.469 6.898 1 94.38 169 TRP B N 1
ATOM 3008 C CA . TRP B 1 169 ? 19.297 -13.344 7.816 1 94.38 169 TRP B CA 1
ATOM 3009 C C . TRP B 1 169 ? 19.781 -12.102 7.07 1 94.38 169 TRP B C 1
ATOM 3011 O O . TRP B 1 169 ? 19.438 -10.977 7.438 1 94.38 169 TRP B O 1
ATOM 3021 N N . VAL B 1 170 ? 20.516 -12.273 6.062 1 93.38 170 VAL B N 1
ATOM 3022 C CA . VAL B 1 170 ? 21.031 -11.109 5.352 1 93.38 170 VAL B CA 1
ATOM 3023 C C . VAL B 1 170 ? 20.141 -10.781 4.168 1 93.38 170 VAL B C 1
ATOM 3025 O O . VAL B 1 170 ? 19.578 -9.68 4.086 1 93.38 170 VAL B O 1
ATOM 3028 N N . TYR B 1 171 ? 19.906 -11.766 3.289 1 94.06 171 TYR B N 1
ATOM 3029 C CA . TYR B 1 171 ? 19.172 -11.484 2.059 1 94.06 171 TYR B CA 1
ATOM 3030 C C . TYR B 1 171 ? 17.688 -11.289 2.342 1 94.06 171 TYR B C 1
ATOM 3032 O O . TYR B 1 171 ? 17.094 -10.297 1.901 1 94.06 171 TYR B O 1
ATOM 3040 N N . LEU B 1 172 ? 17.156 -12.164 3.105 1 96.19 172 LEU B N 1
ATOM 3041 C CA . LEU B 1 172 ? 15.703 -12.102 3.307 1 96.19 172 LEU B CA 1
ATOM 3042 C C . LEU B 1 172 ? 15.359 -11.164 4.461 1 96.19 172 LEU B C 1
ATOM 3044 O O . LEU B 1 172 ? 14.438 -10.352 4.352 1 96.19 172 LEU B O 1
ATOM 3048 N N . PHE B 1 173 ? 16.031 -11.188 5.539 1 95.81 173 PHE B N 1
ATOM 3049 C CA . PHE B 1 173 ? 15.625 -10.43 6.715 1 95.81 173 PHE B CA 1
ATOM 3050 C C . PHE B 1 173 ? 16.219 -9.023 6.688 1 95.81 173 PHE B C 1
ATOM 3052 O O . PHE B 1 173 ? 15.492 -8.039 6.602 1 95.81 173 PHE B O 1
ATOM 3059 N N . LEU B 1 174 ? 17.5 -8.875 6.711 1 93.62 174 LEU B N 1
ATOM 3060 C CA . LEU B 1 174 ? 18.156 -7.57 6.855 1 93.62 174 LEU B CA 1
ATOM 3061 C C . LEU B 1 174 ? 17.812 -6.664 5.68 1 93.62 174 LEU B C 1
ATOM 3063 O O . LEU B 1 174 ? 17.484 -5.492 5.867 1 93.62 174 LEU B O 1
ATOM 3067 N N . MET B 1 175 ? 17.828 -7.152 4.5 1 93.06 175 MET B N 1
ATOM 3068 C CA . MET B 1 175 ? 17.609 -6.348 3.301 1 93.06 175 MET B CA 1
ATOM 3069 C C . MET B 1 175 ? 16.156 -5.902 3.195 1 93.06 175 MET B C 1
ATOM 3071 O O . MET B 1 175 ? 15.836 -4.984 2.439 1 93.06 175 MET B O 1
ATOM 3075 N N . ASN B 1 176 ? 15.367 -6.543 3.971 1 95.25 176 ASN B N 1
ATOM 3076 C CA . ASN B 1 176 ? 13.961 -6.16 3.924 1 95.25 176 ASN B CA 1
ATOM 3077 C C . ASN B 1 176 ? 13.523 -5.48 5.219 1 95.25 176 ASN B C 1
ATOM 3079 O O . ASN B 1 176 ? 12.617 -4.648 5.211 1 95.25 176 ASN B O 1
ATOM 3083 N N . PHE B 1 177 ? 14.156 -5.762 6.266 1 96.19 177 PHE B N 1
ATOM 3084 C CA . PHE B 1 177 ? 13.758 -5.273 7.582 1 96.19 177 PHE B CA 1
ATOM 3085 C C . PHE B 1 177 ? 13.938 -3.764 7.68 1 96.19 177 PHE B C 1
ATOM 3087 O O . PHE B 1 177 ? 13.125 -3.072 8.297 1 96.19 177 PHE B O 1
ATOM 3094 N N . ILE B 1 178 ? 14.945 -3.238 7.082 1 95.19 178 ILE B N 1
ATOM 3095 C CA . ILE B 1 178 ? 15.219 -1.805 7.102 1 95.19 178 ILE B CA 1
ATOM 3096 C C . ILE B 1 178 ? 14.102 -1.058 6.379 1 95.19 178 ILE B C 1
ATOM 3098 O O . ILE B 1 178 ? 13.758 0.068 6.746 1 95.19 178 ILE B O 1
ATOM 3102 N N . TRP B 1 179 ? 13.531 -1.733 5.391 1 96.88 179 TRP B N 1
ATOM 3103 C CA . TRP B 1 179 ? 12.445 -1.141 4.621 1 96.88 179 TRP B CA 1
ATOM 3104 C C . TRP B 1 179 ? 11.133 -1.207 5.395 1 96.88 179 TRP B C 1
ATOM 3106 O O . TRP B 1 179 ? 10.102 -0.727 4.918 1 96.88 179 TRP B O 1
ATOM 3116 N N . VAL B 1 180 ? 11.102 -1.744 6.5 1 97.94 180 VAL B N 1
ATOM 3117 C CA . VAL B 1 180 ? 9.945 -1.745 7.383 1 97.94 180 VAL B CA 1
ATOM 3118 C C . VAL B 1 180 ? 10.141 -0.717 8.492 1 97.94 180 VAL B C 1
ATOM 3120 O O . VAL B 1 180 ? 9.266 0.121 8.734 1 97.94 180 VAL B O 1
ATOM 3123 N N . VAL B 1 181 ? 11.289 -0.72 9.086 1 98.12 181 VAL B N 1
ATOM 3124 C CA . VAL B 1 181 ? 11.555 0.085 10.273 1 98.12 181 VAL B CA 1
ATOM 3125 C C . VAL B 1 181 ? 11.609 1.563 9.898 1 98.12 181 VAL B C 1
ATOM 3127 O O . VAL B 1 181 ? 10.953 2.396 10.523 1 98.12 181 VAL B O 1
ATOM 3130 N N . ILE B 1 182 ? 12.344 1.892 8.891 1 98.31 182 ILE B N 1
ATOM 3131 C CA . ILE B 1 182 ? 12.586 3.293 8.562 1 98.31 182 ILE B CA 1
ATOM 3132 C C . ILE B 1 182 ? 11.281 3.943 8.094 1 98.31 182 ILE B C 1
ATOM 3134 O O . ILE B 1 182 ? 10.922 5.023 8.562 1 98.31 182 ILE B O 1
ATOM 3138 N N . PRO B 1 183 ? 10.523 3.297 7.211 1 98.62 183 PRO B N 1
ATOM 3139 C CA . PRO B 1 183 ? 9.242 3.896 6.84 1 98.62 183 PRO B CA 1
ATOM 3140 C C . PRO B 1 183 ? 8.328 4.125 8.039 1 98.62 183 PRO B C 1
ATOM 3142 O O . PRO B 1 183 ? 7.629 5.141 8.109 1 98.62 183 PRO B O 1
ATOM 3145 N N . ILE B 1 184 ? 8.281 3.225 8.961 1 98.75 184 ILE B N 1
ATOM 3146 C CA . ILE B 1 184 ? 7.445 3.391 10.141 1 98.75 184 ILE B CA 1
ATOM 3147 C C . ILE B 1 184 ? 7.906 4.613 10.93 1 98.75 184 ILE B C 1
ATOM 3149 O O . ILE B 1 184 ? 7.09 5.43 11.359 1 98.75 184 ILE B O 1
ATOM 3153 N N . LEU B 1 185 ? 9.211 4.734 11.133 1 98.38 185 LEU B N 1
ATOM 3154 C CA . LEU B 1 185 ? 9.758 5.875 11.852 1 98.38 185 LEU B CA 1
ATOM 3155 C C . LEU B 1 185 ? 9.43 7.18 11.141 1 98.38 185 LEU B C 1
ATOM 3157 O O . LEU B 1 185 ? 9.094 8.18 11.781 1 98.38 185 LEU B O 1
ATOM 3161 N N . LEU B 1 186 ? 9.531 7.18 9.852 1 98.62 186 LEU B N 1
ATOM 3162 C CA . LEU B 1 186 ? 9.219 8.367 9.07 1 98.62 186 LEU B CA 1
ATOM 3163 C C . LEU B 1 186 ? 7.738 8.719 9.188 1 98.62 186 LEU B C 1
ATOM 3165 O O . LEU B 1 186 ? 7.379 9.898 9.25 1 98.62 186 LEU B O 1
ATOM 3169 N N . MET B 1 187 ? 6.938 7.715 9.188 1 98.69 187 MET B N 1
ATOM 3170 C CA . MET B 1 187 ? 5.504 7.953 9.32 1 98.69 187 MET B CA 1
ATOM 3171 C C . MET B 1 187 ? 5.172 8.547 10.68 1 98.69 187 MET B C 1
ATOM 3173 O O . MET B 1 187 ? 4.336 9.445 10.789 1 98.69 187 MET B O 1
ATOM 3177 N N . VAL B 1 188 ? 5.789 8.062 11.711 1 98.56 188 VAL B N 1
ATOM 3178 C CA . VAL B 1 188 ? 5.562 8.594 13.055 1 98.56 188 VAL B CA 1
ATOM 3179 C C . VAL B 1 188 ? 6.008 10.055 13.117 1 98.56 188 VAL B C 1
ATOM 3181 O O . VAL B 1 188 ? 5.305 10.906 13.664 1 98.56 188 VAL B O 1
ATOM 3184 N N . ASP B 1 189 ? 7.156 10.336 12.594 1 98.12 189 ASP B N 1
ATOM 3185 C CA . ASP B 1 189 ? 7.656 11.711 12.547 1 98.12 189 ASP B CA 1
ATOM 3186 C C . ASP B 1 189 ? 6.691 12.617 11.789 1 98.12 189 ASP B C 1
ATOM 3188 O O . ASP B 1 189 ? 6.34 13.695 12.266 1 98.12 189 ASP B O 1
ATOM 3192 N N . SER B 1 190 ? 6.277 12.164 10.625 1 98.56 190 SER B N 1
ATOM 3193 C CA . SER B 1 190 ? 5.379 12.961 9.789 1 98.56 190 SER B CA 1
ATOM 3194 C C . SER B 1 190 ? 4.02 13.141 10.453 1 98.56 190 SER B C 1
ATOM 3196 O O . SER B 1 190 ? 3.371 14.172 10.297 1 98.56 190 SER B O 1
ATOM 3198 N N . TYR B 1 191 ? 3.557 12.133 11.188 1 98.75 191 TYR B N 1
ATOM 3199 C CA . TYR B 1 191 ? 2.316 12.289 11.938 1 98.75 191 TYR B CA 1
ATOM 3200 C C . TYR B 1 191 ? 2.398 13.477 12.883 1 98.75 191 TYR B C 1
ATOM 3202 O O . TYR B 1 191 ? 1.458 14.273 12.984 1 98.75 191 TYR B O 1
ATOM 3210 N N . ASN B 1 192 ? 3.471 13.578 13.602 1 98.12 192 ASN B N 1
ATOM 3211 C CA . ASN B 1 192 ? 3.641 14.656 14.562 1 98.12 192 ASN B CA 1
ATOM 3212 C C . ASN B 1 192 ? 3.617 16.016 13.891 1 98.12 192 ASN B C 1
ATOM 3214 O O . ASN B 1 192 ? 2.975 16.953 14.383 1 98.12 192 ASN B O 1
ATOM 3218 N N . HIS B 1 193 ? 4.262 16.172 12.789 1 97.31 193 HIS B N 1
ATOM 3219 C CA . HIS B 1 193 ? 4.262 17.438 12.055 1 97.31 193 HIS B CA 1
ATOM 3220 C C . HIS B 1 193 ? 2.875 17.766 11.516 1 97.31 193 HIS B C 1
ATOM 3222 O O . HIS B 1 193 ? 2.4 18.891 11.656 1 97.31 193 HIS B O 1
ATOM 3228 N N . ILE B 1 194 ? 2.246 16.766 10.938 1 98.44 194 ILE B N 1
ATOM 3229 C CA . ILE B 1 194 ? 0.973 16.984 10.266 1 98.44 194 ILE B CA 1
ATOM 3230 C C . ILE B 1 194 ? -0.13 17.203 11.297 1 98.44 194 ILE B C 1
ATOM 3232 O O . ILE B 1 194 ? -0.824 18.219 11.258 1 98.44 194 ILE B O 1
ATOM 3236 N N . ALA B 1 195 ? -0.268 16.281 12.188 1 98.31 195 ALA B N 1
ATOM 3237 C CA . ALA B 1 195 ? -1.328 16.375 13.188 1 98.31 195 ALA B CA 1
ATOM 3238 C C . ALA B 1 195 ? -1.18 17.641 14.016 1 98.31 195 ALA B C 1
ATOM 3240 O O . ALA B 1 195 ? -2.162 18.344 14.273 1 98.31 195 ALA B O 1
ATOM 3241 N N . GLY B 1 196 ? 0.03 17.906 14.445 1 97.25 196 GLY B N 1
ATOM 3242 C CA . GLY B 1 196 ? 0.266 19.125 15.211 1 97.25 196 GLY B CA 1
ATOM 3243 C C . GLY B 1 196 ? -0.133 20.391 14.469 1 97.25 196 GLY B C 1
ATOM 3244 O O . GLY B 1 196 ? -0.811 21.25 15.023 1 97.25 196 GLY B O 1
ATOM 3245 N N . SER B 1 197 ? 0.299 20.469 13.273 1 97 197 SER B N 1
ATOM 3246 C CA . SER B 1 197 ? -0.001 21.641 12.469 1 97 197 SER B CA 1
ATOM 3247 C C . SER B 1 197 ? -1.499 21.766 12.211 1 97 197 SER B C 1
ATOM 3249 O O . SER B 1 197 ? -2.049 22.875 12.25 1 97 197 SER B O 1
ATOM 3251 N N . LEU B 1 198 ? -2.146 20.703 11.891 1 97.75 198 LEU B N 1
ATOM 3252 C CA . LEU B 1 198 ? -3.578 20.719 11.617 1 97.75 198 LEU B CA 1
ATOM 3253 C C . LEU B 1 198 ? -4.367 21.109 12.859 1 97.75 198 LEU B C 1
ATOM 3255 O O . LEU B 1 198 ? -5.289 21.922 12.773 1 97.75 198 LEU B O 1
ATOM 3259 N N . ARG B 1 199 ? -4.031 20.547 13.93 1 97 199 ARG B N 1
ATOM 3260 C CA . ARG B 1 199 ? -4.742 20.859 15.164 1 97 199 ARG B CA 1
ATOM 3261 C C . ARG B 1 199 ? -4.508 22.312 15.586 1 97 199 ARG B C 1
ATOM 3263 O O . ARG B 1 199 ? -5.418 22.984 16.078 1 97 199 ARG B O 1
ATOM 3270 N N . LEU B 1 200 ? -3.309 22.75 15.422 1 94.56 200 LEU B N 1
ATOM 3271 C CA . LEU B 1 200 ? -3.01 24.141 15.711 1 94.56 200 LEU B CA 1
ATOM 3272 C C . LEU B 1 200 ? -3.809 25.078 14.805 1 94.56 200 LEU B C 1
ATOM 3274 O O . LEU B 1 200 ? -4.336 26.094 15.25 1 94.56 200 LEU B O 1
ATOM 3278 N N . ALA B 1 201 ? -3.824 24.766 13.562 1 94.19 201 ALA B N 1
ATOM 3279 C CA . ALA B 1 201 ? -4.594 25.562 12.609 1 94.19 201 ALA B CA 1
ATOM 3280 C C . ALA B 1 201 ? -6.074 25.594 12.992 1 94.19 201 ALA B C 1
ATOM 3282 O O . ALA B 1 201 ? -6.73 26.625 12.875 1 94.19 201 ALA B O 1
ATOM 3283 N N . GLN B 1 202 ? -6.574 24.438 13.32 1 94.38 202 GLN B N 1
ATOM 3284 C CA . GLN B 1 202 ? -7.973 24.344 13.727 1 94.38 202 GLN B CA 1
ATOM 3285 C C . GLN B 1 202 ? -8.242 25.188 14.969 1 94.38 202 GLN B C 1
ATOM 3287 O O . GLN B 1 202 ? -9.258 25.875 15.055 1 94.38 202 GLN B O 1
ATOM 3292 N N . ALA B 1 203 ? -7.383 25.141 15.93 1 93.5 203 ALA B N 1
ATOM 3293 C CA . ALA B 1 203 ? -7.52 25.922 17.156 1 93.5 203 ALA B CA 1
ATOM 3294 C C . ALA B 1 203 ? -7.504 27.406 16.859 1 93.5 203 ALA B C 1
ATOM 3296 O O . ALA B 1 203 ? -8.281 28.172 17.422 1 93.5 203 ALA B O 1
ATOM 3297 N N . ASN B 1 204 ? -6.629 27.781 16 1 91.81 204 ASN B N 1
ATOM 3298 C CA . ASN B 1 204 ? -6.52 29.188 15.633 1 91.81 204 ASN B CA 1
ATOM 3299 C C . ASN B 1 204 ? -7.773 29.672 14.922 1 91.81 204 ASN B C 1
ATOM 3301 O O . ASN B 1 204 ? -8.195 30.812 15.109 1 91.81 204 ASN B O 1
ATOM 3305 N N . SER B 1 205 ? -8.266 28.844 14.078 1 90.62 205 SER B N 1
ATOM 3306 C CA . SER B 1 205 ? -9.477 29.219 13.359 1 90.62 205 SER B CA 1
ATOM 3307 C C . SER B 1 205 ? -10.664 29.359 14.305 1 90.62 205 SER B C 1
ATOM 3309 O O . SER B 1 205 ? -11.5 30.25 14.133 1 90.62 205 SER B O 1
ATOM 3311 N N . LYS B 1 206 ? -10.797 28.531 15.297 1 88.94 206 LYS B N 1
ATOM 3312 C CA . LYS B 1 206 ? -11.859 28.609 16.297 1 88.94 206 LYS B CA 1
ATOM 3313 C C . LYS B 1 206 ? -11.719 29.859 17.156 1 88.94 206 LYS B C 1
ATOM 3315 O O . LYS B 1 206 ? -12.719 30.5 17.484 1 88.94 206 LYS B O 1
ATOM 3320 N N . ALA B 1 207 ? -10.539 30.219 17.453 1 89.06 207 ALA B N 1
ATOM 3321 C CA . ALA B 1 207 ? -10.266 31.406 18.25 1 89.06 207 ALA B CA 1
ATOM 3322 C C . ALA B 1 207 ? -10.648 32.688 17.516 1 89.06 207 ALA B C 1
ATOM 3324 O O . ALA B 1 207 ? -11.172 33.625 18.109 1 89.06 207 ALA B O 1
ATOM 3325 N N . LYS B 1 208 ? -10.445 32.75 16.391 1 88.88 208 LYS B N 1
ATOM 3326 C CA . LYS B 1 208 ? -10.773 33.938 15.586 1 88.88 208 LYS B CA 1
ATOM 3327 C C . LYS B 1 208 ? -12.281 34.094 15.43 1 88.88 208 LYS B C 1
ATOM 3329 O O . LYS B 1 208 ? -12.797 35.219 15.398 1 88.88 208 LYS B O 1
ATOM 3334 N N . LYS B 1 209 ? -12.992 33.062 15.391 1 83.12 209 LYS B N 1
ATOM 3335 C CA . LYS B 1 209 ? -14.438 33.094 15.211 1 83.12 209 LYS B CA 1
ATOM 3336 C C . LYS B 1 209 ? -15.148 33.406 16.531 1 83.12 209 LYS B C 1
ATOM 3338 O O . LYS B 1 209 ? -16.281 33.875 16.531 1 83.12 209 LYS B O 1
ATOM 3343 N N . GLY B 1 210 ? -14.617 32.969 17.531 1 70.31 210 GLY B N 1
ATOM 3344 C CA . GLY B 1 210 ? -15.172 33.281 18.844 1 70.31 210 GLY B CA 1
ATOM 3345 C C . GLY B 1 210 ? -14.859 34.719 19.281 1 70.31 210 GLY B C 1
ATOM 3346 O O . GLY B 1 210 ? -15.25 35.125 20.375 1 70.31 210 GLY B O 1
ATOM 3347 N N . LEU B 1 211 ? -14.008 35.562 18.531 1 53.19 211 LEU B N 1
ATOM 3348 C CA . LEU B 1 211 ? -13.789 37 18.797 1 53.19 211 LEU B CA 1
ATOM 3349 C C . LEU B 1 211 ? -14.766 37.844 17.984 1 53.19 211 LEU B C 1
ATOM 3351 O O . LEU B 1 211 ? -15.18 37.469 16.891 1 53.19 211 LEU B O 1
#

Foldseek 3Di:
DPPPPNLCDPLNVVLVVVLVVLLVVQLVVLVVLADPPDDVVLSVLSSVLSSLLCCLAPLLVVLLVQQPPPHFLQPDDDSSSSNQVSLQVFFVCSGHNNVLLSVLSVCSNVPLNVLSVVLSVCSSVVPLCSLVSLLVNLVSLQVSLCSVPVVCVVVVNPSGDCPDPCSNPPSPPVVNVCSNVVSVVSNVVSCCVVVVVVVVVVVVVVVVVVD/DPPPDNLCDPLNVVLVVVLVVLLVVQLVVLVVLADPPDDVVLSVLSSVLSSQLCCLAPLLVVLLVQQPPPHFLQPDDDSSSSNQVSLQVFFVCSGHNNVLLSVLSVCSNVPLNVLSVVLSVCSSVVPLCSLVSLLVNLVSLQVSLCSVPVVCVVVVNPSGDCPDPCSNPPSPPVVNVCSNVVSVVSNVVSCCVVVVVVVVVVVVVVVVVVD

Radius of gyration: 23.93 Å; Cα contacts (8 Å, |Δi|>4): 498; chains: 2; bounding box: 63×68×46 Å

Secondary structure (DSSP, 8-state):
---HHHHS-HHHHHHHHHHHHHHHHHHHHHHHHS-TT--HHHHHHHHHHHHHHHIIIIIIHHHHHTTSTT--GGG--SHHHHHHHHHHTTBGGGGTT-HHHHHHHHHIIIIIHHHHHHHHHHHHTT-TTHHHHHHHHHHHHHHHHHHHHHHHHHTT-TTB--SSHIIIIIIIIIHHHHHHHHHHHHHHHHHHHHHHHHHHHHHHHHHHHT-/---HHHHS-HHHHHHHHHHHHHHHHHHHHHHHHS-TT--HHHHHHHHHHHHHHHIIIIIIHHHHHTTSTT--GGG--SHHHHHHHHHHTTBGGGGTT-HHHHHHHHHIIIIIHHHHHHHHHHHHTT-TTHHHHHHHHHHHHHHHHHHHHHHHHHTT-TTB--SSHIIIIIIIIIHHHHHHHHHHHHHHHHHHHHHHHHHHHHHHHHHHHT-

Nearest PDB structures (foldseek):
  8w0r-assembly1_A  TM=9.013E-01  e=9.569E-09  Homo sapiens
  6oht-assembly1_A  TM=8.706E-01  e=1.495E-07  Homo sapiens
  8w0r-assembly1_A  TM=9.011E-01  e=9.618E-09  Homo sapiens
  6oht-assembly1_A  TM=9.148E-01  e=1.359E-07  Homo sapiens

pLDDT: mean 94.76, std 8.48, range [37.03, 98.94]

InterPro domains:
  IPR007905 Emopamil-binding protein [PTHR14207] (12-208)
  IPR033118 EXPERA domain [PF05241] (79-190)
  IPR033118 EXPERA domain [PS51751] (41-187)